Protein AF-A0A544YHV6-F1 (afdb_monomer)

Nearest PDB structures (foldseek):
  3uqz-assembly1_A  TM=7.488E-01  e=3.115E-05  Streptococcus pneumoniae
  5bki-assembly1_A  TM=4.325E-01  e=7.621E-06  Methanothermobacter thermautotrophicus
  6u6h-assembly1_A  TM=4.689E-01  e=1.210E-04  Methanothermobacter thermautotrophicus
  1lnq-assembly1_B  TM=5.114E-01  e=1.106E-03  Methanothermobacter thermautotrophicus
  3rbz-assembly1_B-2  TM=5.164E-01  e=1.000E-03  Methanothermobacter thermautotrophicus str. Delta H

Structure (mmCIF, N/CA/C/O backbone):
data_AF-A0A544YHV6-F1
#
_entry.id   AF-A0A544YHV6-F1
#
loop_
_atom_site.group_PDB
_atom_site.id
_atom_site.type_symbol
_atom_site.label_atom_id
_atom_site.label_alt_id
_atom_site.label_comp_id
_atom_site.label_asym_id
_atom_site.label_entity_id
_atom_site.label_seq_id
_atom_site.pdbx_PDB_ins_code
_atom_site.Cartn_x
_atom_site.Cartn_y
_atom_site.Cartn_z
_atom_site.occupancy
_atom_site.B_iso_or_equiv
_atom_site.auth_seq_id
_atom_site.auth_comp_id
_atom_site.auth_asym_id
_atom_site.auth_atom_id
_atom_site.pdbx_PDB_model_num
ATOM 1 N N . MET A 1 1 ? 43.606 1.885 -15.296 1.00 36.28 1 MET A N 1
ATOM 2 C CA . MET A 1 1 ? 42.461 2.179 -16.187 1.00 36.28 1 MET A CA 1
ATOM 3 C C . MET A 1 1 ? 42.214 0.973 -17.079 1.00 36.28 1 MET A C 1
ATOM 5 O O . MET A 1 1 ? 42.970 0.760 -18.015 1.00 36.28 1 MET A O 1
ATOM 9 N N . ALA A 1 2 ? 41.220 0.142 -16.764 1.00 30.86 2 ALA A N 1
ATOM 10 C CA . ALA A 1 2 ? 40.809 -0.949 -17.645 1.00 30.86 2 ALA A CA 1
ATOM 11 C C . ALA A 1 2 ? 39.725 -0.410 -18.585 1.00 30.86 2 ALA A C 1
ATOM 13 O O . ALA A 1 2 ? 38.621 -0.101 -18.141 1.00 30.86 2 ALA A O 1
ATOM 14 N N . PHE A 1 3 ? 40.048 -0.233 -19.866 1.00 37.28 3 PHE A N 1
ATOM 15 C CA . PHE A 1 3 ? 39.036 0.118 -20.859 1.00 37.28 3 PHE A CA 1
ATOM 16 C C . PHE A 1 3 ? 38.047 -1.048 -20.996 1.00 37.28 3 PHE A C 1
ATOM 18 O O . PHE A 1 3 ? 38.474 -2.207 -20.996 1.00 37.28 3 PHE A O 1
ATOM 25 N N . PRO A 1 4 ? 36.733 -0.788 -21.117 1.00 58.22 4 PRO A N 1
ATOM 26 C CA . PRO A 1 4 ? 35.768 -1.852 -21.350 1.00 58.22 4 PRO A CA 1
ATOM 27 C C . PRO A 1 4 ? 36.156 -2.605 -22.628 1.00 58.22 4 PRO A C 1
ATOM 29 O O . PRO A 1 4 ? 36.480 -1.982 -23.639 1.00 58.22 4 PRO A O 1
ATOM 32 N N . ALA A 1 5 ? 36.120 -3.940 -22.597 1.00 60.22 5 ALA A N 1
ATOM 33 C CA . ALA A 1 5 ? 36.564 -4.801 -23.702 1.00 60.22 5 ALA A CA 1
ATOM 34 C C . ALA A 1 5 ? 35.936 -4.428 -25.065 1.00 60.22 5 ALA A C 1
ATOM 36 O O . ALA A 1 5 ? 36.560 -4.596 -26.108 1.00 60.22 5 ALA A O 1
ATOM 37 N N . SER A 1 6 ? 34.735 -3.840 -25.064 1.00 69.69 6 SER A N 1
ATOM 38 C CA . SER A 1 6 ? 34.059 -3.320 -26.258 1.00 69.69 6 SER A CA 1
ATOM 39 C C . SER A 1 6 ? 34.773 -2.139 -26.925 1.00 69.69 6 SER A C 1
ATOM 41 O O . SER A 1 6 ? 34.691 -1.992 -28.141 1.00 69.69 6 SER A O 1
ATOM 43 N N . TYR A 1 7 ? 35.465 -1.291 -26.160 1.00 78.94 7 TYR A N 1
ATOM 44 C CA . TYR A 1 7 ? 36.225 -0.159 -26.694 1.00 78.94 7 TYR A CA 1
ATOM 45 C C . TYR A 1 7 ? 37.511 -0.628 -27.377 1.00 78.94 7 TYR A C 1
ATOM 47 O O . TYR A 1 7 ? 37.824 -0.182 -28.475 1.00 78.94 7 TYR A O 1
ATOM 55 N N . VAL A 1 8 ? 38.204 -1.595 -26.767 1.00 81.12 8 VAL A N 1
ATOM 56 C CA . VAL A 1 8 ? 39.425 -2.192 -27.327 1.00 81.12 8 VAL A CA 1
ATOM 57 C C . VAL A 1 8 ? 39.126 -2.876 -28.659 1.00 81.12 8 VAL A C 1
ATOM 59 O O . VAL A 1 8 ? 39.811 -2.621 -29.641 1.00 81.12 8 VAL A O 1
ATOM 62 N N . VAL A 1 9 ? 38.053 -3.671 -28.731 1.00 83.31 9 VAL A N 1
ATOM 63 C CA . VAL A 1 9 ? 37.645 -4.330 -29.982 1.00 83.31 9 VAL A CA 1
ATOM 64 C C . VAL A 1 9 ? 37.304 -3.300 -31.065 1.00 83.31 9 VAL A C 1
ATOM 66 O O . VAL A 1 9 ? 37.763 -3.429 -32.195 1.00 83.31 9 VAL A O 1
ATOM 69 N N . ARG A 1 10 ? 36.568 -2.230 -30.731 1.00 84.38 10 ARG A N 1
ATOM 70 C CA . ARG A 1 10 ? 36.260 -1.152 -31.688 1.00 84.38 10 ARG A CA 1
ATOM 71 C C . ARG A 1 10 ? 37.508 -0.423 -32.181 1.00 84.38 10 ARG A C 1
ATOM 73 O O . ARG A 1 10 ? 37.598 -0.150 -33.372 1.00 84.38 10 ARG A O 1
ATOM 80 N N . ALA A 1 11 ? 38.469 -0.154 -31.300 1.00 87.19 11 ALA A N 1
ATOM 81 C CA . ALA A 1 11 ? 39.735 0.471 -31.669 1.00 87.19 11 ALA A CA 1
ATOM 82 C C . ALA A 1 11 ? 40.578 -0.435 -32.583 1.00 87.19 11 ALA A C 1
ATOM 84 O O . ALA A 1 11 ? 41.138 0.044 -33.564 1.00 87.19 11 ALA A O 1
ATOM 85 N N . VAL A 1 12 ? 40.607 -1.746 -32.314 1.00 89.56 12 VAL A N 1
ATOM 86 C CA . VAL A 1 12 ? 41.298 -2.733 -33.160 1.00 89.56 12 VAL A CA 1
ATOM 87 C C . VAL A 1 12 ? 40.682 -2.789 -34.557 1.00 89.56 12 VAL A C 1
ATOM 89 O O . VAL A 1 12 ? 41.413 -2.713 -35.538 1.00 89.56 12 VAL A O 1
ATOM 92 N N . PHE A 1 13 ? 39.352 -2.861 -34.672 1.00 89.06 13 PHE A N 1
ATOM 93 C CA . PHE A 1 13 ? 38.689 -2.883 -35.982 1.00 89.06 13 PHE A CA 1
ATOM 94 C C . PHE A 1 13 ? 38.783 -1.544 -36.725 1.00 89.06 13 PHE A C 1
ATOM 96 O O . PHE A 1 13 ? 38.893 -1.548 -37.947 1.00 89.06 13 PHE A O 1
ATOM 103 N N . ALA A 1 14 ? 38.807 -0.410 -36.018 1.00 89.38 14 ALA A N 1
ATOM 104 C CA . ALA A 1 14 ? 39.089 0.890 -36.628 1.00 89.38 14 ALA A CA 1
ATOM 105 C C . ALA A 1 14 ? 40.530 0.962 -37.162 1.00 89.38 14 ALA A C 1
ATOM 107 O O . ALA A 1 14 ? 40.750 1.413 -38.283 1.00 89.38 14 ALA A O 1
ATOM 108 N N . GLY A 1 15 ? 41.504 0.452 -36.400 1.00 92.81 15 GLY A N 1
ATOM 109 C CA . GLY A 1 15 ? 42.889 0.319 -36.854 1.00 92.81 15 GLY A CA 1
ATOM 110 C C . GLY A 1 15 ? 43.019 -0.616 -38.058 1.00 92.81 15 GLY A C 1
ATOM 111 O O . GLY A 1 15 ? 43.714 -0.285 -39.013 1.00 92.81 15 GLY A O 1
ATOM 112 N N . LEU A 1 16 ? 42.295 -1.739 -38.054 1.00 92.88 16 LEU A N 1
ATOM 113 C CA . LEU A 1 16 ? 42.244 -2.674 -39.178 1.00 92.88 16 LEU A CA 1
ATOM 114 C C . LEU A 1 16 ? 41.623 -2.036 -40.427 1.00 92.88 16 LEU A C 1
ATOM 116 O O . LEU A 1 16 ? 42.113 -2.282 -41.522 1.00 92.88 16 LEU A O 1
ATOM 120 N N . ALA A 1 17 ? 40.601 -1.189 -40.275 1.00 92.31 17 ALA A N 1
ATOM 121 C CA . ALA A 1 17 ? 39.996 -0.449 -41.382 1.00 92.31 17 ALA A CA 1
ATOM 122 C C . ALA A 1 17 ? 40.992 0.519 -42.035 1.00 92.31 17 ALA A C 1
ATOM 124 O O . ALA A 1 17 ? 41.125 0.536 -43.255 1.00 92.31 17 ALA A O 1
ATOM 125 N N . VAL A 1 18 ? 41.735 1.281 -41.223 1.00 94.69 18 VAL A N 1
ATOM 126 C CA . VAL A 1 18 ? 42.781 2.191 -41.718 1.00 94.69 18 VAL A CA 1
ATOM 127 C C . VAL A 1 18 ? 43.918 1.405 -42.367 1.00 94.69 18 VAL A C 1
ATOM 129 O O . VAL A 1 18 ? 44.368 1.769 -43.448 1.00 94.69 18 VAL A O 1
ATOM 132 N N . ALA A 1 19 ? 44.357 0.306 -41.750 1.00 93.31 19 ALA A N 1
ATOM 133 C CA . ALA A 1 19 ? 45.387 -0.555 -42.319 1.00 93.31 19 ALA A CA 1
ATOM 134 C C . ALA A 1 19 ? 44.941 -1.154 -43.659 1.00 93.31 19 ALA A C 1
ATOM 136 O O . ALA A 1 19 ? 45.721 -1.135 -44.605 1.00 93.31 19 ALA A O 1
ATOM 137 N N . ALA A 1 20 ? 43.697 -1.630 -43.767 1.00 93.38 20 ALA A N 1
ATOM 138 C CA . ALA A 1 20 ? 43.139 -2.163 -45.008 1.00 93.38 20 ALA A CA 1
ATOM 139 C C . ALA A 1 20 ? 43.106 -1.103 -46.120 1.00 93.38 20 ALA A C 1
ATOM 141 O O . ALA A 1 20 ? 43.543 -1.396 -47.222 1.00 93.38 20 ALA A O 1
ATOM 142 N N . LEU A 1 21 ? 42.697 0.131 -45.810 1.00 93.56 21 LEU A N 1
ATOM 143 C CA . LEU A 1 21 ? 42.632 1.241 -46.771 1.00 93.56 21 LEU A CA 1
ATOM 144 C C . LEU A 1 21 ? 44.037 1.697 -47.214 1.00 93.56 21 LEU A C 1
ATOM 146 O O . LEU A 1 21 ? 44.324 1.876 -48.390 1.00 93.56 21 LEU A O 1
ATOM 150 N N . VAL A 1 22 ? 44.988 1.809 -46.282 1.00 94.25 22 VAL A N 1
ATOM 151 C CA . VAL A 1 22 ? 46.372 2.191 -46.623 1.00 94.25 22 VAL A CA 1
ATOM 152 C C . VAL A 1 22 ? 47.069 1.096 -47.437 1.00 94.25 22 VAL A C 1
ATOM 154 O O . VAL A 1 22 ? 47.720 1.384 -48.442 1.00 94.25 22 VAL A O 1
ATOM 157 N N . THR A 1 23 ? 46.948 -0.165 -47.019 1.00 93.94 23 THR A N 1
ATOM 158 C CA . THR A 1 23 ? 47.583 -1.297 -47.717 1.00 93.94 23 THR A CA 1
ATOM 159 C C . THR A 1 23 ? 46.902 -1.617 -49.044 1.00 93.94 23 THR A C 1
ATOM 161 O O . THR A 1 23 ? 47.601 -1.958 -49.998 1.00 93.94 23 THR A O 1
ATOM 164 N N . GLY A 1 24 ? 45.584 -1.432 -49.139 1.00 91.94 24 GLY A N 1
ATOM 165 C CA . GLY A 1 24 ? 44.805 -1.562 -50.366 1.00 91.94 24 GLY A CA 1
ATOM 166 C C . GLY A 1 24 ? 45.164 -0.483 -51.380 1.00 91.94 24 GLY A C 1
ATOM 167 O O . GLY A 1 24 ? 45.545 -0.826 -52.497 1.00 91.94 24 GLY A O 1
ATOM 168 N N . TYR A 1 25 ? 45.217 0.792 -50.981 1.00 93.38 25 TYR A N 1
ATOM 169 C CA . TYR A 1 25 ? 45.654 1.890 -51.851 1.00 93.38 25 TYR A CA 1
ATOM 170 C C . TYR A 1 25 ? 47.090 1.704 -52.380 1.00 93.38 25 TYR A C 1
ATOM 172 O O . TYR A 1 25 ? 47.335 1.812 -53.584 1.00 93.38 25 TYR A O 1
ATOM 180 N N . ILE A 1 26 ? 48.054 1.371 -51.508 1.00 92.62 26 ILE A N 1
ATOM 181 C CA . ILE A 1 26 ? 49.456 1.120 -51.909 1.00 92.62 26 ILE A CA 1
ATOM 182 C C . ILE A 1 26 ? 49.558 -0.142 -52.786 1.00 92.62 26 ILE A C 1
ATOM 184 O O . ILE A 1 26 ? 50.301 -0.173 -53.776 1.00 92.62 26 ILE A O 1
ATOM 188 N N . GLY A 1 27 ? 48.802 -1.185 -52.441 1.00 90.75 27 GLY A N 1
ATOM 189 C CA . GLY A 1 27 ? 48.725 -2.437 -53.184 1.00 90.75 27 GLY A CA 1
ATOM 190 C C . GLY A 1 27 ? 48.165 -2.243 -54.593 1.00 90.75 27 GLY A C 1
ATOM 191 O O . GLY A 1 27 ? 48.787 -2.682 -55.558 1.00 90.75 27 GLY A O 1
ATOM 192 N N . LEU A 1 28 ? 47.056 -1.513 -54.727 1.00 89.81 28 LEU A N 1
ATOM 193 C CA . LEU A 1 28 ? 46.432 -1.151 -56.001 1.00 89.81 28 LEU A CA 1
ATOM 194 C C . LEU A 1 28 ? 47.325 -0.233 -56.831 1.00 89.81 28 LEU A C 1
ATOM 196 O O . LEU A 1 28 ? 47.438 -0.441 -58.032 1.00 89.81 28 LEU A O 1
ATOM 200 N N . GLN A 1 29 ? 48.029 0.722 -56.217 1.00 90.94 29 GLN A N 1
ATOM 201 C CA . GLN A 1 29 ? 48.992 1.564 -56.931 1.00 90.94 29 GLN A CA 1
ATOM 202 C C . GLN A 1 29 ? 50.126 0.730 -57.546 1.00 90.94 29 GLN A C 1
ATOM 204 O O . GLN A 1 29 ? 50.563 0.984 -58.671 1.00 90.94 29 GLN A O 1
ATOM 209 N N . THR A 1 30 ? 50.615 -0.268 -56.808 1.00 87.62 30 THR A N 1
ATOM 210 C CA . THR A 1 30 ? 51.660 -1.185 -57.282 1.00 87.62 30 THR A CA 1
ATOM 211 C C . THR A 1 30 ? 51.120 -2.099 -58.381 1.00 87.62 30 THR A C 1
ATOM 213 O O . THR A 1 30 ? 51.765 -2.287 -59.412 1.00 87.62 30 THR A O 1
ATOM 216 N N . TYR A 1 31 ? 49.908 -2.616 -58.196 1.00 88.25 31 TYR A N 1
ATOM 217 C CA . TYR A 1 31 ? 49.263 -3.534 -59.125 1.00 88.25 31 TYR A CA 1
ATOM 218 C C . TYR A 1 31 ? 48.840 -2.854 -60.443 1.00 88.25 31 TYR A C 1
ATOM 220 O O . TYR A 1 31 ? 49.094 -3.381 -61.527 1.00 88.25 31 TYR A O 1
ATOM 228 N N . ALA A 1 32 ? 48.316 -1.627 -60.383 1.00 86.31 32 ALA A N 1
ATOM 229 C CA . ALA A 1 32 ? 47.963 -0.824 -61.553 1.00 86.31 32 ALA A CA 1
ATOM 230 C C . ALA A 1 32 ? 49.185 -0.525 -62.437 1.00 86.31 32 ALA A C 1
ATOM 232 O O . ALA A 1 32 ? 49.105 -0.640 -63.661 1.00 86.31 32 ALA A O 1
ATOM 233 N N . LYS A 1 33 ? 50.349 -0.255 -61.823 1.00 86.31 33 LYS A N 1
ATOM 234 C CA . LYS A 1 33 ? 51.629 -0.128 -62.542 1.00 86.31 33 LYS A CA 1
ATOM 235 C C . LYS A 1 33 ? 52.037 -1.431 -63.236 1.00 86.31 33 LYS A C 1
ATOM 237 O O . LYS A 1 33 ? 52.491 -1.384 -64.370 1.00 86.31 33 LYS A O 1
ATOM 242 N N . THR A 1 34 ? 51.844 -2.596 -62.610 1.00 84.44 34 THR A N 1
ATOM 243 C CA . THR A 1 34 ? 52.145 -3.898 -63.249 1.00 84.44 34 THR A CA 1
ATOM 244 C C . THR A 1 34 ? 51.175 -4.288 -64.370 1.00 84.44 34 THR A C 1
ATOM 246 O O . THR A 1 34 ? 51.495 -5.130 -65.216 1.00 84.44 34 THR A O 1
ATOM 249 N N . LEU A 1 35 ? 49.982 -3.693 -64.390 1.00 82.56 35 LEU A N 1
ATOM 250 C CA . LEU A 1 35 ? 48.970 -3.882 -65.428 1.00 82.56 35 LEU A CA 1
ATOM 251 C C . LEU A 1 35 ? 49.015 -2.802 -66.524 1.00 82.56 35 LEU A C 1
ATOM 253 O O . LEU A 1 35 ? 48.312 -2.951 -67.515 1.00 82.56 35 LEU A O 1
ATOM 257 N N . ASN A 1 36 ? 49.854 -1.764 -66.389 1.00 83.62 36 ASN A N 1
ATOM 258 C CA . ASN A 1 36 ? 49.853 -0.568 -67.248 1.00 83.62 36 ASN A CA 1
ATOM 259 C C . ASN A 1 36 ? 48.469 0.105 -67.350 1.00 83.62 36 ASN A C 1
ATOM 261 O O . ASN A 1 36 ? 48.112 0.659 -68.391 1.00 83.62 36 ASN A O 1
ATOM 265 N N . LEU A 1 37 ? 47.685 0.066 -66.269 1.00 82.00 37 LEU A N 1
ATOM 266 C CA . LEU A 1 37 ? 46.389 0.738 -66.216 1.00 82.00 37 LEU A CA 1
ATOM 267 C C . LEU A 1 37 ? 46.587 2.252 -66.011 1.00 82.00 37 LEU A C 1
ATOM 269 O O . LEU A 1 37 ? 47.374 2.648 -65.145 1.00 82.00 37 LEU A O 1
ATOM 273 N N . PRO A 1 38 ? 45.873 3.119 -66.750 1.00 75.62 38 PRO A N 1
ATOM 274 C CA . PRO A 1 38 ? 45.820 4.541 -66.441 1.00 75.62 38 PRO A CA 1
ATOM 275 C C . PRO A 1 38 ? 45.019 4.728 -65.147 1.00 75.62 38 PRO A C 1
ATOM 277 O O . PRO A 1 38 ? 43.798 4.632 -65.150 1.00 75.62 38 PRO A O 1
ATOM 280 N N . SER A 1 39 ? 45.710 4.945 -64.028 1.00 77.62 39 SER A N 1
ATOM 281 C CA . SER A 1 39 ? 45.081 5.077 -62.710 1.00 77.62 39 SER A CA 1
ATOM 282 C C . SER A 1 39 ? 45.418 6.425 -62.075 1.00 77.62 39 SER A C 1
ATOM 284 O O . SER A 1 39 ? 46.559 6.648 -61.651 1.00 77.62 39 SER A O 1
ATOM 286 N N . GLY A 1 40 ? 44.435 7.321 -61.993 1.00 86.62 40 GLY A N 1
ATOM 287 C CA . GLY A 1 40 ? 44.522 8.525 -61.176 1.00 86.62 40 GLY A CA 1
ATOM 288 C C . GLY A 1 40 ? 44.401 8.207 -59.676 1.00 86.62 40 GLY A C 1
ATOM 289 O O . GLY A 1 40 ? 43.963 7.120 -59.296 1.00 86.62 40 GLY A O 1
ATOM 290 N N . PRO A 1 41 ? 44.752 9.153 -58.786 1.00 87.38 41 PRO A N 1
ATOM 291 C CA . PRO A 1 41 ? 44.627 8.955 -57.338 1.00 87.38 41 PRO A CA 1
ATOM 292 C C . PRO A 1 41 ? 43.177 8.701 -56.887 1.00 87.38 41 PRO A C 1
ATOM 294 O O . PRO A 1 41 ? 42.954 7.978 -55.919 1.00 87.38 41 PRO A O 1
ATOM 297 N N . LEU A 1 42 ? 42.186 9.254 -57.598 1.00 88.88 42 LEU A N 1
ATOM 298 C CA . LEU A 1 42 ? 40.766 9.014 -57.318 1.00 88.88 42 LEU A CA 1
ATOM 299 C C . LEU A 1 42 ? 40.292 7.634 -57.792 1.00 88.88 42 LEU A C 1
ATOM 301 O O . LEU A 1 42 ? 39.464 7.030 -57.116 1.00 88.88 42 LEU A O 1
ATOM 305 N N . ASP A 1 43 ? 40.846 7.111 -58.888 1.00 87.62 43 ASP A N 1
ATOM 306 C CA . ASP A 1 43 ? 40.515 5.769 -59.389 1.00 87.62 43 ASP A CA 1
ATOM 307 C C . ASP A 1 43 ? 41.038 4.691 -58.433 1.00 87.62 43 ASP A C 1
ATOM 309 O O . ASP A 1 43 ? 40.323 3.751 -58.098 1.00 87.62 43 ASP A O 1
ATOM 313 N N . LEU A 1 44 ? 42.258 4.880 -57.911 1.00 89.69 44 LEU A N 1
ATOM 314 C CA . LEU A 1 44 ? 42.839 4.006 -56.888 1.00 89.69 44 LEU A CA 1
ATOM 315 C C . LEU A 1 44 ? 42.010 4.006 -55.601 1.00 89.69 44 LEU A C 1
ATOM 317 O O . LEU A 1 44 ? 41.759 2.943 -55.044 1.00 89.69 44 LEU A O 1
ATOM 321 N N . LEU A 1 45 ? 41.555 5.180 -55.150 1.00 90.44 45 LEU A N 1
ATOM 322 C CA . LEU A 1 45 ? 40.670 5.286 -53.990 1.00 90.44 45 LEU A CA 1
ATOM 323 C C . LEU A 1 45 ? 39.314 4.615 -54.250 1.00 90.44 45 LEU A C 1
ATOM 325 O O . LEU A 1 45 ? 38.779 3.953 -53.365 1.00 90.44 45 LEU A O 1
ATOM 329 N N . TYR A 1 46 ? 38.755 4.765 -55.452 1.00 89.31 46 TYR A N 1
ATOM 330 C CA . TYR A 1 46 ? 37.503 4.114 -55.827 1.00 89.31 46 TYR A CA 1
ATOM 331 C C . TYR A 1 46 ? 37.631 2.585 -55.796 1.00 89.31 46 TYR A C 1
ATOM 333 O O . TYR A 1 46 ? 36.834 1.930 -55.126 1.00 89.31 46 TYR A O 1
ATOM 341 N N . TRP A 1 47 ? 38.657 2.015 -56.437 1.00 90.81 47 TRP A N 1
ATOM 342 C CA . TRP A 1 47 ? 38.906 0.567 -56.429 1.00 90.81 47 TRP A CA 1
ATOM 343 C C . TRP A 1 47 ? 39.217 0.017 -55.034 1.00 90.81 47 TRP A C 1
ATOM 345 O O . TRP A 1 47 ? 38.840 -1.115 -54.733 1.00 90.81 47 TRP A O 1
ATOM 355 N N . ASP A 1 48 ? 39.873 0.811 -54.186 1.00 91.81 48 ASP A N 1
ATOM 356 C CA . ASP A 1 48 ? 40.157 0.467 -52.790 1.00 91.81 48 ASP A CA 1
ATOM 357 C C . ASP A 1 48 ? 38.873 0.428 -51.945 1.00 91.81 48 ASP A C 1
ATOM 359 O O . ASP A 1 48 ? 38.638 -0.511 -51.188 1.00 91.81 48 ASP A O 1
ATOM 363 N N . LEU A 1 49 ? 37.963 1.390 -52.140 1.00 91.38 49 LEU A N 1
ATOM 364 C CA . LEU A 1 49 ? 36.645 1.373 -51.498 1.00 91.38 49 LEU A CA 1
ATOM 365 C C . LEU A 1 49 ? 35.774 0.201 -51.970 1.00 91.38 49 LEU A C 1
ATOM 367 O O . LEU A 1 49 ? 35.011 -0.339 -51.167 1.00 91.38 49 LEU A O 1
ATOM 371 N N . GLN A 1 50 ? 35.892 -0.227 -53.233 1.00 92.06 50 GLN A N 1
ATOM 372 C CA . GLN A 1 50 ? 35.167 -1.401 -53.730 1.00 92.06 50 GLN A CA 1
ATOM 373 C C . GLN A 1 50 ? 35.540 -2.673 -52.943 1.00 92.06 50 GLN A C 1
ATOM 375 O O . GLN A 1 50 ? 34.651 -3.489 -52.675 1.00 92.06 50 GLN A O 1
ATOM 380 N N . LEU A 1 51 ? 36.790 -2.805 -52.462 1.00 90.38 51 LEU A N 1
ATOM 381 C CA . LEU A 1 51 ? 37.233 -3.971 -51.677 1.00 90.38 51 LEU A CA 1
ATOM 382 C C . LEU A 1 51 ? 36.352 -4.218 -50.444 1.00 90.38 51 LEU A C 1
ATOM 384 O O . LEU A 1 51 ? 36.153 -5.364 -50.045 1.00 90.38 51 LEU A O 1
ATOM 388 N N . PHE A 1 52 ? 35.765 -3.171 -49.855 1.00 91.50 52 PHE A N 1
ATOM 389 C CA . PHE A 1 52 ? 34.856 -3.291 -48.710 1.00 91.50 52 PHE A CA 1
ATOM 390 C C . PHE A 1 52 ? 33.508 -3.942 -49.060 1.00 91.50 52 PHE A C 1
ATOM 392 O O . PHE A 1 52 ? 32.798 -4.380 -48.153 1.00 91.50 52 PHE A O 1
ATOM 399 N N . VAL A 1 53 ? 33.158 -4.028 -50.345 1.00 89.31 53 VAL A N 1
ATOM 400 C CA . VAL A 1 53 ? 31.896 -4.576 -50.872 1.00 89.31 53 VAL A CA 1
ATOM 401 C C . VAL A 1 53 ? 32.117 -5.919 -51.592 1.00 89.31 53 VAL A C 1
ATOM 403 O O . VAL A 1 53 ? 31.200 -6.434 -52.219 1.00 89.31 53 VAL A O 1
ATOM 406 N N . PHE A 1 54 ? 33.292 -6.544 -51.431 1.00 85.06 54 PHE A N 1
ATOM 407 C CA . PHE A 1 54 ? 33.686 -7.792 -52.113 1.00 85.06 54 PHE A CA 1
ATOM 408 C C . PHE A 1 54 ? 33.823 -7.669 -53.636 1.00 85.06 54 PHE A C 1
ATOM 410 O O . PHE A 1 54 ? 33.685 -8.664 -54.344 1.00 85.06 54 PHE A O 1
ATOM 417 N N . ASP A 1 55 ? 34.112 -6.473 -54.136 1.00 79.00 55 ASP A N 1
ATOM 418 C CA . ASP A 1 55 ? 34.267 -6.211 -55.564 1.00 79.00 55 ASP A CA 1
ATOM 419 C C . ASP A 1 55 ? 35.500 -5.330 -55.796 1.00 79.00 55 ASP A C 1
ATOM 421 O O . ASP A 1 55 ? 35.900 -4.603 -54.897 1.00 79.00 55 ASP A O 1
ATOM 425 N N . SER A 1 56 ? 36.151 -5.409 -56.951 1.00 79.50 56 SER A N 1
ATOM 426 C CA . SER A 1 56 ? 37.172 -4.442 -57.381 1.00 79.50 56 SER A CA 1
ATOM 427 C C . SER A 1 56 ? 37.619 -4.795 -58.796 1.00 79.50 56 SER A C 1
ATOM 429 O O . SER A 1 56 ? 38.238 -5.836 -59.013 1.00 79.50 56 SER A O 1
ATOM 431 N N . ALA A 1 57 ? 37.350 -3.911 -59.755 1.00 72.31 57 ALA A N 1
ATOM 432 C CA . ALA A 1 57 ? 37.563 -4.192 -61.178 1.00 72.31 57 ALA A CA 1
ATOM 433 C C . ALA A 1 57 ? 38.996 -4.647 -61.563 1.00 72.31 57 ALA A C 1
ATOM 435 O O . ALA A 1 57 ? 39.129 -5.518 -62.419 1.00 72.31 57 ALA A O 1
ATOM 436 N N . PRO A 1 58 ? 40.092 -4.134 -60.961 1.00 76.25 58 PRO A N 1
ATOM 437 C CA . PRO A 1 58 ? 41.443 -4.592 -61.302 1.00 76.25 58 PRO A CA 1
ATOM 438 C C . PRO A 1 58 ? 41.732 -6.054 -60.920 1.00 76.25 58 PRO A C 1
ATOM 440 O O . PRO A 1 58 ? 42.632 -6.664 -61.494 1.00 76.25 58 PRO A O 1
ATOM 443 N N . LEU A 1 59 ? 41.013 -6.619 -59.943 1.00 75.50 59 LEU A N 1
ATOM 444 C CA . LEU A 1 59 ? 41.270 -7.957 -59.390 1.00 75.50 59 LEU A CA 1
ATOM 445 C C . LEU A 1 59 ? 40.805 -9.113 -60.294 1.00 75.50 59 LEU A C 1
ATOM 447 O O . LEU A 1 59 ? 41.165 -10.256 -60.010 1.00 75.50 59 LEU A O 1
ATOM 451 N N . ASP A 1 60 ? 40.065 -8.828 -61.369 1.00 76.44 60 ASP A N 1
ATOM 452 C CA . ASP A 1 60 ? 39.610 -9.825 -62.353 1.00 76.44 60 ASP A CA 1
ATOM 453 C C . ASP A 1 60 ? 40.728 -10.282 -63.312 1.00 76.44 60 ASP A C 1
ATOM 455 O O . ASP A 1 60 ? 40.604 -11.297 -64.000 1.00 76.44 60 ASP A O 1
ATOM 459 N N . GLU A 1 61 ? 41.850 -9.559 -63.337 1.00 77.88 61 GLU A N 1
ATOM 460 C CA . GLU A 1 61 ? 43.017 -9.887 -64.155 1.00 77.88 61 GLU A CA 1
ATOM 461 C C . GLU A 1 61 ? 43.844 -11.032 -63.531 1.00 77.88 61 GLU A C 1
ATOM 463 O O . GLU A 1 61 ? 44.183 -10.974 -62.344 1.00 77.88 61 GLU A O 1
ATOM 468 N N . PRO A 1 62 ? 44.257 -12.058 -64.302 1.00 71.44 62 PRO A N 1
ATOM 469 C CA . PRO A 1 62 ? 44.955 -13.240 -63.790 1.00 71.44 62 PRO A CA 1
ATOM 470 C C . PRO A 1 62 ? 46.457 -12.981 -63.556 1.00 71.44 62 PRO A C 1
ATOM 472 O O . PRO A 1 62 ? 47.319 -13.673 -64.103 1.00 71.44 62 PRO A O 1
ATOM 475 N N . LYS A 1 63 ? 46.798 -11.973 -62.744 1.00 80.38 63 LYS A N 1
ATOM 476 C CA . LYS A 1 63 ? 48.174 -11.667 -62.318 1.00 80.38 63 LYS A CA 1
ATOM 477 C C . LYS A 1 63 ? 48.351 -11.865 -60.805 1.00 80.38 63 LYS A C 1
ATOM 479 O O . LYS A 1 63 ? 47.394 -11.729 -60.045 1.00 80.38 63 LYS A O 1
ATOM 484 N N . PRO A 1 64 ? 49.572 -12.195 -60.338 1.00 82.69 64 PRO A N 1
ATOM 485 C CA . PRO A 1 64 ? 49.838 -12.349 -58.912 1.00 82.69 64 PRO A CA 1
ATOM 486 C C . PRO A 1 64 ? 49.639 -11.020 -58.175 1.00 82.69 64 PRO A C 1
ATOM 488 O O . PRO A 1 64 ? 50.144 -9.976 -58.596 1.00 82.69 64 PRO A O 1
ATOM 491 N N . LEU A 1 65 ? 48.907 -11.074 -57.064 1.00 84.75 65 LEU A N 1
ATOM 492 C CA . LEU A 1 65 ? 48.575 -9.899 -56.267 1.00 84.75 65 LEU A CA 1
ATOM 493 C C . LEU A 1 65 ? 49.741 -9.517 -55.345 1.00 84.75 65 LEU A C 1
AT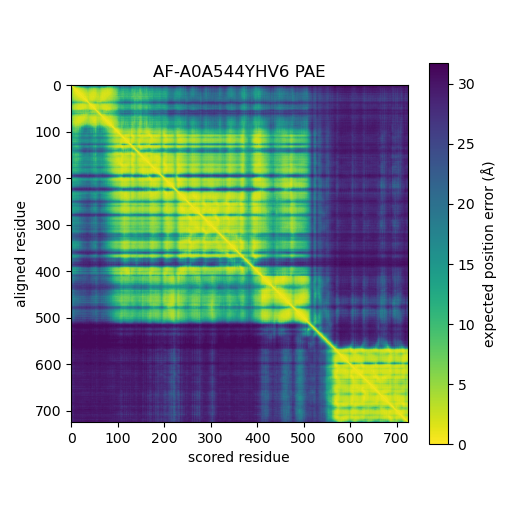OM 495 O O . LEU A 1 65 ? 50.355 -10.397 -54.740 1.00 84.75 65 LEU A O 1
ATOM 499 N N . PRO A 1 66 ? 50.046 -8.218 -55.177 1.00 89.44 66 PRO A N 1
ATOM 500 C CA . PRO A 1 66 ? 50.971 -7.769 -54.142 1.00 89.44 66 PRO A CA 1
ATOM 501 C C . PRO A 1 66 ? 50.477 -8.170 -52.746 1.00 89.44 66 PRO A C 1
ATOM 503 O O . PRO A 1 66 ? 49.298 -8.004 -52.445 1.00 89.44 66 PRO A O 1
ATOM 506 N N . GLY A 1 67 ? 51.375 -8.600 -51.854 1.00 86.81 67 GLY A N 1
ATOM 507 C CA . GLY A 1 67 ? 50.989 -9.083 -50.517 1.00 86.81 67 GLY A CA 1
ATOM 508 C C . GLY A 1 67 ? 50.206 -8.063 -49.672 1.00 86.81 67 GLY A C 1
ATOM 509 O O . GLY A 1 67 ? 49.340 -8.441 -48.889 1.00 86.81 67 GLY A O 1
ATOM 510 N N . LEU A 1 68 ? 50.444 -6.759 -49.876 1.00 89.62 68 LEU A N 1
ATOM 511 C CA . LEU A 1 68 ? 49.653 -5.692 -49.244 1.00 89.62 68 LEU A CA 1
ATOM 512 C C . LEU A 1 68 ? 48.200 -5.662 -49.745 1.00 89.62 68 LEU A C 1
ATOM 514 O O . LEU A 1 68 ? 47.282 -5.466 -48.952 1.00 89.62 68 LEU A O 1
ATOM 518 N N . LEU A 1 69 ? 47.989 -5.904 -51.043 1.00 88.31 69 LEU A N 1
ATOM 519 C CA . LEU A 1 69 ? 46.659 -5.987 -51.644 1.00 88.31 69 LEU A CA 1
ATOM 520 C C . LEU A 1 69 ? 45.946 -7.283 -51.242 1.00 88.31 69 LEU A C 1
ATOM 522 O O . LEU A 1 69 ? 44.743 -7.270 -51.004 1.00 88.31 69 LEU A O 1
ATOM 526 N N . GLU A 1 70 ? 46.679 -8.391 -51.115 1.00 88.56 70 GLU A N 1
ATOM 527 C CA . GLU A 1 70 ? 46.137 -9.660 -50.619 1.00 88.56 70 GLU A CA 1
ATOM 528 C C . GLU A 1 70 ? 45.648 -9.535 -49.168 1.00 88.56 70 GLU A C 1
ATOM 530 O O . GLU A 1 70 ? 44.551 -9.988 -48.845 1.00 88.56 70 GLU A O 1
ATOM 535 N N . PHE A 1 71 ? 46.396 -8.833 -48.310 1.00 91.44 71 PHE A N 1
ATOM 536 C CA . PHE A 1 71 ? 45.937 -8.497 -46.961 1.00 91.44 71 PHE A CA 1
ATOM 537 C C . PHE A 1 71 ? 44.662 -7.637 -46.987 1.00 91.44 71 PHE A C 1
ATOM 539 O O . PHE A 1 71 ? 43.674 -7.988 -46.337 1.00 91.44 71 PHE A O 1
ATOM 546 N N . ALA A 1 72 ? 44.652 -6.546 -47.763 1.00 91.00 72 ALA A N 1
ATOM 547 C CA . ALA A 1 72 ? 43.497 -5.653 -47.875 1.00 91.00 72 ALA A CA 1
ATOM 548 C C . ALA A 1 72 ? 42.245 -6.367 -48.415 1.00 91.00 72 ALA A C 1
ATOM 550 O O . ALA A 1 72 ? 41.151 -6.160 -47.890 1.00 91.00 72 ALA A O 1
ATOM 551 N N . ARG A 1 73 ? 42.411 -7.283 -49.382 1.00 89.06 73 ARG A N 1
ATOM 552 C CA . ARG A 1 73 ? 41.341 -8.097 -49.987 1.00 89.06 73 ARG A CA 1
ATOM 553 C C . ARG A 1 73 ? 40.539 -8.896 -48.961 1.00 89.06 73 ARG A C 1
ATOM 555 O O . ARG A 1 73 ? 39.346 -9.101 -49.160 1.00 89.06 73 ARG A O 1
ATOM 562 N N . PHE A 1 74 ? 41.165 -9.342 -47.874 1.00 90.44 74 PHE A N 1
ATOM 563 C CA . PHE A 1 74 ? 40.474 -10.053 -46.793 1.00 90.44 74 PHE A CA 1
ATOM 564 C C . PHE A 1 74 ? 40.128 -9.140 -45.611 1.00 90.44 74 PHE A C 1
ATOM 566 O O . PHE A 1 74 ? 39.074 -9.306 -44.992 1.00 90.44 74 PHE A O 1
ATOM 573 N N . ALA A 1 75 ? 40.980 -8.159 -45.302 1.00 91.31 75 ALA A N 1
ATOM 574 C CA . ALA A 1 75 ? 40.769 -7.245 -44.187 1.00 91.31 75 ALA A CA 1
ATOM 575 C C . ALA A 1 75 ? 39.577 -6.297 -44.417 1.00 91.31 75 ALA A C 1
ATOM 577 O O . ALA A 1 75 ? 38.759 -6.136 -43.510 1.00 91.31 75 ALA A O 1
ATOM 578 N N . ALA A 1 76 ? 39.434 -5.717 -45.615 1.00 91.12 76 ALA A N 1
ATOM 579 C CA . ALA A 1 76 ? 38.372 -4.757 -45.927 1.00 91.12 76 ALA A CA 1
ATOM 580 C C . ALA A 1 76 ? 36.957 -5.368 -45.822 1.00 91.12 76 ALA A C 1
ATOM 582 O O . ALA A 1 76 ? 36.156 -4.855 -45.032 1.00 91.12 76 ALA A O 1
ATOM 583 N N . PRO A 1 77 ? 36.633 -6.508 -46.470 1.00 92.69 77 PRO A N 1
ATOM 584 C CA . PRO A 1 77 ? 35.336 -7.144 -46.256 1.00 92.69 77 PRO A CA 1
ATOM 585 C C . PRO A 1 77 ? 35.140 -7.657 -44.822 1.00 92.69 77 PRO A C 1
ATOM 587 O O . PRO A 1 77 ? 34.021 -7.640 -44.307 1.00 92.69 77 PRO A O 1
ATOM 590 N N . GLY A 1 78 ? 36.213 -8.075 -44.137 1.00 91.50 78 GLY A N 1
ATOM 591 C CA . GLY A 1 78 ? 36.163 -8.461 -42.724 1.00 91.50 78 GLY A CA 1
ATOM 592 C C . GLY A 1 78 ? 35.712 -7.315 -41.809 1.00 91.50 78 GLY A C 1
ATOM 593 O O . GLY A 1 78 ? 34.894 -7.524 -40.907 1.00 91.50 78 GLY A O 1
ATOM 594 N N . VAL A 1 79 ? 36.179 -6.091 -42.076 1.00 91.88 79 VAL A N 1
ATOM 595 C CA . VAL A 1 79 ? 35.721 -4.869 -41.398 1.00 91.88 79 VAL A CA 1
ATOM 596 C C . VAL A 1 79 ? 34.251 -4.589 -41.719 1.00 91.88 79 VAL A C 1
ATOM 598 O O . VAL A 1 79 ? 33.484 -4.340 -40.789 1.00 91.88 79 VAL A O 1
ATOM 601 N N . THR A 1 80 ? 33.824 -4.689 -42.984 1.00 89.31 80 THR A N 1
ATOM 602 C CA . THR A 1 80 ? 32.414 -4.493 -43.383 1.00 89.31 80 THR A CA 1
ATOM 603 C C . THR A 1 80 ? 31.473 -5.499 -42.720 1.00 89.31 80 THR A C 1
ATOM 605 O O . THR A 1 80 ? 30.412 -5.130 -42.216 1.00 89.31 80 THR A O 1
ATOM 608 N N . ILE A 1 81 ? 31.856 -6.779 -42.659 1.00 90.88 81 ILE A N 1
ATOM 609 C CA . ILE A 1 81 ? 31.083 -7.801 -41.942 1.00 90.88 81 ILE A CA 1
ATOM 610 C C . ILE A 1 81 ? 31.000 -7.444 -40.457 1.00 90.88 81 ILE A C 1
ATOM 612 O O . ILE A 1 81 ? 29.923 -7.526 -39.866 1.00 90.88 81 ILE A O 1
ATOM 616 N N . TYR A 1 82 ? 32.111 -7.041 -39.836 1.00 89.00 82 TYR A N 1
ATOM 617 C CA . TYR A 1 82 ? 32.110 -6.662 -38.427 1.00 89.00 82 TYR A CA 1
ATOM 618 C C . TYR A 1 82 ? 31.197 -5.462 -38.152 1.00 89.00 82 TYR A C 1
ATOM 620 O O . TYR A 1 82 ? 30.408 -5.522 -37.209 1.00 89.00 82 TYR A O 1
ATOM 628 N N . THR A 1 83 ? 31.255 -4.399 -38.960 1.00 86.62 83 THR A N 1
ATOM 629 C CA . THR A 1 83 ? 30.403 -3.212 -38.777 1.00 86.62 83 THR A CA 1
ATOM 630 C C . THR A 1 83 ? 28.928 -3.548 -38.981 1.00 86.62 83 THR A C 1
ATOM 632 O O . THR A 1 83 ? 28.091 -3.114 -38.185 1.00 86.62 83 THR A O 1
ATOM 635 N N . LEU A 1 84 ? 28.606 -4.397 -39.963 1.00 87.94 84 LEU A N 1
ATOM 636 C CA . LEU A 1 84 ? 27.255 -4.914 -40.176 1.00 87.94 84 LEU A CA 1
ATOM 637 C C . LEU A 1 84 ? 26.772 -5.741 -38.976 1.00 87.94 84 LEU A C 1
ATOM 639 O O . LEU A 1 84 ? 25.656 -5.547 -38.493 1.00 87.94 84 LEU A O 1
ATOM 643 N N . VAL A 1 85 ? 27.610 -6.642 -38.461 1.00 85.69 85 VAL A N 1
ATOM 644 C CA . VAL A 1 85 ? 27.286 -7.490 -37.309 1.00 85.69 85 VAL A CA 1
ATOM 645 C C . VAL A 1 85 ? 27.162 -6.667 -36.021 1.00 85.69 85 VAL A C 1
ATOM 647 O O . VAL A 1 85 ? 26.239 -6.917 -35.246 1.00 85.69 85 VAL A O 1
ATOM 650 N N . ASP A 1 86 ? 28.034 -5.687 -35.767 1.00 82.44 86 ASP A N 1
ATOM 651 C CA . ASP A 1 86 ? 27.933 -4.793 -34.600 1.00 82.44 86 ASP A CA 1
ATOM 652 C C . ASP A 1 86 ? 26.666 -3.925 -34.682 1.00 82.44 86 ASP A C 1
ATOM 654 O O . ASP A 1 86 ? 25.910 -3.831 -33.710 1.00 82.44 86 ASP A O 1
ATOM 658 N N . GLY A 1 87 ? 26.360 -3.384 -35.867 1.00 80.12 87 GLY A N 1
ATOM 659 C CA . GLY A 1 87 ? 25.126 -2.640 -36.131 1.00 80.12 87 GLY A CA 1
ATOM 660 C C . GLY A 1 87 ? 23.867 -3.488 -35.921 1.00 80.12 87 GLY A C 1
ATOM 661 O O . GLY A 1 87 ? 22.955 -3.093 -35.187 1.00 80.12 87 GLY A O 1
ATOM 662 N N . ALA A 1 88 ? 23.837 -4.701 -36.480 1.00 79.12 88 ALA A N 1
ATOM 663 C CA . ALA A 1 88 ? 22.739 -5.648 -36.299 1.00 79.12 88 ALA A CA 1
ATOM 664 C C . ALA A 1 88 ? 22.577 -6.055 -34.826 1.00 79.12 88 ALA A C 1
ATOM 666 O O . ALA A 1 88 ? 21.456 -6.101 -34.315 1.00 79.12 88 ALA A O 1
ATOM 667 N N . ARG A 1 89 ? 23.677 -6.299 -34.100 1.00 78.81 89 ARG A N 1
ATOM 668 C CA . ARG A 1 89 ? 23.636 -6.621 -32.665 1.00 78.81 89 ARG A CA 1
ATOM 669 C C . ARG A 1 89 ? 22.939 -5.532 -31.859 1.00 78.81 89 ARG A C 1
ATOM 671 O O . ARG A 1 89 ? 22.137 -5.876 -30.995 1.00 78.81 89 ARG A O 1
ATOM 678 N N . LEU A 1 90 ? 23.193 -4.252 -32.130 1.00 71.50 90 LEU A N 1
ATOM 679 C CA . LEU A 1 90 ? 22.550 -3.146 -31.410 1.00 71.50 90 LEU A CA 1
ATOM 680 C C . LEU A 1 90 ? 21.038 -3.081 -31.673 1.00 71.50 90 LEU A C 1
ATOM 682 O O . LEU A 1 90 ? 20.261 -2.940 -30.724 1.00 71.50 90 LEU A O 1
ATOM 686 N N . LEU A 1 91 ? 20.625 -3.260 -32.931 1.00 75.38 91 LEU A N 1
ATOM 687 C CA . LEU A 1 91 ? 19.215 -3.279 -33.334 1.00 75.38 91 LEU A CA 1
ATOM 688 C C . LEU A 1 91 ? 18.466 -4.475 -32.721 1.00 75.38 91 LEU A C 1
ATOM 690 O O . LEU A 1 91 ? 17.427 -4.310 -32.078 1.00 75.38 91 LEU A O 1
ATOM 694 N N . PHE A 1 92 ? 19.025 -5.683 -32.833 1.00 78.50 92 PHE A N 1
ATOM 695 C CA . PHE A 1 92 ? 18.397 -6.902 -32.319 1.00 78.50 92 PHE A CA 1
ATOM 696 C C . PHE A 1 92 ? 18.493 -7.039 -30.797 1.00 78.50 92 PHE A C 1
ATOM 698 O O . PHE A 1 92 ? 17.617 -7.652 -30.188 1.00 78.50 92 PHE A O 1
ATOM 705 N N . ALA A 1 93 ? 19.497 -6.458 -30.134 1.00 74.62 93 ALA A N 1
ATOM 706 C CA . ALA A 1 93 ? 19.633 -6.544 -28.678 1.00 74.62 93 ALA A CA 1
ATOM 707 C C . ALA A 1 93 ? 18.446 -5.921 -27.930 1.00 74.62 93 ALA A C 1
ATOM 709 O O . ALA A 1 93 ? 18.105 -6.379 -26.836 1.00 74.62 93 ALA A O 1
ATOM 710 N N . ALA A 1 94 ? 17.814 -4.878 -28.476 1.00 71.00 94 ALA A N 1
ATOM 711 C CA . ALA A 1 94 ? 16.604 -4.301 -27.893 1.00 71.00 94 ALA A CA 1
ATOM 712 C C . ALA A 1 94 ? 15.410 -5.269 -27.999 1.00 71.00 94 ALA A C 1
ATOM 714 O O . ALA A 1 94 ? 14.733 -5.528 -27.000 1.00 71.00 94 ALA A O 1
ATOM 715 N N . GLU A 1 95 ? 15.207 -5.874 -29.170 1.00 78.25 95 GLU A N 1
ATOM 716 C CA . GLU A 1 95 ? 14.106 -6.814 -29.406 1.00 78.25 95 GLU A CA 1
ATOM 717 C C . GLU A 1 95 ? 14.299 -8.158 -28.691 1.00 78.25 95 GLU A C 1
ATOM 719 O O . GLU A 1 95 ? 13.363 -8.684 -28.086 1.00 78.25 95 GLU A O 1
ATOM 724 N N . LEU A 1 96 ? 15.527 -8.684 -28.626 1.00 78.88 96 LEU A N 1
ATOM 725 C CA . LEU A 1 96 ? 15.828 -9.874 -27.826 1.00 78.88 96 LEU A CA 1
ATOM 726 C C . LEU A 1 96 ? 15.555 -9.635 -26.336 1.00 78.88 96 LEU A C 1
ATOM 728 O O . LEU A 1 96 ? 15.038 -10.529 -25.662 1.00 78.88 96 LEU A O 1
ATOM 732 N N . ARG A 1 97 ? 15.878 -8.447 -25.804 1.00 77.69 97 ARG A N 1
ATOM 733 C CA . ARG A 1 97 ? 15.574 -8.090 -24.407 1.00 77.69 97 ARG A CA 1
ATOM 734 C C . ARG A 1 97 ? 14.068 -8.039 -24.157 1.00 77.69 97 ARG A C 1
ATOM 736 O O . ARG A 1 97 ? 13.610 -8.644 -23.189 1.00 77.69 97 ARG A O 1
ATOM 743 N N . ARG A 1 98 ? 13.298 -7.415 -25.055 1.00 80.94 98 ARG A N 1
ATOM 744 C CA . ARG A 1 98 ? 11.823 -7.408 -25.003 1.00 80.94 98 ARG A CA 1
ATOM 745 C C . ARG A 1 98 ? 11.243 -8.819 -25.048 1.00 80.94 98 ARG A C 1
ATOM 747 O O . ARG A 1 98 ? 10.386 -9.160 -24.236 1.00 80.94 98 ARG A O 1
ATOM 754 N N . LEU A 1 99 ? 11.743 -9.676 -25.936 1.00 84.19 99 LEU A N 1
ATOM 755 C CA . LEU A 1 99 ? 11.286 -11.061 -26.036 1.00 84.19 99 LEU A CA 1
ATOM 756 C C . LEU A 1 99 ? 11.609 -11.869 -24.768 1.00 84.19 99 LEU A C 1
ATOM 758 O O . LEU A 1 99 ? 10.765 -12.635 -24.297 1.00 84.19 99 LEU A O 1
ATOM 762 N N . ARG A 1 100 ? 12.806 -11.686 -24.192 1.00 86.31 100 ARG A N 1
ATOM 763 C CA . ARG A 1 100 ? 13.208 -12.308 -22.917 1.00 86.31 100 ARG A CA 1
ATOM 764 C C . ARG A 1 100 ? 12.333 -11.841 -21.754 1.00 86.31 100 ARG A C 1
ATOM 766 O O . ARG A 1 100 ? 11.909 -12.677 -20.955 1.00 86.31 100 ARG A O 1
ATOM 773 N N . ALA A 1 101 ? 12.019 -10.547 -21.685 1.00 85.81 101 ALA A N 1
ATOM 774 C CA . ALA A 1 101 ? 11.107 -10.000 -20.682 1.00 85.81 101 ALA A CA 1
ATOM 775 C C . ALA A 1 101 ? 9.710 -10.625 -20.830 1.00 85.81 101 ALA A C 1
ATOM 777 O O . ALA A 1 101 ? 9.200 -11.239 -19.896 1.00 85.81 101 ALA A O 1
ATOM 778 N N . ARG A 1 102 ? 9.150 -10.616 -22.045 1.00 87.69 102 ARG A N 1
ATOM 779 C CA . ARG A 1 102 ? 7.828 -11.185 -22.350 1.00 87.69 102 ARG A CA 1
ATOM 780 C C . ARG A 1 102 ? 7.702 -12.681 -22.042 1.00 87.69 102 ARG A C 1
ATOM 782 O O . ARG A 1 102 ? 6.617 -13.150 -21.695 1.00 87.69 102 ARG A O 1
ATOM 789 N N . ARG A 1 103 ? 8.781 -13.451 -22.216 1.00 88.19 103 ARG A N 1
ATOM 790 C CA . ARG A 1 103 ? 8.814 -14.905 -21.963 1.00 88.19 103 ARG A CA 1
ATOM 791 C C . ARG A 1 103 ? 9.158 -15.275 -20.517 1.00 88.19 103 ARG A C 1
ATOM 793 O O . ARG A 1 103 ? 9.098 -16.461 -20.187 1.00 88.19 103 ARG A O 1
ATOM 800 N N . SER A 1 104 ? 9.502 -14.309 -19.667 1.00 86.75 104 SER A N 1
ATOM 801 C CA . SER A 1 104 ? 9.774 -14.568 -18.252 1.00 86.75 104 SER A CA 1
ATOM 802 C C . SER A 1 104 ? 8.508 -15.018 -17.509 1.00 86.75 104 SER A C 1
ATOM 804 O O . SER A 1 104 ? 7.382 -14.766 -17.947 1.00 86.75 104 SER A O 1
ATOM 806 N N . LYS A 1 105 ? 8.702 -15.792 -16.439 1.00 86.94 105 LYS A N 1
ATOM 807 C CA . LYS A 1 105 ? 7.648 -16.348 -15.584 1.00 86.94 105 LYS A CA 1
ATOM 808 C C . LYS A 1 105 ? 8.008 -16.064 -14.133 1.00 86.94 105 LYS A C 1
ATOM 810 O O . LYS A 1 105 ? 9.193 -16.107 -13.809 1.00 86.94 105 LYS A O 1
ATOM 815 N N . GLU A 1 106 ? 6.994 -15.816 -13.307 1.00 84.19 106 GLU A N 1
ATOM 816 C CA . GLU A 1 106 ? 7.125 -15.561 -11.863 1.00 84.19 106 GLU A CA 1
ATOM 817 C C . GLU A 1 106 ? 8.115 -14.431 -11.531 1.00 84.19 106 GLU A C 1
ATOM 819 O O . GLU A 1 106 ? 8.695 -14.387 -10.450 1.00 84.19 106 GLU A O 1
ATOM 824 N N . HIS A 1 107 ? 8.312 -13.507 -12.474 1.00 90.62 107 HIS A N 1
ATOM 825 C CA . HIS A 1 107 ? 9.196 -12.358 -12.325 1.00 90.62 107 HIS A CA 1
ATOM 826 C C . HIS A 1 107 ? 8.462 -11.162 -11.722 1.00 90.62 107 HIS A C 1
ATOM 828 O O . HIS A 1 107 ? 7.230 -11.087 -11.749 1.00 90.62 107 HIS A O 1
ATOM 834 N N . VAL A 1 108 ? 9.249 -10.212 -11.222 1.00 92.69 108 VAL A N 1
ATOM 835 C CA . VAL A 1 108 ? 8.760 -8.936 -10.693 1.00 92.69 108 VAL A CA 1
ATOM 836 C C . VAL A 1 108 ? 8.867 -7.869 -11.776 1.00 92.69 108 VAL A C 1
ATOM 838 O O . VAL A 1 108 ? 9.901 -7.759 -12.438 1.00 92.69 108 VAL A O 1
ATOM 841 N N . VAL A 1 109 ? 7.804 -7.090 -11.963 1.00 94.25 109 VAL A N 1
ATOM 842 C CA . VAL A 1 109 ? 7.795 -5.916 -12.842 1.00 94.25 109 VAL A CA 1
ATOM 843 C C . VAL A 1 109 ? 7.864 -4.659 -11.979 1.00 94.25 109 VAL A C 1
ATOM 845 O O . VAL A 1 109 ? 7.057 -4.503 -11.069 1.00 94.25 109 VAL A O 1
ATOM 848 N N . VAL A 1 110 ? 8.808 -3.763 -12.258 1.00 94.88 110 VAL A N 1
ATOM 849 C CA . VAL A 1 110 ? 8.936 -2.460 -11.586 1.00 94.88 110 VAL A CA 1
ATOM 850 C C . VAL A 1 110 ? 8.790 -1.361 -12.635 1.00 94.88 110 VAL A C 1
ATOM 852 O O . VAL A 1 110 ? 9.523 -1.334 -13.622 1.00 94.88 110 VAL A O 1
ATOM 855 N N . CYS A 1 111 ? 7.820 -0.474 -12.458 1.00 94.81 111 CYS A N 1
ATOM 856 C CA . CYS A 1 111 ? 7.587 0.672 -13.329 1.00 94.81 111 CYS A CA 1
ATOM 857 C C . CYS A 1 111 ? 8.164 1.931 -12.690 1.00 94.81 111 CYS A C 1
ATOM 859 O O . CYS A 1 111 ? 7.944 2.172 -11.503 1.00 94.81 111 CYS A O 1
ATOM 861 N N . GLY A 1 112 ? 8.863 2.724 -13.494 1.00 91.38 112 GLY A N 1
ATOM 862 C CA . GLY A 1 112 ? 9.554 3.925 -13.053 1.00 91.38 112 GLY A CA 1
ATOM 863 C C . GLY A 1 112 ? 11.062 3.733 -12.970 1.00 91.38 112 GLY A C 1
ATOM 864 O O . GLY A 1 112 ? 11.586 2.628 -12.800 1.00 91.38 112 GLY A O 1
ATOM 865 N N . THR A 1 113 ? 11.769 4.848 -13.124 1.00 85.69 113 THR A N 1
ATOM 866 C CA . THR A 1 113 ? 13.238 4.924 -13.080 1.00 85.69 113 THR A CA 1
ATOM 867 C C . THR A 1 113 ? 13.749 5.910 -12.031 1.00 85.69 113 THR A C 1
ATOM 869 O O . THR A 1 113 ? 14.942 6.195 -12.010 1.00 85.69 113 THR A O 1
ATOM 872 N N . GLY A 1 114 ? 12.861 6.449 -11.190 1.00 87.25 114 GLY A N 1
ATOM 873 C CA . GLY A 1 114 ? 13.225 7.343 -10.090 1.00 87.25 114 GLY A CA 1
ATOM 874 C C . GLY A 1 114 ? 13.803 6.603 -8.881 1.00 87.25 114 GLY A C 1
ATOM 875 O O . GLY A 1 114 ? 13.755 5.372 -8.809 1.00 87.25 114 GLY A O 1
ATOM 876 N N . SER A 1 115 ? 14.296 7.365 -7.907 1.00 85.62 115 SER A N 1
ATOM 877 C CA . SER A 1 115 ? 14.949 6.873 -6.686 1.00 85.62 115 SER A CA 1
ATOM 878 C C . SER A 1 115 ? 14.165 5.782 -5.937 1.00 85.62 115 SER A C 1
ATOM 880 O O . SER A 1 115 ? 14.758 4.741 -5.641 1.00 85.62 115 SER A O 1
ATOM 882 N N . PRO A 1 116 ? 12.832 5.893 -5.733 1.00 88.44 116 PRO A N 1
ATOM 883 C CA . PRO A 1 116 ? 12.044 4.816 -5.128 1.00 88.44 116 PRO A CA 1
ATOM 884 C C . PRO A 1 116 ? 12.103 3.482 -5.882 1.00 88.44 116 PRO A C 1
ATOM 886 O O . PRO A 1 116 ? 12.211 2.414 -5.279 1.00 88.44 116 PRO A O 1
ATOM 889 N N . ALA A 1 117 ? 12.034 3.532 -7.217 1.00 90.50 117 ALA A N 1
ATOM 890 C CA . ALA A 1 117 ? 12.076 2.343 -8.060 1.00 90.50 117 ALA A CA 1
ATOM 891 C C . ALA A 1 117 ? 13.464 1.688 -8.021 1.00 90.50 117 ALA A C 1
ATOM 893 O O . ALA A 1 117 ? 13.568 0.463 -7.981 1.00 90.50 117 ALA A O 1
ATOM 894 N N . LEU A 1 118 ? 14.528 2.496 -8.005 1.00 88.12 118 LEU A N 1
ATOM 895 C CA . LEU A 1 118 ? 15.910 2.019 -7.941 1.00 88.12 118 LEU A CA 1
ATOM 896 C C . LEU A 1 118 ? 16.231 1.367 -6.596 1.00 88.12 118 LEU A C 1
ATOM 898 O O . LEU A 1 118 ? 16.766 0.259 -6.582 1.00 88.12 118 LEU A O 1
ATOM 902 N N . ALA A 1 119 ? 15.841 2.003 -5.491 1.00 86.62 119 ALA A N 1
ATOM 903 C CA . ALA A 1 119 ? 16.006 1.456 -4.148 1.00 86.62 119 ALA A CA 1
ATOM 904 C C . ALA A 1 119 ? 15.294 0.100 -3.994 1.00 86.62 119 ALA A C 1
ATOM 906 O O . ALA A 1 119 ? 15.873 -0.871 -3.499 1.00 86.62 119 ALA A O 1
ATOM 907 N N . LEU A 1 120 ? 14.066 -0.001 -4.512 1.00 89.81 120 LEU A N 1
ATOM 908 C CA . LEU A 1 120 ? 13.313 -1.253 -4.543 1.00 89.81 120 LEU A CA 1
ATOM 909 C C . LEU A 1 120 ? 14.010 -2.331 -5.388 1.00 89.81 120 LEU A C 1
ATOM 911 O O . LEU A 1 120 ? 14.095 -3.487 -4.973 1.00 89.81 120 LEU A O 1
ATOM 915 N N . VAL A 1 121 ? 14.520 -1.976 -6.571 1.00 89.69 121 VAL A N 1
ATOM 916 C CA . VAL A 1 121 ? 15.257 -2.909 -7.439 1.00 89.69 121 VAL A CA 1
ATOM 917 C C . VAL A 1 121 ? 16.514 -3.423 -6.744 1.00 89.69 121 VAL A C 1
ATOM 919 O O . VAL A 1 121 ? 16.788 -4.620 -6.823 1.00 89.69 121 VAL A O 1
ATOM 922 N N . GLU A 1 122 ? 17.235 -2.568 -6.020 1.00 86.12 122 GLU A N 1
ATOM 923 C CA . GLU A 1 122 ? 18.425 -2.967 -5.269 1.00 86.12 122 GLU A CA 1
ATOM 924 C C . GLU A 1 122 ? 18.091 -3.993 -4.176 1.00 86.12 122 GLU A C 1
ATOM 926 O O . GLU A 1 122 ? 18.727 -5.045 -4.090 1.00 86.12 122 GLU A O 1
ATOM 931 N N . ARG A 1 123 ? 17.011 -3.776 -3.413 1.00 86.00 123 ARG A N 1
ATOM 932 C CA . ARG A 1 123 ? 16.517 -4.751 -2.420 1.00 86.00 123 ARG A CA 1
ATOM 933 C C . ARG A 1 123 ? 16.018 -6.047 -3.068 1.00 86.00 123 ARG A C 1
ATOM 935 O O . ARG A 1 123 ? 16.249 -7.142 -2.546 1.00 86.00 123 ARG A O 1
ATOM 942 N N . LEU A 1 124 ? 15.359 -5.955 -4.225 1.00 88.12 124 LEU A N 1
ATOM 943 C CA . LEU A 1 124 ? 14.878 -7.119 -4.972 1.00 88.12 124 LEU A CA 1
ATOM 944 C C . LEU A 1 124 ? 16.021 -7.966 -5.533 1.00 88.12 124 LEU A C 1
ATOM 946 O O . LEU A 1 124 ? 15.855 -9.178 -5.634 1.00 88.12 124 LEU A O 1
ATOM 950 N N . ARG A 1 125 ? 17.185 -7.393 -5.866 1.00 84.75 125 ARG A N 1
ATOM 951 C CA . ARG A 1 125 ? 18.339 -8.168 -6.368 1.00 84.75 125 ARG A CA 1
ATOM 952 C C . ARG A 1 125 ? 18.800 -9.248 -5.391 1.00 84.75 125 ARG A C 1
ATOM 954 O O . ARG A 1 125 ? 19.242 -10.310 -5.831 1.00 84.75 125 ARG A O 1
ATOM 961 N N . ALA A 1 126 ? 18.658 -9.000 -4.088 1.00 78.50 126 ALA A N 1
ATOM 962 C CA . ALA A 1 126 ? 19.023 -9.952 -3.043 1.00 78.50 126 ALA A CA 1
ATOM 963 C C . ALA A 1 126 ? 18.052 -11.144 -2.933 1.00 78.50 126 ALA A C 1
ATOM 965 O O . ALA A 1 126 ? 18.432 -12.203 -2.441 1.00 78.50 126 ALA A O 1
ATOM 966 N N . THR A 1 127 ? 16.802 -10.993 -3.383 1.00 76.06 127 THR A N 1
ATOM 967 C CA . THR A 1 127 ? 15.711 -11.946 -3.096 1.00 76.06 127 THR A CA 1
ATOM 968 C C . THR A 1 127 ? 15.043 -12.530 -4.341 1.00 76.06 127 THR A C 1
ATOM 970 O O . THR A 1 127 ? 14.508 -13.636 -4.295 1.00 76.06 127 THR A O 1
ATOM 973 N N . SER A 1 128 ? 15.071 -11.815 -5.465 1.00 71.12 128 SER A N 1
ATOM 974 C CA . SER A 1 128 ? 14.305 -12.123 -6.673 1.00 71.12 128 SER A CA 1
ATOM 975 C C . SER A 1 128 ? 15.190 -12.630 -7.804 1.00 71.12 128 SER A C 1
ATOM 977 O O . SER A 1 128 ? 16.252 -12.089 -8.104 1.00 71.12 128 SER A O 1
ATOM 979 N N . THR A 1 129 ? 14.718 -13.666 -8.496 1.00 70.56 129 THR A N 1
ATOM 980 C CA . THR A 1 129 ? 15.495 -14.338 -9.545 1.00 70.56 129 THR A CA 1
ATOM 981 C C . THR A 1 129 ? 15.532 -13.549 -10.859 1.00 70.56 129 THR A C 1
ATOM 983 O O . THR A 1 129 ? 16.496 -13.677 -11.615 1.00 70.56 129 THR A O 1
ATOM 986 N N . ARG A 1 130 ? 14.489 -12.755 -11.160 1.00 88.12 130 ARG A N 1
ATOM 987 C CA . ARG A 1 130 ? 14.382 -11.917 -12.371 1.00 88.12 130 ARG A CA 1
ATOM 988 C C . ARG A 1 130 ? 13.526 -10.678 -12.135 1.00 88.12 130 ARG A C 1
ATOM 990 O O . ARG A 1 130 ? 12.408 -10.788 -11.630 1.00 88.12 130 ARG A O 1
ATOM 997 N N . ILE A 1 131 ? 14.031 -9.534 -12.588 1.00 92.31 131 ILE A N 1
ATOM 998 C CA . ILE A 1 131 ? 13.382 -8.227 -12.459 1.00 92.31 131 ILE A CA 1
ATOM 999 C C . ILE A 1 131 ? 13.220 -7.631 -13.859 1.00 92.31 131 ILE A C 1
ATOM 1001 O O . ILE A 1 131 ? 14.150 -7.671 -14.665 1.00 92.31 131 ILE A O 1
ATOM 1005 N N . VAL A 1 132 ? 12.041 -7.094 -14.165 1.00 93.25 132 VAL A N 1
ATOM 1006 C CA . VAL A 1 132 ? 11.761 -6.375 -15.413 1.00 93.25 132 VAL A CA 1
ATOM 1007 C C . VAL A 1 132 ? 11.403 -4.933 -15.078 1.00 93.25 132 VAL A C 1
ATOM 1009 O O . VAL A 1 132 ? 10.361 -4.681 -14.484 1.00 93.25 132 VAL A O 1
ATOM 1012 N N . MET A 1 133 ? 12.249 -3.989 -15.474 1.00 93.50 133 MET A N 1
ATOM 1013 C CA . MET A 1 133 ? 12.001 -2.559 -15.315 1.00 93.50 133 MET A CA 1
ATOM 1014 C C . MET A 1 133 ? 11.350 -1.960 -16.563 1.00 93.50 133 MET A C 1
ATOM 1016 O O . MET A 1 133 ? 11.724 -2.311 -17.687 1.00 93.50 133 MET A O 1
ATOM 1020 N N . ILE A 1 134 ? 10.415 -1.030 -16.371 1.00 93.81 134 ILE A N 1
ATOM 1021 C CA . ILE A 1 134 ? 9.782 -0.245 -17.439 1.00 93.81 134 ILE A CA 1
ATOM 1022 C C . ILE A 1 134 ? 10.076 1.239 -17.217 1.00 93.81 134 ILE A C 1
ATOM 1024 O O . ILE A 1 134 ? 9.876 1.738 -16.113 1.00 93.81 134 ILE A O 1
ATOM 1028 N N . GLY A 1 135 ? 10.504 1.941 -18.267 1.00 90.75 135 GLY A N 1
ATOM 1029 C CA . GLY A 1 135 ? 10.736 3.384 -18.215 1.00 90.75 135 GLY A CA 1
ATOM 1030 C C . GLY A 1 135 ? 11.008 4.021 -19.580 1.00 90.75 135 GLY A C 1
ATOM 1031 O O . GLY A 1 135 ? 10.980 3.364 -20.631 1.00 90.75 135 GLY A O 1
ATOM 1032 N N . SER A 1 136 ? 11.319 5.317 -19.565 1.00 83.38 136 SER A N 1
ATOM 1033 C CA . SER A 1 136 ? 11.664 6.105 -20.757 1.00 83.38 136 SER A CA 1
ATOM 1034 C C . SER A 1 136 ? 13.132 5.943 -21.178 1.00 83.38 136 SER A C 1
ATOM 1036 O O . SER A 1 136 ? 13.409 5.777 -22.375 1.00 83.38 136 SER A O 1
ATOM 1038 N N . ALA A 1 137 ? 14.057 5.900 -20.212 1.00 78.62 137 ALA A N 1
ATOM 1039 C CA . ALA A 1 137 ? 15.497 5.728 -20.410 1.00 78.62 137 ALA A CA 1
ATOM 1040 C C . ALA A 1 137 ? 16.108 4.660 -19.470 1.00 78.62 137 ALA A C 1
ATOM 1042 O O . ALA A 1 137 ? 15.705 4.555 -18.312 1.00 78.62 137 ALA A O 1
ATOM 1043 N N . PRO A 1 138 ? 17.070 3.845 -19.949 1.00 74.06 138 PRO A N 1
ATOM 1044 C CA . PRO A 1 138 ? 17.750 2.870 -19.103 1.00 74.06 138 PRO A CA 1
ATOM 1045 C C . PRO A 1 138 ? 18.625 3.572 -18.056 1.00 74.06 138 PRO A C 1
ATOM 1047 O O . PRO A 1 138 ? 19.334 4.524 -18.367 1.00 74.06 138 PRO A O 1
ATOM 1050 N N . VAL A 1 139 ? 18.609 3.058 -16.829 1.00 75.94 139 VAL A N 1
ATOM 1051 C CA . VAL A 1 139 ? 19.419 3.543 -15.695 1.00 75.94 139 VAL A CA 1
ATOM 1052 C C . VAL A 1 139 ? 20.616 2.629 -15.423 1.00 75.94 139 VAL A C 1
ATOM 1054 O O . VAL A 1 139 ? 20.637 1.486 -15.881 1.00 75.94 139 VAL A O 1
ATOM 1057 N N . ALA A 1 140 ? 21.588 3.078 -14.621 1.00 65.00 140 ALA A N 1
ATOM 1058 C CA . ALA A 1 140 ? 22.775 2.290 -14.254 1.00 65.00 140 ALA A CA 1
ATOM 1059 C C . ALA A 1 140 ? 22.433 0.899 -13.672 1.00 65.00 140 ALA A C 1
ATOM 1061 O O . ALA A 1 140 ? 23.123 -0.084 -13.947 1.00 65.00 140 ALA A O 1
ATOM 1062 N N . ALA A 1 141 ? 21.299 0.775 -12.968 1.00 59.84 141 ALA A N 1
ATOM 1063 C CA . ALA A 1 141 ? 20.795 -0.497 -12.444 1.00 59.84 141 ALA A CA 1
ATOM 1064 C C . ALA A 1 141 ? 20.460 -1.553 -13.530 1.00 59.84 141 ALA A C 1
ATOM 1066 O O . ALA A 1 141 ? 20.307 -2.736 -13.224 1.00 59.84 141 ALA A O 1
ATOM 1067 N N . THR A 1 142 ? 20.393 -1.167 -14.808 1.00 61.34 142 THR A N 1
ATOM 1068 C CA . THR A 1 142 ? 20.169 -2.080 -15.948 1.00 61.34 142 THR A CA 1
ATOM 1069 C C . THR A 1 142 ? 21.435 -2.789 -16.446 1.00 61.34 142 THR A C 1
ATOM 1071 O O . THR A 1 142 ? 21.354 -3.588 -17.378 1.00 61.34 142 THR A O 1
ATOM 1074 N N . GLY A 1 143 ? 22.601 -2.523 -15.841 1.00 62.03 143 GLY A N 1
ATOM 1075 C CA . GLY A 1 143 ? 23.857 -3.211 -16.166 1.00 62.03 143 GLY A CA 1
ATOM 1076 C C . GLY A 1 143 ? 23.922 -4.672 -15.698 1.00 62.03 143 GLY A C 1
ATOM 1077 O O . GLY A 1 143 ? 24.731 -5.446 -16.210 1.00 62.03 143 GLY A O 1
ATOM 1078 N N . ASP A 1 144 ? 23.061 -5.073 -14.758 1.00 72.06 144 ASP A N 1
ATOM 1079 C CA . ASP A 1 144 ? 22.973 -6.452 -14.270 1.00 72.06 144 ASP A CA 1
ATOM 1080 C C . ASP A 1 144 ? 22.168 -7.332 -15.245 1.00 72.06 144 ASP A C 1
ATOM 1082 O O . ASP A 1 144 ? 21.055 -7.000 -15.651 1.00 72.06 144 ASP A O 1
ATOM 1086 N N . ARG A 1 145 ? 22.696 -8.519 -15.571 1.00 72.00 145 ARG A N 1
ATOM 1087 C CA . ARG A 1 145 ? 22.025 -9.525 -16.411 1.00 72.00 145 ARG A CA 1
ATOM 1088 C C . ARG A 1 145 ? 20.680 -10.001 -15.844 1.00 72.00 145 ARG A C 1
ATOM 1090 O O . ARG A 1 145 ? 19.870 -10.519 -16.615 1.00 72.00 145 ARG A O 1
ATOM 1097 N N . ARG A 1 146 ? 20.440 -9.868 -14.532 1.00 79.12 146 ARG A N 1
ATOM 1098 C CA . ARG A 1 146 ? 19.172 -10.234 -13.867 1.00 79.12 146 ARG A CA 1
ATOM 1099 C C . ARG A 1 146 ? 18.071 -9.181 -14.024 1.00 79.12 146 ARG A C 1
ATOM 1101 O O . ARG A 1 146 ? 16.899 -9.513 -13.824 1.00 79.12 146 ARG A O 1
ATOM 1108 N N . VAL A 1 147 ? 18.434 -7.952 -14.402 1.00 86.75 147 VAL A N 1
ATOM 1109 C CA . VAL A 1 147 ? 17.511 -6.829 -14.594 1.00 86.75 147 VAL A CA 1
ATOM 1110 C C . VAL A 1 147 ? 17.299 -6.604 -16.089 1.00 86.75 147 VAL A C 1
ATOM 1112 O O . VAL A 1 147 ? 18.175 -6.144 -16.817 1.00 86.75 147 VAL A O 1
ATOM 1115 N N . LEU A 1 148 ? 16.109 -6.942 -16.575 1.00 88.88 148 LEU A N 1
ATOM 1116 C CA . LEU A 1 148 ? 15.705 -6.669 -17.950 1.00 88.88 148 LEU A CA 1
ATOM 1117 C C . LEU A 1 148 ? 15.034 -5.301 -18.019 1.00 88.88 148 LEU A C 1
ATOM 1119 O O . LEU A 1 148 ? 14.217 -4.969 -17.171 1.00 88.88 148 LEU A O 1
ATOM 1123 N N . TYR A 1 149 ? 15.335 -4.529 -19.058 1.00 89.56 149 TYR A N 1
ATOM 1124 C CA . TYR A 1 149 ? 14.754 -3.206 -19.259 1.00 89.56 149 TYR A CA 1
ATOM 1125 C C . TYR A 1 149 ? 13.856 -3.177 -20.496 1.00 89.56 149 TYR A C 1
ATOM 1127 O O . TYR A 1 149 ? 14.273 -3.586 -21.585 1.00 89.56 149 TYR A O 1
ATOM 1135 N N . VAL A 1 150 ? 12.635 -2.670 -20.337 1.00 90.38 150 VAL A N 1
ATOM 1136 C CA . VAL A 1 150 ? 11.660 -2.463 -21.409 1.00 90.38 150 VAL A CA 1
ATOM 1137 C C . VAL A 1 150 ? 11.394 -0.969 -21.549 1.00 90.38 150 VAL A C 1
ATOM 1139 O O . VAL A 1 150 ? 10.770 -0.347 -20.698 1.00 90.38 150 VAL A O 1
ATOM 1142 N N . ARG A 1 151 ? 11.847 -0.393 -22.666 1.00 89.75 151 ARG A N 1
ATOM 1143 C CA . ARG A 1 151 ? 11.578 1.009 -22.998 1.00 89.75 151 ARG A CA 1
ATOM 1144 C C . ARG A 1 151 ? 10.125 1.190 -23.439 1.00 89.75 151 ARG A C 1
ATOM 1146 O O . ARG A 1 151 ? 9.718 0.554 -24.419 1.00 89.75 151 ARG A O 1
ATOM 1153 N N . GLY A 1 152 ? 9.400 2.080 -22.769 1.00 90.00 152 GLY A N 1
ATOM 1154 C CA . GLY A 1 152 ? 8.031 2.467 -23.105 1.00 90.00 152 GLY A CA 1
ATOM 1155 C C . GLY A 1 152 ? 7.282 3.077 -21.920 1.00 90.00 152 GLY A C 1
ATOM 1156 O O . GLY A 1 152 ? 7.760 3.048 -20.792 1.00 90.00 152 GLY A O 1
ATOM 1157 N N . ASP A 1 153 ? 6.088 3.602 -22.186 1.00 91.69 153 ASP A N 1
ATOM 1158 C CA . ASP A 1 153 ? 5.178 4.102 -21.152 1.00 91.69 153 ASP A CA 1
ATOM 1159 C C . ASP A 1 153 ? 4.474 2.927 -20.457 1.00 91.69 153 ASP A C 1
ATOM 1161 O O . ASP A 1 153 ? 3.790 2.134 -21.117 1.00 91.69 153 ASP A O 1
ATOM 1165 N N . ALA A 1 154 ? 4.638 2.813 -19.139 1.00 93.00 154 ALA A N 1
ATOM 1166 C CA . ALA A 1 154 ? 4.028 1.770 -18.319 1.00 93.00 154 ALA A CA 1
ATOM 1167 C C . ALA A 1 154 ? 2.492 1.861 -18.250 1.00 93.00 154 ALA A C 1
ATOM 1169 O O . ALA A 1 154 ? 1.839 0.863 -17.951 1.00 93.00 154 ALA A O 1
ATOM 1170 N N . ARG A 1 155 ? 1.898 3.017 -18.579 1.00 94.56 155 ARG A N 1
ATOM 1171 C CA . ARG A 1 155 ? 0.438 3.193 -18.686 1.00 94.56 155 ARG A CA 1
ATOM 1172 C C . ARG A 1 155 ? -0.138 2.487 -19.916 1.00 94.56 155 ARG A C 1
ATOM 1174 O O . ARG A 1 155 ? -1.335 2.216 -19.973 1.00 94.56 155 ARG A O 1
ATOM 1181 N N . SER A 1 156 ? 0.698 2.171 -20.909 1.00 94.44 156 SER A N 1
ATOM 1182 C CA . SER A 1 156 ? 0.264 1.494 -22.129 1.00 94.44 156 SER A CA 1
ATOM 1183 C C . SER A 1 156 ? 0.141 -0.022 -21.927 1.00 94.44 156 SER A C 1
ATOM 1185 O O . SER A 1 156 ? 1.134 -0.694 -21.613 1.00 94.44 156 SER A O 1
ATOM 1187 N N . PRO A 1 157 ? -1.027 -0.622 -22.237 1.00 92.75 157 PRO A N 1
ATOM 1188 C CA . PRO A 1 157 ? -1.201 -2.072 -22.231 1.00 92.75 157 PRO A CA 1
ATOM 1189 C C . PRO A 1 157 ? -0.184 -2.819 -23.106 1.00 92.75 157 PRO A C 1
ATOM 1191 O O . PRO A 1 157 ? 0.193 -3.948 -22.792 1.00 92.75 157 PRO A O 1
ATOM 1194 N N . ALA A 1 158 ? 0.279 -2.215 -24.207 1.00 91.62 158 ALA A N 1
ATOM 1195 C CA . ALA A 1 158 ? 1.263 -2.833 -25.094 1.00 91.62 158 ALA A CA 1
ATOM 1196 C C . ALA A 1 158 ? 2.634 -2.979 -24.413 1.00 91.62 158 ALA A C 1
ATOM 1198 O O . ALA A 1 158 ? 3.241 -4.051 -24.488 1.00 91.62 158 ALA A O 1
ATOM 1199 N N . THR A 1 159 ? 3.079 -1.949 -23.688 1.00 93.25 159 THR A N 1
ATOM 1200 C CA . THR A 1 159 ? 4.331 -1.971 -22.917 1.00 93.25 159 THR A CA 1
ATOM 1201 C C . THR A 1 159 ? 4.268 -3.009 -21.800 1.00 93.25 159 THR A C 1
ATOM 1203 O O . THR A 1 159 ? 5.184 -3.817 -21.658 1.00 93.25 159 THR A O 1
ATOM 1206 N N . LEU A 1 160 ? 3.154 -3.069 -21.062 1.00 92.88 160 LEU A N 1
ATOM 1207 C CA . LEU A 1 160 ? 2.957 -4.063 -20.001 1.00 92.88 160 LEU A CA 1
ATOM 1208 C C . LEU A 1 160 ? 2.969 -5.502 -20.548 1.00 92.88 160 LEU A C 1
ATOM 1210 O O . LEU A 1 160 ? 3.564 -6.402 -19.947 1.00 92.88 160 LEU A O 1
ATOM 1214 N N . ARG A 1 161 ? 2.384 -5.738 -21.733 1.00 91.31 161 ARG A N 1
ATOM 1215 C CA . ARG A 1 161 ? 2.494 -7.037 -22.426 1.00 91.31 161 ARG A CA 1
ATOM 1216 C C . ARG A 1 161 ? 3.929 -7.346 -22.845 1.00 91.31 161 ARG A C 1
ATOM 1218 O O . ARG A 1 161 ? 4.352 -8.495 -22.708 1.00 91.31 161 ARG A O 1
ATOM 1225 N N . ALA A 1 162 ? 4.675 -6.357 -23.336 1.00 90.44 162 ALA A N 1
ATOM 1226 C CA . ALA A 1 162 ? 6.086 -6.517 -23.688 1.00 90.44 162 ALA A CA 1
ATOM 1227 C C . ALA A 1 162 ? 6.956 -6.836 -22.457 1.00 90.44 162 ALA A C 1
ATOM 1229 O O . ALA A 1 162 ? 7.883 -7.635 -22.557 1.00 90.44 162 ALA A O 1
ATOM 1230 N N . ALA A 1 163 ? 6.599 -6.307 -21.286 1.00 92.19 163 ALA A N 1
ATOM 1231 C CA . ALA A 1 163 ? 7.211 -6.643 -20.000 1.00 92.19 163 ALA A CA 1
ATOM 1232 C C . ALA A 1 163 ? 6.764 -8.000 -19.419 1.00 92.19 163 ALA A C 1
ATOM 1234 O O . ALA A 1 163 ? 7.254 -8.429 -18.374 1.00 92.19 163 ALA A O 1
ATOM 1235 N N . GLY A 1 164 ? 5.843 -8.705 -20.084 1.00 90.94 164 GLY A N 1
ATOM 1236 C CA . GLY A 1 164 ? 5.399 -10.031 -19.661 1.00 90.94 164 GLY A CA 1
ATOM 1237 C C . GLY A 1 164 ? 4.467 -10.028 -18.448 1.00 90.94 164 GLY A C 1
ATOM 1238 O O . GLY A 1 164 ? 4.410 -11.037 -17.749 1.00 90.94 164 GLY A O 1
ATOM 1239 N N . ILE A 1 165 ? 3.708 -8.948 -18.211 1.00 90.62 165 ILE A N 1
ATOM 1240 C CA . ILE A 1 165 ? 2.843 -8.786 -17.023 1.00 90.62 165 ILE A CA 1
ATOM 1241 C C . ILE A 1 165 ? 1.890 -9.971 -16.778 1.00 90.62 165 ILE A C 1
ATOM 1243 O O . ILE A 1 165 ? 1.599 -10.333 -15.648 1.00 90.62 165 ILE A O 1
ATOM 1247 N N . GLN A 1 166 ? 1.463 -10.650 -17.846 1.00 87.56 166 GLN A N 1
ATOM 1248 C CA . GLN A 1 166 ? 0.569 -11.814 -17.801 1.00 87.56 166 GLN A CA 1
ATOM 1249 C C . GLN A 1 166 ? 1.148 -13.041 -17.083 1.00 87.56 166 GLN A C 1
ATOM 1251 O O . GLN A 1 166 ? 0.416 -13.995 -16.821 1.00 87.56 166 GLN A O 1
ATOM 1256 N N . ARG A 1 167 ? 2.466 -13.068 -16.875 1.00 87.19 167 ARG A N 1
ATOM 1257 C CA . ARG A 1 167 ? 3.213 -14.154 -16.227 1.00 87.19 167 ARG A CA 1
ATOM 1258 C C . ARG A 1 167 ? 3.994 -13.657 -15.008 1.00 87.19 167 ARG A C 1
ATOM 1260 O O . ARG A 1 167 ? 4.721 -14.450 -14.412 1.00 87.19 167 ARG A O 1
ATOM 1267 N N . ALA A 1 168 ? 3.877 -12.370 -14.688 1.00 89.19 168 ALA A N 1
ATOM 1268 C CA . ALA A 1 168 ? 4.507 -11.766 -13.530 1.00 89.19 168 ALA A CA 1
ATOM 1269 C C . ALA A 1 168 ? 3.778 -12.196 -12.253 1.00 89.19 168 ALA A C 1
ATOM 1271 O O . ALA A 1 168 ? 2.571 -12.443 -12.266 1.00 89.19 168 ALA A O 1
ATOM 1272 N N . SER A 1 169 ? 4.524 -12.292 -11.158 1.00 87.50 169 SER A N 1
ATOM 1273 C CA . SER A 1 169 ? 3.965 -12.534 -9.825 1.00 87.50 169 SER A CA 1
ATOM 1274 C C . SER A 1 169 ? 3.571 -11.222 -9.147 1.00 87.50 169 SER A C 1
ATOM 1276 O O . SER A 1 169 ? 2.532 -11.159 -8.488 1.00 87.50 169 SER A O 1
ATOM 1278 N N . VAL A 1 170 ? 4.380 -10.175 -9.340 1.00 90.56 170 VAL A N 1
ATOM 1279 C CA . VAL A 1 170 ? 4.222 -8.874 -8.686 1.00 90.56 170 VAL A CA 1
ATOM 1280 C C . VAL A 1 170 ? 4.525 -7.726 -9.652 1.00 90.56 170 VAL A C 1
ATOM 1282 O O . VAL A 1 170 ? 5.437 -7.821 -10.477 1.00 90.56 170 VAL A O 1
ATOM 1285 N N . LEU A 1 171 ? 3.767 -6.639 -9.528 1.00 93.62 171 LEU A N 1
ATOM 1286 C CA . LEU A 1 171 ? 3.969 -5.351 -10.182 1.00 93.62 171 LEU A CA 1
ATOM 1287 C C . LEU A 1 171 ? 4.140 -4.258 -9.122 1.00 93.62 171 LEU A C 1
ATOM 1289 O O . LEU A 1 171 ? 3.289 -4.130 -8.249 1.00 93.62 171 LEU A O 1
ATOM 1293 N N . TYR A 1 172 ? 5.175 -3.434 -9.244 1.00 94.62 172 TYR A N 1
ATOM 1294 C CA . TYR A 1 172 ? 5.352 -2.213 -8.460 1.00 94.62 172 TYR A CA 1
ATOM 1295 C C . TYR A 1 172 ? 5.300 -1.001 -9.388 1.00 94.62 172 TYR A C 1
ATOM 1297 O O . TYR A 1 172 ? 6.069 -0.936 -10.345 1.00 94.62 172 TYR A O 1
ATOM 1305 N N . ALA A 1 173 ? 4.399 -0.058 -9.128 1.00 95.56 173 ALA A N 1
ATOM 1306 C CA . ALA A 1 173 ? 4.319 1.212 -9.838 1.00 95.56 173 ALA A CA 1
ATOM 1307 C C . ALA A 1 173 ? 4.918 2.320 -8.964 1.00 95.56 173 ALA A C 1
ATOM 1309 O O . ALA A 1 173 ? 4.309 2.716 -7.971 1.00 95.56 173 ALA A O 1
ATOM 1310 N N . CYS A 1 174 ? 6.123 2.762 -9.329 1.00 94.19 174 CYS A N 1
ATOM 1311 C CA . CYS A 1 174 ? 6.964 3.688 -8.571 1.00 94.19 174 CYS A CA 1
ATOM 1312 C C . CYS A 1 174 ? 7.415 4.878 -9.442 1.00 94.19 174 CYS A C 1
ATOM 1314 O O . CYS A 1 174 ? 8.574 5.293 -9.398 1.00 94.19 174 CYS A O 1
ATOM 1316 N N . GLU A 1 175 ? 6.514 5.405 -10.269 1.00 92.38 175 GLU A N 1
ATOM 1317 C CA . GLU A 1 175 ? 6.697 6.697 -10.932 1.00 92.38 175 GLU A CA 1
ATOM 1318 C C . GLU A 1 175 ? 6.570 7.849 -9.917 1.00 92.38 175 GLU A C 1
ATOM 1320 O O . GLU A 1 175 ? 5.912 7.686 -8.884 1.00 92.38 175 GLU A O 1
ATOM 1325 N N . PRO A 1 176 ? 7.154 9.030 -10.197 1.00 87.44 176 PRO A N 1
ATOM 1326 C CA . PRO A 1 176 ? 7.052 10.193 -9.311 1.00 87.44 176 PRO A CA 1
ATOM 1327 C C . PRO A 1 176 ? 5.612 10.677 -9.084 1.00 87.44 176 PRO A C 1
ATOM 1329 O O . PRO A 1 176 ? 5.296 11.229 -8.032 1.00 87.44 176 PRO A O 1
ATOM 1332 N N . ASP A 1 177 ? 4.740 10.479 -10.075 1.00 90.38 177 ASP A N 1
ATOM 1333 C CA . ASP A 1 177 ? 3.341 10.887 -10.018 1.00 90.38 177 ASP A CA 1
ATOM 1334 C C . ASP A 1 177 ? 2.428 9.747 -9.530 1.00 90.38 177 ASP A C 1
ATOM 1336 O O . ASP A 1 177 ? 2.358 8.663 -10.117 1.00 90.38 177 ASP A O 1
ATOM 1340 N N . SER A 1 178 ? 1.656 10.030 -8.478 1.00 92.50 178 SER A N 1
ATOM 1341 C CA . SER A 1 178 ? 0.684 9.096 -7.898 1.00 92.50 178 SER A CA 1
ATOM 1342 C C . SER A 1 178 ? -0.461 8.766 -8.867 1.00 92.50 178 SER A C 1
ATOM 1344 O O . SER A 1 178 ? -0.987 7.645 -8.853 1.00 92.50 178 SER A O 1
ATOM 1346 N N . SER A 1 179 ? -0.835 9.706 -9.747 1.00 92.06 179 SER A N 1
ATOM 1347 C CA . SER A 1 179 ? -1.881 9.470 -10.749 1.00 92.06 179 SER A CA 1
ATOM 1348 C C . SER A 1 179 ? -1.409 8.473 -11.816 1.00 92.06 179 SER A C 1
ATOM 1350 O O . SER A 1 179 ? -2.123 7.516 -12.135 1.00 92.06 179 SER A O 1
ATOM 1352 N N . ALA A 1 180 ? -0.158 8.608 -12.273 1.00 93.12 180 ALA A N 1
ATOM 1353 C CA . ALA A 1 180 ? 0.493 7.652 -13.160 1.00 93.12 180 ALA A CA 1
ATOM 1354 C C . ALA A 1 180 ? 0.586 6.254 -12.530 1.00 93.12 180 ALA A C 1
ATOM 1356 O O . ALA A 1 180 ? 0.236 5.274 -13.191 1.00 93.12 180 ALA A O 1
ATOM 1357 N N . ASN A 1 181 ? 0.963 6.144 -11.251 1.00 94.44 181 ASN A N 1
ATOM 1358 C CA . ASN A 1 181 ? 1.037 4.852 -10.554 1.00 94.44 181 ASN A CA 1
ATOM 1359 C C . ASN A 1 181 ? -0.316 4.141 -10.484 1.00 94.44 181 ASN A C 1
ATOM 1361 O O . ASN A 1 181 ? -0.413 2.938 -10.745 1.00 94.44 181 ASN A O 1
ATOM 1365 N N . THR A 1 182 ? -1.379 4.898 -10.214 1.00 91.31 182 THR A N 1
ATOM 1366 C CA . THR A 1 182 ? -2.750 4.374 -10.214 1.00 91.31 182 THR A CA 1
ATOM 1367 C C . THR A 1 182 ? -3.174 3.931 -11.620 1.00 91.31 182 THR A C 1
ATOM 1369 O O . THR A 1 182 ? -3.729 2.843 -11.789 1.00 91.31 182 THR A O 1
ATOM 1372 N N . ALA A 1 183 ? -2.856 4.716 -12.654 1.00 91.88 183 ALA A N 1
ATOM 1373 C CA . ALA A 1 183 ? -3.146 4.368 -14.045 1.00 91.88 183 ALA A CA 1
ATOM 1374 C C . ALA A 1 183 ? -2.398 3.104 -14.508 1.00 91.88 183 ALA A C 1
ATOM 1376 O O . ALA A 1 183 ? -2.981 2.270 -15.200 1.00 91.88 183 ALA A O 1
ATOM 1377 N N . ILE A 1 184 ? -1.140 2.919 -14.095 1.00 94.19 184 ILE A N 1
ATOM 1378 C CA . ILE A 1 184 ? -0.344 1.712 -14.375 1.00 94.19 184 ILE A CA 1
ATOM 1379 C C . ILE A 1 184 ? -1.003 0.478 -13.750 1.00 94.19 184 ILE A C 1
ATOM 1381 O O . ILE A 1 184 ? -1.176 -0.542 -14.422 1.00 94.19 184 ILE A O 1
ATOM 1385 N N . ALA A 1 185 ? -1.416 0.572 -12.485 1.00 90.19 185 ALA A N 1
ATOM 1386 C CA . ALA A 1 185 ? -2.118 -0.505 -11.796 1.00 90.19 185 ALA A CA 1
ATOM 1387 C C . ALA A 1 185 ? -3.435 -0.898 -12.495 1.00 90.19 185 ALA A C 1
ATOM 1389 O O . ALA A 1 185 ? -3.710 -2.086 -12.691 1.00 90.19 185 ALA A O 1
ATOM 1390 N N . LEU A 1 186 ? -4.226 0.086 -12.932 1.00 86.94 186 LEU A N 1
ATOM 1391 C CA . LEU A 1 186 ? -5.464 -0.147 -13.685 1.00 86.94 186 LEU A CA 1
ATOM 1392 C C . LEU A 1 186 ? -5.194 -0.729 -15.082 1.00 86.94 186 LEU A C 1
ATOM 1394 O O . LEU A 1 186 ? -5.871 -1.668 -15.505 1.00 86.94 186 LEU A O 1
ATOM 1398 N N . ALA A 1 187 ? -4.172 -0.243 -15.789 1.00 91.00 187 ALA A N 1
ATOM 1399 C CA . ALA A 1 187 ? -3.763 -0.797 -17.078 1.00 91.00 187 ALA A CA 1
ATOM 1400 C C . ALA A 1 187 ? -3.318 -2.264 -16.943 1.00 91.00 187 ALA A C 1
ATOM 1402 O O . ALA A 1 187 ? -3.652 -3.100 -17.787 1.00 91.00 187 ALA A O 1
ATOM 1403 N N . ALA A 1 188 ? -2.629 -2.610 -15.852 1.00 90.19 188 ALA A N 1
ATOM 1404 C CA . ALA A 1 188 ? -2.260 -3.986 -15.547 1.00 90.19 188 ALA A CA 1
ATOM 1405 C C . ALA A 1 188 ? -3.486 -4.873 -15.290 1.00 90.19 188 ALA A C 1
ATOM 1407 O O . ALA A 1 188 ? -3.508 -6.011 -15.764 1.00 90.19 188 ALA A O 1
ATOM 1408 N N . HIS A 1 189 ? -4.530 -4.353 -14.632 1.00 83.31 189 HIS A N 1
ATOM 1409 C CA . HIS A 1 189 ? -5.795 -5.072 -14.441 1.00 83.31 189 HIS A CA 1
ATOM 1410 C C . HIS A 1 189 ? -6.423 -5.506 -15.773 1.00 83.31 189 HIS A C 1
ATOM 1412 O O . HIS A 1 189 ? -6.846 -6.652 -15.909 1.00 83.31 189 HIS A O 1
ATOM 1418 N N . GLY A 1 190 ? -6.425 -4.623 -16.779 1.00 80.25 190 GLY A N 1
ATOM 1419 C CA . GLY A 1 190 ? -6.971 -4.922 -18.108 1.00 80.25 190 GLY A CA 1
ATOM 1420 C C . GLY A 1 190 ? -6.159 -5.938 -18.925 1.00 80.25 190 GLY A C 1
ATOM 1421 O O . GLY A 1 190 ? -6.663 -6.489 -19.903 1.00 80.25 190 GLY A O 1
ATOM 1422 N N . VAL A 1 191 ? -4.902 -6.200 -18.550 1.00 85.44 191 VAL A N 1
ATOM 1423 C CA . VAL A 1 191 ? -3.987 -7.091 -19.289 1.00 85.44 191 VAL A CA 1
ATOM 1424 C C . VAL A 1 191 ? -3.741 -8.420 -18.567 1.00 85.44 191 VAL A C 1
ATOM 1426 O O . VAL A 1 191 ? -3.406 -9.417 -19.221 1.00 85.44 191 VAL A O 1
ATOM 1429 N N . ALA A 1 192 ? -3.885 -8.450 -17.240 1.00 77.50 192 ALA A N 1
ATOM 1430 C CA . ALA A 1 192 ? -3.689 -9.635 -16.410 1.00 77.50 192 ALA A CA 1
ATOM 1431 C C . ALA A 1 192 ? -4.648 -10.778 -16.806 1.00 77.50 192 ALA A C 1
ATOM 1433 O O . ALA A 1 192 ? -5.786 -10.555 -17.218 1.00 77.50 192 ALA A O 1
ATOM 1434 N N . ARG A 1 193 ? -4.183 -12.033 -16.711 1.00 68.50 193 ARG A N 1
ATOM 1435 C CA . ARG A 1 193 ? -5.001 -13.208 -17.073 1.00 68.50 193 ARG A CA 1
ATOM 1436 C C . ARG A 1 193 ? -6.108 -13.427 -16.038 1.00 68.50 193 ARG A C 1
ATOM 1438 O O . ARG A 1 193 ? -5.833 -13.402 -14.845 1.00 68.50 193 ARG A O 1
ATOM 1445 N N . ALA A 1 194 ? -7.318 -13.738 -16.503 1.00 57.91 194 ALA A N 1
ATOM 1446 C CA . ALA A 1 194 ? -8.449 -14.089 -15.641 1.00 57.91 194 ALA A CA 1
ATOM 1447 C C . ALA A 1 194 ? -8.273 -15.439 -14.909 1.00 57.91 194 ALA A C 1
ATOM 1449 O O . ALA A 1 194 ? -8.724 -15.564 -13.777 1.00 57.91 194 ALA A O 1
ATOM 1450 N N . ASP A 1 195 ? -7.568 -16.401 -15.522 1.00 54.78 195 ASP A N 1
ATOM 1451 C CA . ASP A 1 195 ? -7.497 -17.809 -15.073 1.00 54.78 195 ASP A CA 1
ATOM 1452 C C . ASP A 1 195 ? -6.162 -18.207 -14.407 1.00 54.78 195 ASP A C 1
ATOM 1454 O O . ASP A 1 195 ? -5.742 -19.367 -14.430 1.00 54.78 195 ASP A O 1
ATOM 1458 N N . GLY A 1 196 ? -5.416 -17.250 -13.851 1.00 54.75 196 GLY A N 1
ATOM 1459 C CA . GLY A 1 196 ? -4.167 -17.562 -13.151 1.00 54.75 196 GLY A CA 1
ATOM 1460 C C . GLY A 1 196 ? -4.417 -18.300 -11.830 1.00 54.75 196 GLY A C 1
ATOM 1461 O O . GLY A 1 196 ? -5.139 -17.797 -10.978 1.00 54.75 196 GLY A O 1
ATOM 1462 N N . ARG A 1 197 ? -3.741 -19.441 -11.594 1.00 54.88 197 ARG A N 1
ATOM 1463 C CA . ARG A 1 197 ? -3.694 -20.120 -10.272 1.00 54.88 197 ARG A CA 1
ATOM 1464 C C . ARG A 1 197 ? -3.239 -19.192 -9.127 1.00 54.88 197 ARG A C 1
ATOM 1466 O O . ARG A 1 197 ? -3.497 -19.499 -7.967 1.00 54.88 197 ARG A O 1
ATOM 1473 N N . ARG A 1 198 ? -2.551 -18.087 -9.442 1.00 63.19 198 ARG A N 1
ATOM 1474 C CA . ARG A 1 198 ? -2.221 -16.986 -8.527 1.00 63.19 198 ARG A CA 1
ATOM 1475 C C . ARG A 1 198 ? -2.559 -15.654 -9.215 1.00 63.19 198 ARG A C 1
ATOM 1477 O O . ARG A 1 198 ? -2.067 -15.447 -10.327 1.00 63.19 198 ARG A O 1
ATOM 1484 N N . PRO A 1 199 ? -3.382 -14.783 -8.606 1.00 74.62 199 PRO A N 1
ATOM 1485 C CA . PRO A 1 199 ? -3.643 -13.454 -9.145 1.00 74.62 199 PRO A CA 1
ATOM 1486 C C . PRO A 1 199 ? -2.369 -12.604 -9.077 1.00 74.62 199 PRO A C 1
ATOM 1488 O O . PRO A 1 199 ? -1.560 -12.764 -8.164 1.00 74.62 199 PRO A O 1
ATOM 1491 N N . LEU A 1 200 ? -2.194 -11.706 -10.046 1.00 84.69 200 LEU A N 1
ATOM 1492 C CA . LEU A 1 200 ? -1.111 -10.722 -10.030 1.00 84.69 200 LEU A CA 1
ATOM 1493 C C . LEU A 1 200 ? -1.310 -9.784 -8.828 1.00 84.69 200 LEU A C 1
ATOM 1495 O O . LEU A 1 200 ? -2.404 -9.238 -8.660 1.00 84.69 200 LEU A O 1
ATOM 1499 N N . SER A 1 201 ? -0.268 -9.585 -8.019 1.00 87.12 201 SER A N 1
ATOM 1500 C CA . SER A 1 201 ? -0.251 -8.529 -6.999 1.00 87.12 201 SER A CA 1
ATOM 1501 C C . SER A 1 201 ? 0.311 -7.250 -7.608 1.00 87.12 201 SER A C 1
ATOM 1503 O O . SER A 1 201 ? 1.400 -7.276 -8.173 1.00 87.12 201 SER A O 1
ATOM 1505 N N . ALA A 1 202 ? -0.411 -6.141 -7.512 1.00 90.00 202 ALA A N 1
ATOM 1506 C CA . ALA A 1 202 ? 0.042 -4.834 -7.973 1.00 90.00 202 ALA A CA 1
ATOM 1507 C C . ALA A 1 202 ? 0.109 -3.871 -6.790 1.00 90.00 202 ALA A C 1
ATOM 1509 O O . ALA A 1 202 ? -0.849 -3.777 -6.037 1.00 90.00 202 ALA A O 1
ATOM 1510 N N . TYR A 1 203 ? 1.216 -3.153 -6.648 1.00 92.00 203 TYR A N 1
ATOM 1511 C CA . TYR A 1 203 ? 1.444 -2.183 -5.584 1.00 92.00 203 TYR A CA 1
ATOM 1512 C C . TYR A 1 203 ? 1.728 -0.823 -6.213 1.00 92.00 203 TYR A C 1
ATOM 1514 O O . TYR A 1 203 ? 2.691 -0.687 -6.968 1.00 92.00 203 TYR A O 1
ATOM 1522 N N . ALA A 1 204 ? 0.892 0.172 -5.932 1.00 93.81 204 ALA A N 1
ATOM 1523 C CA . ALA A 1 204 ? 1.048 1.528 -6.451 1.00 93.81 204 ALA A CA 1
ATOM 1524 C C . ALA A 1 204 ? 1.538 2.481 -5.356 1.00 93.81 204 ALA A C 1
ATOM 1526 O O . ALA A 1 204 ? 0.915 2.588 -4.298 1.00 93.81 204 ALA A O 1
ATOM 1527 N N . LEU A 1 205 ? 2.645 3.176 -5.627 1.00 94.38 205 LEU A N 1
ATOM 1528 C CA . LEU A 1 205 ? 3.186 4.206 -4.750 1.00 94.38 205 LEU A CA 1
ATOM 1529 C C . LEU A 1 205 ? 2.306 5.459 -4.804 1.00 94.38 205 LEU A C 1
ATOM 1531 O O . LEU A 1 205 ? 2.109 6.041 -5.874 1.00 94.38 205 LEU A O 1
ATOM 1535 N N . ILE A 1 206 ? 1.813 5.884 -3.645 1.00 93.94 206 ILE A N 1
ATOM 1536 C CA . ILE A 1 206 ? 1.060 7.122 -3.461 1.00 93.94 206 ILE A CA 1
ATOM 1537 C C . ILE A 1 206 ? 1.827 8.008 -2.483 1.00 93.94 206 ILE A C 1
ATOM 1539 O O . ILE A 1 206 ? 2.036 7.633 -1.329 1.00 93.94 206 ILE A O 1
ATOM 1543 N N . SER A 1 207 ? 2.247 9.182 -2.948 1.00 88.75 207 SER A N 1
ATOM 1544 C CA . SER A 1 207 ? 3.086 10.106 -2.173 1.00 88.75 207 SER A CA 1
ATOM 1545 C C . SER A 1 207 ? 2.309 10.816 -1.066 1.00 88.75 207 SER A C 1
ATOM 1547 O O . SER A 1 207 ? 2.880 11.140 -0.033 1.00 88.75 207 SER A O 1
ATOM 1549 N N . ASP A 1 208 ? 1.009 11.040 -1.268 1.00 86.94 208 ASP A N 1
ATOM 1550 C CA . ASP A 1 208 ? 0.121 11.636 -0.269 1.00 86.94 208 ASP A CA 1
ATOM 1551 C C . ASP A 1 208 ? -0.473 10.543 0.650 1.00 86.94 208 ASP A C 1
ATOM 1553 O O . ASP A 1 208 ? -1.233 9.691 0.169 1.00 86.94 208 ASP A O 1
ATOM 1557 N N . PRO A 1 209 ? -0.155 10.543 1.961 1.00 83.75 209 PRO A N 1
ATOM 1558 C CA . PRO A 1 209 ? -0.703 9.577 2.912 1.00 83.75 209 PRO A CA 1
ATOM 1559 C C . PRO A 1 209 ? -2.237 9.599 2.995 1.00 83.75 209 PRO A C 1
ATOM 1561 O O . PRO A 1 209 ? -2.861 8.541 3.114 1.00 83.75 209 PRO A O 1
ATOM 1564 N N . ASP A 1 210 ? -2.870 10.770 2.873 1.00 82.62 210 ASP A N 1
ATOM 1565 C CA . ASP A 1 210 ? -4.325 10.904 2.995 1.00 82.62 210 ASP A CA 1
ATOM 1566 C C . ASP A 1 210 ? -5.038 10.275 1.794 1.00 82.6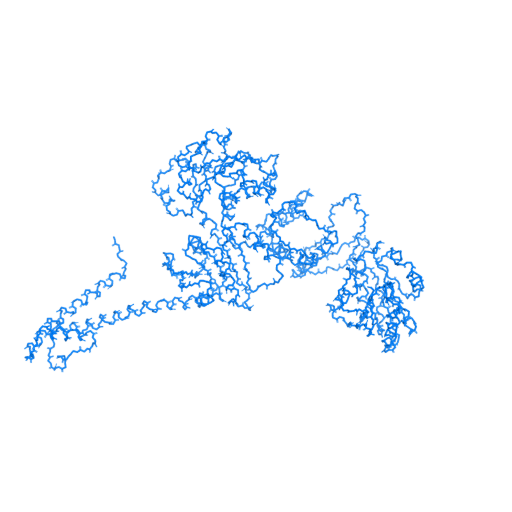2 210 ASP A C 1
ATOM 1568 O O . ASP A 1 210 ? -5.985 9.492 1.953 1.00 82.62 210 ASP A O 1
ATOM 1572 N N . LEU A 1 211 ? -4.527 10.531 0.587 1.00 87.50 211 LEU A N 1
ATOM 1573 C CA . LEU A 1 211 ? -4.998 9.870 -0.629 1.00 87.50 211 LEU A CA 1
ATOM 1574 C C . LEU A 1 211 ? -4.759 8.355 -0.568 1.00 87.50 211 LEU A C 1
ATOM 1576 O O . LEU A 1 211 ? -5.640 7.574 -0.938 1.00 87.50 211 LEU A O 1
ATOM 1580 N N . CYS A 1 212 ? -3.593 7.926 -0.073 1.00 88.50 212 CYS A N 1
ATOM 1581 C CA . CYS A 1 212 ? -3.260 6.512 0.093 1.00 88.50 212 CYS A CA 1
ATOM 1582 C C . CYS A 1 212 ? -4.282 5.809 1.000 1.00 88.50 212 CYS A C 1
ATOM 1584 O O . CYS A 1 212 ? -4.845 4.776 0.623 1.00 88.50 212 CYS A O 1
ATOM 1586 N N . ALA A 1 213 ? -4.591 6.404 2.157 1.00 83.38 213 ALA A N 1
ATOM 1587 C CA . ALA A 1 213 ? -5.588 5.899 3.094 1.00 83.38 213 ALA A CA 1
ATOM 1588 C C . ALA A 1 213 ? -7.000 5.850 2.481 1.00 83.38 213 ALA A C 1
ATOM 1590 O O . ALA A 1 213 ? -7.718 4.865 2.675 1.00 83.38 213 ALA A O 1
ATOM 1591 N N . ALA A 1 214 ? -7.396 6.867 1.708 1.00 85.62 214 ALA A N 1
ATOM 1592 C CA . ALA A 1 214 ? -8.692 6.908 1.028 1.00 85.62 214 ALA A CA 1
ATOM 1593 C C . ALA A 1 214 ? -8.849 5.797 -0.021 1.00 85.62 214 ALA A C 1
ATOM 1595 O O . ALA A 1 214 ? -9.857 5.082 -0.027 1.00 85.62 214 ALA A O 1
ATOM 1596 N N . LEU A 1 215 ? -7.838 5.596 -0.871 1.00 87.00 215 LEU A N 1
ATOM 1597 C CA . LEU A 1 215 ? -7.836 4.545 -1.893 1.00 87.00 215 LEU A CA 1
ATOM 1598 C C . LEU A 1 215 ? -7.861 3.143 -1.264 1.00 87.00 215 LEU A C 1
ATOM 1600 O O . LEU A 1 215 ? -8.637 2.279 -1.687 1.00 87.00 215 LEU A O 1
ATOM 1604 N N . ARG A 1 216 ? -7.075 2.941 -0.202 1.00 85.88 216 ARG A N 1
ATOM 1605 C CA . ARG A 1 216 ? -7.069 1.733 0.638 1.00 85.88 216 ARG A CA 1
ATOM 1606 C C . ARG A 1 216 ? -8.447 1.430 1.237 1.00 85.88 216 ARG A C 1
ATOM 1608 O O . ARG A 1 216 ? -8.943 0.308 1.109 1.00 85.88 216 ARG A O 1
ATOM 1615 N N . ALA A 1 217 ? -9.104 2.428 1.830 1.00 82.75 217 ALA A N 1
ATOM 1616 C CA . ALA A 1 217 ? -10.434 2.270 2.421 1.00 82.75 217 ALA A CA 1
ATOM 1617 C C . ALA A 1 217 ? -11.507 1.932 1.371 1.00 82.75 217 ALA A C 1
ATOM 1619 O O . ALA A 1 217 ? -12.341 1.039 1.573 1.00 82.75 217 ALA A O 1
ATOM 1620 N N . ARG A 1 218 ? -11.443 2.586 0.203 1.00 81.06 218 ARG A N 1
ATOM 1621 C CA . ARG A 1 218 ? -12.364 2.315 -0.904 1.00 81.06 218 ARG A CA 1
ATOM 1622 C C . ARG A 1 218 ? -12.196 0.902 -1.449 1.00 81.06 218 ARG A C 1
ATOM 1624 O O . ARG A 1 218 ? -13.197 0.246 -1.726 1.00 81.06 218 ARG A O 1
ATOM 1631 N N . ARG A 1 219 ? -10.957 0.419 -1.556 1.00 78.06 219 ARG A N 1
ATOM 1632 C CA . ARG A 1 219 ? -10.651 -0.948 -1.988 1.00 78.06 219 ARG A CA 1
ATOM 1633 C C . ARG A 1 219 ? -11.246 -1.996 -1.049 1.00 78.06 219 ARG A C 1
ATOM 1635 O O . ARG A 1 219 ? -11.848 -2.943 -1.543 1.00 78.06 219 ARG A O 1
ATOM 1642 N N . LEU A 1 220 ? -11.107 -1.832 0.271 1.00 75.88 220 LEU A N 1
ATOM 1643 C CA . LEU A 1 220 ? -11.703 -2.766 1.238 1.00 75.88 220 LEU A CA 1
ATOM 1644 C C . LEU A 1 220 ? -13.217 -2.875 1.079 1.00 75.88 220 LEU A C 1
ATOM 1646 O O . LEU A 1 220 ? -13.767 -3.941 1.307 1.00 75.88 220 LEU A O 1
ATOM 1650 N N . SER A 1 221 ? -13.882 -1.790 0.679 1.00 69.56 221 SER A N 1
ATOM 1651 C CA . SER A 1 221 ? -15.340 -1.736 0.536 1.00 69.56 221 SER A CA 1
ATOM 1652 C C . SER A 1 221 ? -15.862 -2.379 -0.761 1.00 69.56 221 SER A C 1
ATOM 1654 O O . SER A 1 221 ? -17.073 -2.493 -0.926 1.00 69.56 221 SER A O 1
ATOM 1656 N N . LEU A 1 222 ? -14.995 -2.783 -1.699 1.00 66.44 222 LEU A N 1
ATOM 1657 C CA . LEU A 1 222 ? -15.420 -3.388 -2.966 1.00 66.44 222 LEU A CA 1
ATOM 1658 C C . LEU A 1 222 ? -15.620 -4.910 -2.812 1.00 66.44 222 LEU A C 1
ATOM 1660 O O . LEU A 1 222 ? -14.663 -5.621 -2.501 1.00 66.44 222 LEU A O 1
ATOM 1664 N N . PRO A 1 223 ? -16.831 -5.446 -3.057 1.00 51.75 223 PRO A N 1
ATOM 1665 C CA . PRO A 1 223 ? -17.088 -6.879 -2.960 1.00 51.75 223 PRO A CA 1
ATOM 1666 C C . PRO A 1 223 ? -16.4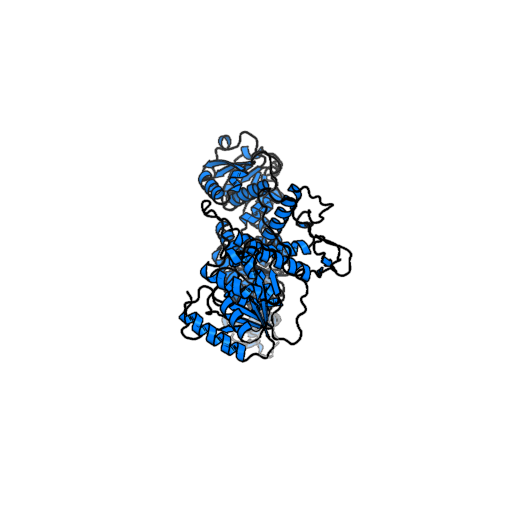60 -7.659 -4.130 1.00 51.75 223 PRO A C 1
ATOM 1668 O O . PRO A 1 223 ? -16.619 -7.294 -5.293 1.00 51.75 223 PRO A O 1
ATOM 1671 N N . GLY A 1 224 ? -15.799 -8.784 -3.831 1.00 53.59 224 GLY A N 1
ATOM 1672 C CA . GLY A 1 224 ? -15.356 -9.778 -4.821 1.00 53.59 224 GLY A CA 1
ATOM 1673 C C . GLY A 1 224 ? -13.891 -10.207 -4.685 1.00 53.59 224 GLY A C 1
ATOM 1674 O O . GLY A 1 224 ? -13.091 -9.537 -4.044 1.00 53.59 224 GLY A O 1
ATOM 1675 N N . ARG A 1 225 ? -13.524 -11.346 -5.296 1.00 53.34 225 ARG A N 1
ATOM 1676 C CA . ARG A 1 225 ? -12.122 -11.771 -5.477 1.00 53.34 225 ARG A CA 1
ATOM 1677 C C . ARG A 1 225 ? -11.600 -11.174 -6.789 1.00 53.34 225 ARG A C 1
ATOM 1679 O O . ARG A 1 225 ? -11.922 -11.717 -7.848 1.00 53.34 225 ARG A O 1
ATOM 1686 N N . PRO A 1 226 ? -10.854 -10.058 -6.778 1.00 56.72 226 PRO A N 1
ATOM 1687 C CA . PRO A 1 226 ? -10.422 -9.434 -8.018 1.00 56.72 226 PRO A CA 1
ATOM 1688 C C . PRO A 1 226 ? -9.382 -10.303 -8.743 1.00 56.72 226 PRO A C 1
ATOM 1690 O O . PRO A 1 226 ? -8.561 -10.978 -8.125 1.00 56.72 226 PRO A O 1
ATOM 1693 N N . ARG A 1 227 ? -9.380 -10.231 -10.083 1.00 57.50 227 ARG A N 1
ATOM 1694 C CA . ARG A 1 227 ? -8.343 -10.824 -10.960 1.00 57.50 227 ARG A CA 1
ATOM 1695 C C . ARG A 1 227 ? -6.929 -10.285 -10.666 1.00 57.50 227 ARG A C 1
ATOM 1697 O O . ARG A 1 227 ? -5.938 -10.897 -11.053 1.00 57.50 227 ARG A O 1
ATOM 1704 N N . LEU A 1 228 ? -6.857 -9.134 -9.993 1.00 68.12 228 LEU A N 1
ATOM 1705 C CA . LEU A 1 228 ? -5.656 -8.416 -9.579 1.00 68.12 228 LEU A CA 1
ATOM 1706 C C . LEU A 1 228 ? -5.783 -8.056 -8.096 1.00 68.12 228 LEU A C 1
ATOM 1708 O O . LEU A 1 228 ? -6.746 -7.392 -7.713 1.00 68.12 228 LEU A O 1
ATOM 1712 N N . ARG A 1 229 ? -4.794 -8.417 -7.281 1.00 78.19 229 ARG A N 1
ATOM 1713 C CA . ARG A 1 229 ? -4.671 -7.908 -5.912 1.00 78.19 229 ARG A CA 1
ATOM 1714 C C . ARG A 1 229 ? -3.933 -6.570 -5.966 1.00 78.19 229 ARG A C 1
ATOM 1716 O O . ARG A 1 229 ? -2.711 -6.548 -5.922 1.00 78.19 229 ARG A O 1
ATOM 1723 N N . LEU A 1 230 ? -4.671 -5.478 -6.150 1.00 83.50 230 LEU A N 1
ATOM 1724 C CA . LEU A 1 230 ? -4.111 -4.125 -6.178 1.00 83.50 230 LEU A CA 1
ATOM 1725 C C . LEU A 1 230 ? -4.048 -3.555 -4.767 1.00 83.50 230 LEU A C 1
ATOM 1727 O O . LEU A 1 230 ? -5.104 -3.437 -4.174 1.00 83.50 230 LEU A O 1
ATOM 1731 N N . ASP A 1 231 ? -2.888 -3.139 -4.274 1.00 87.12 231 ASP A N 1
ATOM 1732 C CA . ASP A 1 231 ? -2.768 -2.311 -3.077 1.00 87.12 231 ASP A CA 1
ATOM 1733 C C . ASP A 1 231 ? -2.020 -1.004 -3.339 1.00 87.12 231 ASP A C 1
ATOM 1735 O O . ASP A 1 231 ? -1.311 -0.847 -4.333 1.00 87.12 231 ASP A O 1
ATOM 1739 N N . PHE A 1 232 ? -2.177 -0.068 -2.414 1.00 90.12 232 PHE A N 1
ATOM 1740 C CA . PHE A 1 232 ? -1.478 1.204 -2.403 1.00 90.12 232 PHE A CA 1
ATOM 1741 C C . PHE A 1 232 ? -0.510 1.232 -1.232 1.00 90.12 232 PHE A C 1
ATOM 1743 O O . PHE A 1 232 ? -0.779 0.654 -0.175 1.00 90.12 232 PHE A O 1
ATOM 1750 N N . PHE A 1 233 ? 0.618 1.905 -1.409 1.00 91.31 233 PHE A N 1
ATOM 1751 C CA . PHE A 1 233 ? 1.574 2.116 -0.335 1.00 91.31 233 PHE A CA 1
ATOM 1752 C C . PHE A 1 233 ? 2.153 3.518 -0.376 1.00 91.31 233 PHE A C 1
ATOM 1754 O O . PHE A 1 233 ? 2.250 4.138 -1.431 1.00 91.31 233 PHE A O 1
ATOM 1761 N N . ASN A 1 234 ? 2.533 3.999 0.799 1.00 92.00 234 ASN A N 1
ATOM 1762 C CA . ASN A 1 234 ? 3.203 5.269 0.984 1.00 92.00 234 ASN A CA 1
ATOM 1763 C C . ASN A 1 234 ? 4.571 4.993 1.621 1.00 92.00 234 ASN A C 1
ATOM 1765 O O . ASN A 1 234 ? 4.662 4.240 2.594 1.00 92.00 234 ASN A O 1
ATOM 1769 N N . LEU A 1 235 ? 5.638 5.545 1.038 1.00 91.06 235 LEU A N 1
ATOM 1770 C CA . LEU A 1 235 ? 6.999 5.296 1.519 1.00 91.06 235 LEU A CA 1
ATOM 1771 C C . LEU A 1 235 ? 7.260 5.957 2.865 1.00 91.06 235 LEU A C 1
ATOM 1773 O O . LEU A 1 235 ? 7.945 5.358 3.680 1.00 91.06 235 LEU A O 1
ATOM 1777 N N . ASP A 1 236 ? 6.693 7.134 3.122 1.00 91.06 236 ASP A N 1
ATOM 1778 C CA . ASP A 1 236 ? 6.894 7.867 4.370 1.00 91.06 236 ASP A CA 1
ATOM 1779 C C . ASP A 1 236 ? 6.274 7.131 5.573 1.00 91.06 236 ASP A C 1
ATOM 1781 O O . ASP A 1 236 ? 6.921 6.997 6.613 1.00 91.06 236 ASP A O 1
ATOM 1785 N N . GLU A 1 237 ? 5.072 6.563 5.413 1.00 90.50 237 GLU A N 1
ATOM 1786 C CA . GLU A 1 237 ? 4.432 5.691 6.412 1.00 90.50 237 GLU A CA 1
ATOM 1787 C C . GLU A 1 237 ? 5.277 4.443 6.710 1.00 90.50 237 GLU A C 1
ATOM 1789 O O . GLU A 1 237 ? 5.512 4.095 7.871 1.00 90.50 237 GLU A O 1
ATOM 1794 N N . LEU A 1 238 ? 5.750 3.759 5.660 1.00 90.12 238 LEU A N 1
ATOM 1795 C CA . LEU A 1 238 ? 6.583 2.562 5.801 1.00 90.12 238 LEU A CA 1
ATOM 1796 C C . LEU A 1 238 ? 7.937 2.895 6.436 1.00 90.12 238 LEU A C 1
ATOM 1798 O O . LEU A 1 238 ? 8.404 2.164 7.308 1.00 90.12 238 LEU A O 1
ATOM 1802 N N . ALA A 1 239 ? 8.542 4.008 6.031 1.00 91.25 239 ALA A N 1
ATOM 1803 C CA . ALA A 1 239 ? 9.816 4.493 6.532 1.00 91.25 239 ALA A CA 1
ATOM 1804 C C . ALA A 1 239 ? 9.734 4.843 8.021 1.00 91.25 239 ALA A C 1
ATOM 1806 O O . ALA A 1 239 ? 10.605 4.432 8.783 1.00 91.25 239 ALA A O 1
ATOM 1807 N N . ALA A 1 240 ? 8.676 5.536 8.455 1.00 92.56 240 ALA A N 1
ATOM 1808 C CA . ALA A 1 240 ? 8.446 5.863 9.861 1.00 92.56 240 ALA A CA 1
ATOM 1809 C C . ALA A 1 240 ? 8.349 4.601 10.734 1.00 92.56 240 ALA A C 1
ATOM 1811 O O . ALA A 1 240 ? 8.947 4.531 11.811 1.00 92.56 240 ALA A O 1
ATOM 1812 N N . ARG A 1 241 ? 7.655 3.570 10.236 1.00 89.50 241 ARG A N 1
ATOM 1813 C CA . ARG A 1 241 ? 7.549 2.269 10.904 1.00 89.50 241 ARG A CA 1
ATOM 1814 C C . ARG A 1 241 ? 8.910 1.580 11.031 1.00 89.50 241 ARG A C 1
ATOM 1816 O O . ARG A 1 241 ? 9.293 1.196 12.131 1.00 89.50 241 ARG A O 1
ATOM 1823 N N . VAL A 1 242 ? 9.667 1.482 9.936 1.00 90.31 242 VAL A N 1
ATOM 1824 C CA . VAL A 1 242 ? 11.012 0.872 9.943 1.00 90.31 242 VAL A CA 1
ATOM 1825 C C . VAL A 1 242 ? 11.966 1.629 10.859 1.00 90.31 242 VAL A C 1
ATOM 1827 O O . VAL A 1 242 ? 12.747 1.008 11.584 1.00 90.31 242 VAL A O 1
ATOM 1830 N N . LEU A 1 243 ? 11.895 2.961 10.847 1.00 90.62 243 LEU A N 1
ATOM 1831 C CA . LEU A 1 243 ? 12.716 3.806 11.699 1.00 90.62 243 LEU A CA 1
ATOM 1832 C C . LEU A 1 243 ? 12.482 3.465 13.171 1.00 90.62 243 LEU A C 1
ATOM 1834 O O . LEU A 1 243 ? 13.434 3.158 13.881 1.00 90.62 243 LEU A O 1
ATOM 1838 N N . LEU A 1 244 ? 11.226 3.447 13.615 1.00 89.75 244 LEU A N 1
ATOM 1839 C CA . LEU A 1 244 ? 10.887 3.160 15.009 1.00 89.75 244 LEU A CA 1
ATOM 1840 C C . LEU A 1 244 ? 11.066 1.681 15.389 1.00 89.75 244 LEU A C 1
ATOM 1842 O O . LEU A 1 244 ? 11.230 1.384 16.570 1.00 89.75 244 LEU A O 1
ATOM 1846 N N . ASP A 1 245 ? 11.066 0.749 14.429 1.00 86.12 245 ASP A N 1
ATOM 1847 C CA . ASP A 1 245 ? 11.418 -0.659 14.678 1.00 86.12 245 ASP A CA 1
ATOM 1848 C C . ASP A 1 245 ? 12.901 -0.820 15.006 1.00 86.12 245 ASP A C 1
ATOM 1850 O O . ASP A 1 245 ? 13.268 -1.548 15.927 1.00 86.12 245 ASP A O 1
ATOM 1854 N N . ARG A 1 246 ? 13.770 -0.124 14.267 1.00 83.88 246 ARG A N 1
ATOM 1855 C CA . ARG A 1 246 ? 15.219 -0.143 14.521 1.00 83.88 246 ARG A CA 1
ATOM 1856 C C . ARG A 1 246 ? 15.616 0.743 15.693 1.00 83.88 246 ARG A C 1
ATOM 1858 O O . ARG A 1 246 ? 16.621 0.489 16.360 1.00 83.88 246 ARG A O 1
ATOM 1865 N N . HIS A 1 247 ? 14.858 1.806 15.915 1.00 82.69 247 HIS A N 1
ATOM 1866 C CA . HIS A 1 247 ? 15.148 2.859 16.875 1.00 82.69 247 HIS A CA 1
ATOM 1867 C C . HIS A 1 247 ? 13.907 3.169 17.719 1.00 82.69 247 HIS A C 1
ATOM 1869 O O . HIS A 1 247 ? 13.316 4.241 17.576 1.00 82.69 247 HIS A O 1
ATOM 1875 N N . PRO A 1 248 ? 13.502 2.232 18.594 1.00 83.00 248 PRO A N 1
ATOM 1876 C CA . PRO A 1 248 ? 12.316 2.405 19.414 1.00 83.00 248 PRO A CA 1
ATOM 1877 C C . PRO A 1 248 ? 12.493 3.529 20.436 1.00 83.00 248 PRO A C 1
ATOM 1879 O O . PRO A 1 248 ? 13.592 3.794 20.928 1.00 83.00 248 PRO A O 1
ATOM 1882 N N . ILE A 1 249 ? 11.370 4.152 20.779 1.00 84.50 249 ILE A N 1
ATOM 1883 C CA . ILE A 1 249 ? 11.240 5.097 21.888 1.00 84.50 249 ILE A CA 1
ATOM 1884 C C . ILE A 1 249 ? 11.020 4.259 23.141 1.00 84.50 249 ILE A C 1
ATOM 1886 O O . ILE A 1 249 ? 9.999 3.583 23.268 1.00 84.50 249 ILE A O 1
ATOM 1890 N N . VAL A 1 250 ? 12.021 4.235 24.016 1.00 77.81 250 VAL A N 1
ATOM 1891 C CA . VAL A 1 250 ? 12.099 3.265 25.121 1.00 77.81 250 VAL A CA 1
ATOM 1892 C C . VAL A 1 250 ? 11.840 3.881 26.487 1.00 77.81 250 VAL A C 1
ATOM 1894 O O . VAL A 1 250 ? 11.502 3.156 27.418 1.00 77.81 250 VAL A O 1
ATOM 1897 N N . ASN A 1 251 ? 11.997 5.197 26.622 1.00 79.12 251 ASN A N 1
ATOM 1898 C CA . ASN A 1 251 ? 11.831 5.899 27.885 1.00 79.12 251 ASN A CA 1
ATOM 1899 C C . ASN A 1 251 ? 10.837 7.064 27.742 1.00 79.12 251 ASN A C 1
ATOM 1901 O O . ASN A 1 251 ? 10.325 7.335 26.654 1.00 79.12 251 ASN A O 1
ATOM 1905 N N . GLU A 1 252 ? 10.538 7.722 28.859 1.00 81.69 252 GLU A N 1
ATOM 1906 C CA . GLU A 1 252 ? 9.562 8.818 28.928 1.00 81.69 252 GLU A CA 1
ATOM 1907 C C . GLU A 1 252 ? 10.188 10.201 28.687 1.00 81.69 252 GLU A C 1
ATOM 1909 O O . GLU A 1 252 ? 9.501 11.209 28.830 1.00 81.69 252 GLU A O 1
ATOM 1914 N N . GLN A 1 253 ? 11.472 10.268 28.310 1.00 86.25 253 GLN A N 1
ATOM 1915 C CA . GLN A 1 253 ? 12.133 11.542 28.023 1.00 86.25 253 GLN A CA 1
ATOM 1916 C C . GLN A 1 253 ? 11.549 12.197 26.762 1.00 86.25 253 GLN A C 1
ATOM 1918 O O . GLN A 1 253 ? 11.031 11.498 25.880 1.00 86.25 253 GLN A O 1
ATOM 1923 N N . PRO A 1 254 ? 11.688 13.526 26.621 1.00 89.88 254 PRO A N 1
ATOM 1924 C CA . PRO A 1 254 ? 11.163 14.240 25.469 1.00 89.88 254 PRO A CA 1
ATOM 1925 C C . PRO A 1 254 ? 11.724 13.743 24.134 1.00 89.88 254 PRO A C 1
ATOM 1927 O O . PRO A 1 254 ? 12.882 13.333 24.029 1.00 89.88 254 PRO A O 1
ATOM 1930 N N . VAL A 1 255 ? 10.907 13.825 23.090 1.00 92.50 255 VAL A N 1
ATOM 1931 C CA . VAL A 1 255 ? 11.310 13.596 21.699 1.00 92.50 255 VAL A CA 1
ATOM 1932 C C . VAL A 1 255 ? 11.125 14.887 20.916 1.00 92.50 255 VAL A C 1
ATOM 1934 O O . VAL A 1 255 ? 10.112 15.562 21.069 1.00 92.50 255 VAL A O 1
ATOM 1937 N N . VAL A 1 256 ? 12.080 15.229 20.056 1.00 93.12 256 VAL A N 1
ATOM 1938 C CA . VAL A 1 256 ? 11.998 16.415 19.194 1.00 93.12 256 VAL A CA 1
ATOM 1939 C C . VAL A 1 256 ? 11.839 15.984 17.739 1.00 93.12 256 VAL A C 1
ATOM 1941 O O . VAL A 1 256 ? 12.597 15.146 17.253 1.00 93.12 256 VAL A O 1
ATOM 1944 N N . VAL A 1 257 ? 10.876 16.571 17.031 1.00 94.62 257 VAL A N 1
ATOM 1945 C CA . VAL A 1 257 ? 10.663 16.388 15.589 1.00 94.62 257 VAL A CA 1
ATOM 1946 C C . VAL A 1 257 ? 10.792 17.741 14.898 1.00 94.62 257 VAL A C 1
ATOM 1948 O O . VAL A 1 257 ? 10.024 18.659 15.172 1.00 94.62 257 VAL A O 1
ATOM 1951 N N . ILE A 1 258 ? 11.763 17.859 13.996 1.00 93.44 258 ILE A N 1
ATOM 1952 C CA . ILE A 1 258 ? 12.050 19.061 13.212 1.00 93.44 258 ILE A CA 1
ATOM 1953 C C . ILE A 1 258 ? 11.628 18.804 11.763 1.00 93.44 258 ILE A C 1
ATOM 1955 O O . ILE A 1 258 ? 12.206 17.952 11.089 1.00 93.44 258 ILE A O 1
ATOM 1959 N N . GLY A 1 259 ? 10.626 19.541 11.291 1.00 92.38 259 GLY A N 1
ATOM 1960 C CA . GLY A 1 259 ? 9.983 19.377 9.989 1.00 92.38 259 GLY A CA 1
ATOM 1961 C C . GLY A 1 259 ? 8.825 18.373 10.018 1.00 92.38 259 GLY A C 1
ATOM 1962 O O . GLY A 1 259 ? 9.015 17.180 10.260 1.00 92.38 259 GLY A O 1
ATOM 1963 N N . LEU A 1 260 ? 7.617 18.840 9.710 1.00 90.94 260 LEU A N 1
ATOM 1964 C CA . LEU A 1 260 ? 6.391 18.060 9.521 1.00 90.94 260 LEU A CA 1
ATOM 1965 C C . LEU A 1 260 ? 6.007 17.956 8.039 1.00 90.94 260 LEU A C 1
ATOM 1967 O O . LEU A 1 260 ? 4.840 18.046 7.648 1.00 90.94 260 LEU A O 1
ATOM 1971 N N . ASP A 1 261 ? 6.991 17.623 7.210 1.00 88.88 261 ASP A N 1
ATOM 1972 C CA . ASP A 1 261 ? 6.732 17.082 5.878 1.00 88.88 261 ASP A CA 1
ATOM 1973 C C . ASP A 1 261 ? 5.980 15.731 5.963 1.00 88.88 261 ASP A C 1
ATOM 1975 O O . ASP A 1 261 ? 5.634 15.237 7.040 1.00 88.88 261 ASP A O 1
ATOM 1979 N N . ALA A 1 262 ? 5.699 15.085 4.824 1.00 89.06 262 ALA A N 1
ATOM 1980 C CA . ALA A 1 262 ? 4.996 13.791 4.792 1.00 89.06 262 ALA A CA 1
ATOM 1981 C C . ALA A 1 262 ? 5.631 12.726 5.718 1.00 89.06 262 ALA A C 1
ATOM 1983 O O . ALA A 1 262 ? 4.913 12.040 6.451 1.00 89.06 262 ALA A O 1
ATOM 1984 N N . PHE A 1 263 ? 6.967 12.661 5.764 1.00 92.06 263 PHE A N 1
ATOM 1985 C CA . PHE A 1 263 ? 7.715 11.801 6.686 1.00 92.06 263 PHE A CA 1
ATOM 1986 C C . PHE A 1 263 ? 7.551 12.197 8.156 1.00 92.06 263 PHE A C 1
ATOM 1988 O O . PHE A 1 263 ? 7.208 11.346 8.973 1.00 92.06 263 PHE A O 1
ATOM 1995 N N . GLY A 1 264 ? 7.735 13.477 8.499 1.00 93.69 264 GLY A N 1
ATOM 1996 C CA . GLY A 1 264 ? 7.602 13.959 9.878 1.00 93.69 264 GLY A CA 1
ATOM 1997 C C . GLY A 1 264 ? 6.197 13.741 10.447 1.00 93.69 264 GLY A C 1
ATOM 1998 O O . GLY A 1 264 ? 6.053 13.265 11.574 1.00 93.69 264 GLY A O 1
ATOM 1999 N N . ARG A 1 265 ? 5.154 13.982 9.639 1.00 93.31 265 ARG A N 1
ATOM 2000 C CA . ARG A 1 265 ? 3.758 13.673 10.003 1.00 93.31 265 ARG A CA 1
ATOM 2001 C C . ARG A 1 265 ? 3.543 12.177 10.220 1.00 93.31 265 ARG A C 1
ATOM 2003 O O . ARG A 1 265 ? 2.952 11.787 11.225 1.00 93.31 265 ARG A O 1
ATOM 2010 N N . SER A 1 266 ? 4.051 11.341 9.313 1.00 93.06 266 SER A N 1
ATOM 2011 C CA . SER A 1 266 ? 3.956 9.878 9.429 1.00 93.06 266 SER A CA 1
ATOM 2012 C C . SER A 1 266 ? 4.674 9.354 10.675 1.00 93.06 266 SER A C 1
ATOM 2014 O O . SER A 1 266 ? 4.155 8.472 11.358 1.00 93.06 266 SER A O 1
ATOM 2016 N N . LEU A 1 267 ? 5.827 9.940 11.015 1.00 94.69 267 LEU A N 1
ATOM 2017 C CA . LEU A 1 267 ? 6.583 9.624 12.222 1.00 94.69 267 LEU A CA 1
ATOM 2018 C C . LEU A 1 267 ? 5.797 9.972 13.486 1.00 94.69 267 LEU A C 1
ATOM 2020 O O . LEU A 1 267 ? 5.662 9.120 14.360 1.00 94.69 267 LEU A O 1
ATOM 2024 N N . LEU A 1 268 ? 5.221 11.177 13.564 1.00 95.00 268 LEU A N 1
ATOM 2025 C CA . LEU A 1 268 ? 4.390 11.594 14.697 1.00 95.00 268 LEU A CA 1
ATOM 2026 C C . LEU A 1 268 ? 3.212 10.637 14.932 1.00 95.00 268 LEU A C 1
ATOM 2028 O O . LEU A 1 268 ? 2.987 10.186 16.056 1.00 95.00 268 LEU A O 1
ATOM 2032 N N . VAL A 1 269 ? 2.500 10.278 13.862 1.00 92.25 269 VAL A N 1
ATOM 2033 C CA . VAL A 1 269 ? 1.361 9.352 13.930 1.00 92.25 269 VAL A CA 1
ATOM 2034 C C . VAL A 1 269 ? 1.799 7.948 14.357 1.00 92.25 269 VAL A C 1
ATOM 2036 O O . VAL A 1 269 ? 1.124 7.319 15.174 1.00 92.25 269 VAL A O 1
ATOM 2039 N N . GLU A 1 270 ? 2.918 7.439 13.840 1.00 90.94 270 GLU A N 1
ATOM 2040 C CA . GLU A 1 270 ? 3.423 6.108 14.192 1.00 90.94 270 GLU A CA 1
ATOM 2041 C C . GLU A 1 270 ? 3.947 6.045 15.640 1.00 90.94 270 GLU A C 1
ATOM 2043 O O . GLU A 1 270 ? 3.689 5.059 16.333 1.00 90.94 270 GLU A O 1
ATOM 2048 N N . MET A 1 271 ? 4.596 7.104 16.145 1.00 91.69 271 MET A N 1
ATOM 2049 C CA . MET A 1 271 ? 4.995 7.208 17.559 1.00 91.69 271 MET A CA 1
ATOM 2050 C C . MET A 1 271 ? 3.776 7.116 18.486 1.00 91.69 271 MET A C 1
ATOM 2052 O O . MET A 1 271 ? 3.737 6.269 19.382 1.00 91.69 271 MET A O 1
ATOM 2056 N N . ALA A 1 272 ? 2.753 7.933 18.225 1.00 90.50 272 ALA A N 1
ATOM 2057 C CA . ALA A 1 272 ? 1.496 7.916 18.969 1.00 90.50 272 ALA A CA 1
ATOM 2058 C C . ALA A 1 272 ? 0.804 6.543 18.899 1.00 90.50 272 ALA A C 1
ATOM 2060 O O . ALA A 1 272 ? 0.331 6.011 19.906 1.00 90.50 272 ALA A O 1
ATOM 2061 N N . ARG A 1 273 ? 0.795 5.912 17.714 1.00 86.31 273 ARG A N 1
ATOM 2062 C CA . ARG A 1 273 ? 0.208 4.580 17.509 1.00 86.31 273 ARG A CA 1
ATOM 2063 C C . ARG A 1 273 ? 0.893 3.520 18.375 1.00 86.31 273 ARG A C 1
ATOM 2065 O O . ARG A 1 273 ? 0.200 2.735 19.017 1.00 86.31 273 ARG A O 1
ATOM 2072 N N . ARG A 1 274 ? 2.228 3.509 18.436 1.00 85.19 274 ARG A N 1
ATOM 2073 C CA . ARG A 1 274 ? 2.987 2.576 19.291 1.00 85.19 274 ARG A CA 1
ATOM 2074 C C . ARG A 1 274 ? 2.769 2.849 20.773 1.00 85.19 274 ARG A C 1
ATOM 2076 O O . ARG A 1 274 ? 2.588 1.905 21.539 1.00 85.19 274 ARG A O 1
ATOM 2083 N N . ARG A 1 275 ? 2.720 4.125 21.173 1.00 84.44 275 ARG A N 1
ATOM 2084 C CA . ARG A 1 275 ? 2.440 4.519 22.562 1.00 84.44 275 ARG A CA 1
ATOM 2085 C C . ARG A 1 275 ? 1.051 4.066 23.011 1.00 84.44 275 ARG A C 1
ATOM 2087 O O . ARG A 1 275 ? 0.897 3.619 24.138 1.00 84.44 275 ARG A O 1
ATOM 2094 N N . ARG A 1 276 ? 0.060 4.076 22.116 1.00 81.31 276 ARG A N 1
ATOM 2095 C CA . ARG A 1 276 ? -1.281 3.539 22.392 1.00 81.31 276 ARG A CA 1
ATOM 2096 C C . ARG A 1 276 ? -1.290 2.033 22.689 1.00 81.31 276 ARG A C 1
ATOM 2098 O O . ARG A 1 276 ? -2.116 1.577 23.474 1.00 81.31 276 ARG A O 1
ATOM 2105 N N . LEU A 1 277 ? -0.406 1.260 22.053 1.00 72.56 277 LEU A N 1
ATOM 2106 C CA . LEU A 1 277 ? -0.317 -0.195 22.242 1.00 72.56 277 LEU A CA 1
ATOM 2107 C C . LEU A 1 277 ? 0.353 -0.588 23.563 1.00 72.56 277 LEU A C 1
ATOM 2109 O O . LEU A 1 277 ? 0.098 -1.679 24.071 1.00 72.56 277 LEU A O 1
ATOM 2113 N N . ILE A 1 278 ? 1.190 0.289 24.120 1.00 72.94 278 ILE A N 1
ATOM 2114 C CA . ILE A 1 278 ? 1.874 0.090 25.400 1.00 72.94 278 ILE A CA 1
ATOM 2115 C C . ILE A 1 278 ? 1.451 1.234 26.332 1.00 72.94 278 ILE A C 1
ATOM 2117 O O . ILE A 1 278 ? 2.161 2.241 26.416 1.00 72.94 278 ILE A O 1
ATOM 2121 N N . PRO A 1 279 ? 0.287 1.110 27.005 1.00 63.22 279 PRO A N 1
ATOM 2122 C CA . PRO A 1 279 ? -0.220 2.150 27.885 1.00 63.22 279 PRO A CA 1
ATOM 2123 C C . PRO A 1 279 ? 0.803 2.464 28.969 1.00 63.22 279 PRO A C 1
ATOM 2125 O O . PRO A 1 279 ? 1.304 1.569 29.651 1.00 63.22 279 PRO A O 1
ATOM 2128 N N . ALA A 1 280 ? 1.091 3.744 29.125 1.00 70.94 280 ALA A N 1
ATOM 2129 C CA . ALA A 1 280 ? 2.022 4.257 30.107 1.00 70.94 280 ALA A CA 1
ATOM 2130 C C . ALA A 1 280 ? 1.321 5.308 30.971 1.00 70.94 280 ALA A C 1
ATOM 2132 O O . ALA A 1 280 ? 0.316 5.871 30.531 1.00 70.94 280 ALA A O 1
ATOM 2133 N N . PRO A 1 281 ? 1.819 5.569 32.190 1.00 74.69 281 PRO A N 1
ATOM 2134 C CA . PRO A 1 281 ? 1.149 6.466 33.126 1.00 74.69 281 PRO A CA 1
ATOM 2135 C C . PRO A 1 281 ? 1.043 7.905 32.607 1.00 74.69 281 PRO A C 1
ATOM 2137 O O . PRO A 1 281 ? 0.101 8.603 32.974 1.00 74.69 281 PRO A O 1
ATOM 2140 N N . TYR A 1 282 ? 1.963 8.325 31.731 1.00 82.25 282 TYR A N 1
ATOM 2141 C CA . TYR A 1 282 ? 2.003 9.679 31.187 1.00 82.25 282 TYR A CA 1
ATOM 2142 C C . TYR A 1 282 ? 2.112 9.693 29.652 1.00 82.25 282 TYR A C 1
ATOM 2144 O O . TYR A 1 282 ? 2.754 8.807 29.057 1.00 82.25 282 TYR A O 1
ATOM 2152 N N . PRO A 1 283 ? 1.503 10.699 28.993 1.00 87.56 283 PRO A N 1
ATOM 2153 C CA . PRO A 1 283 ? 1.663 10.908 27.560 1.00 87.56 283 PRO A CA 1
ATOM 2154 C C . PRO A 1 283 ? 3.125 11.234 27.230 1.00 87.56 283 PRO A C 1
ATOM 2156 O O . PRO A 1 283 ? 3.823 11.872 28.014 1.00 87.56 283 PRO A O 1
ATOM 2159 N N . LEU A 1 284 ? 3.601 10.785 26.067 1.00 90.50 284 LEU A N 1
ATOM 2160 C CA . LEU A 1 284 ? 4.982 11.018 25.635 1.00 90.50 284 LEU A CA 1
ATOM 2161 C C . LEU A 1 284 ? 5.189 12.515 25.334 1.00 90.50 284 LEU A C 1
ATOM 2163 O O . LEU A 1 284 ? 4.474 13.024 24.468 1.00 90.50 284 LEU A O 1
ATOM 2167 N N . PRO A 1 285 ? 6.145 13.219 25.968 1.00 93.31 285 PRO A N 1
ATOM 2168 C CA . PRO A 1 285 ? 6.442 14.605 25.621 1.00 93.31 285 PRO A CA 1
ATOM 2169 C C . PRO A 1 285 ? 7.072 14.676 24.227 1.00 93.31 285 PRO A C 1
ATOM 2171 O O . PRO A 1 285 ? 8.124 14.081 23.982 1.00 93.31 285 PRO A O 1
ATOM 2174 N N . VAL A 1 286 ? 6.429 15.388 23.302 1.00 94.75 286 VAL A N 1
ATOM 2175 C CA . VAL A 1 286 ? 6.912 15.546 21.926 1.00 94.75 286 VAL A CA 1
ATOM 2176 C C . VAL A 1 286 ? 6.920 17.022 21.549 1.00 94.75 286 VAL A C 1
ATOM 2178 O O . VAL A 1 286 ? 5.871 17.658 21.457 1.00 94.75 286 VAL A O 1
ATOM 2181 N N . THR A 1 287 ? 8.108 17.554 21.281 1.00 94.75 287 THR A N 1
ATOM 2182 C CA . THR A 1 287 ? 8.291 18.910 20.764 1.00 94.75 287 THR A CA 1
ATOM 2183 C C . THR A 1 287 ? 8.380 18.872 19.245 1.00 94.75 287 THR A C 1
ATOM 2185 O O . THR A 1 287 ? 9.199 18.151 18.676 1.00 94.75 287 THR A O 1
ATOM 2188 N N . VAL A 1 288 ? 7.551 19.662 18.576 1.00 95.50 288 VAL A N 1
ATOM 2189 C CA . VAL A 1 288 ? 7.474 19.756 17.121 1.00 95.50 288 VAL A CA 1
ATOM 2190 C C . VAL A 1 288 ? 7.900 21.150 16.683 1.00 95.50 288 VAL A C 1
ATOM 2192 O O . VAL A 1 288 ? 7.340 22.143 17.146 1.00 95.50 288 VAL A O 1
ATOM 2195 N N . ILE A 1 289 ? 8.858 21.219 15.763 1.00 93.75 289 ILE A N 1
ATOM 2196 C CA . ILE A 1 289 ? 9.390 22.466 15.213 1.00 93.75 289 ILE A CA 1
ATOM 2197 C C . ILE A 1 289 ? 9.226 22.432 13.695 1.00 93.75 289 ILE A C 1
ATOM 2199 O O . ILE A 1 289 ? 9.767 21.550 13.034 1.00 93.75 289 ILE A O 1
ATOM 2203 N N . ASP A 1 290 ? 8.484 23.379 13.136 1.00 93.25 290 ASP A N 1
ATOM 2204 C CA . ASP A 1 290 ? 8.285 23.540 11.690 1.00 93.25 290 ASP A CA 1
ATOM 2205 C C . ASP A 1 290 ? 7.831 24.978 11.390 1.00 93.25 290 ASP A C 1
ATOM 2207 O O . ASP A 1 290 ? 7.478 25.698 12.317 1.00 93.25 290 ASP A O 1
ATOM 2211 N N . ALA A 1 291 ? 7.784 25.404 10.128 1.00 91.19 291 ALA A N 1
ATOM 2212 C CA . ALA A 1 291 ? 7.264 26.713 9.734 1.00 91.19 291 ALA A CA 1
ATOM 2213 C C . ALA A 1 291 ? 5.812 26.919 10.203 1.00 91.19 291 ALA A C 1
ATOM 2215 O O . ALA A 1 291 ? 5.486 27.967 10.755 1.00 91.19 291 ALA A O 1
ATOM 2216 N N . ASP A 1 292 ? 4.976 25.886 10.049 1.00 92.31 292 ASP A N 1
ATOM 2217 C CA . ASP A 1 292 ? 3.550 25.873 10.403 1.00 92.31 292 ASP A CA 1
ATOM 2218 C C . ASP A 1 292 ? 3.212 24.703 11.354 1.00 92.31 292 AS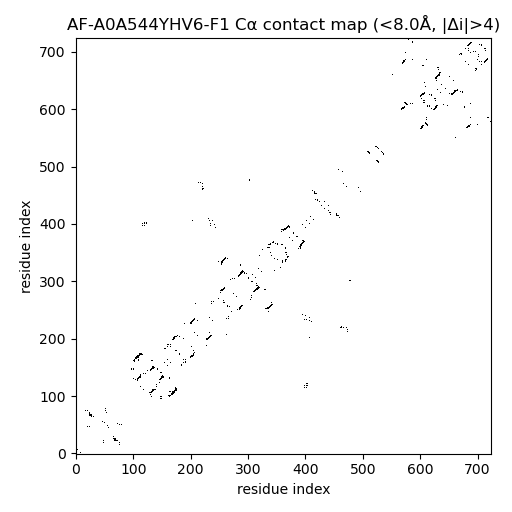P A C 1
ATOM 2220 O O . ASP A 1 292 ? 2.215 23.987 11.171 1.00 92.31 292 ASP A O 1
ATOM 2224 N N . ALA A 1 293 ? 4.058 24.462 12.361 1.00 92.56 293 ALA A N 1
ATOM 2225 C CA . ALA A 1 293 ? 3.922 23.341 13.292 1.00 92.56 293 ALA A CA 1
ATOM 2226 C C . ALA A 1 293 ? 2.542 23.290 13.963 1.00 92.56 293 ALA A C 1
ATOM 2228 O O . ALA A 1 293 ? 1.905 22.238 13.954 1.00 92.56 293 ALA A O 1
ATOM 2229 N N . THR A 1 294 ? 2.049 24.414 14.496 1.00 94.19 294 THR A N 1
ATOM 2230 C CA . THR A 1 294 ? 0.759 24.464 15.211 1.00 94.19 294 THR A CA 1
ATOM 2231 C C . THR A 1 294 ? -0.392 24.006 14.318 1.00 94.19 294 THR A C 1
ATOM 2233 O O . THR A 1 294 ? -1.112 23.066 14.653 1.00 94.19 294 THR A O 1
ATOM 2236 N N . LYS A 1 295 ? -0.517 24.601 13.126 1.00 93.56 295 LYS A N 1
ATOM 2237 C CA . LYS A 1 295 ? -1.583 24.283 12.166 1.00 93.56 295 LYS A CA 1
ATOM 2238 C C . LYS A 1 295 ? -1.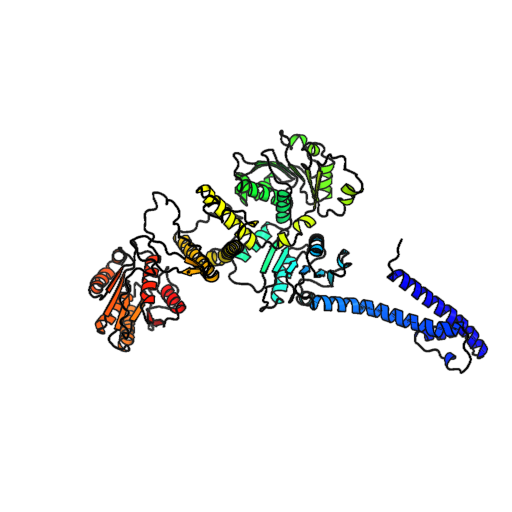507 22.833 11.687 1.00 93.56 295 LYS A C 1
ATOM 2240 O O . LYS A 1 295 ? -2.530 22.165 11.533 1.00 93.56 295 LYS A O 1
ATOM 2245 N N . THR A 1 296 ? -0.295 22.341 11.441 1.00 92.00 296 THR A N 1
ATOM 2246 C CA . THR A 1 296 ? -0.082 20.984 10.930 1.00 92.00 296 THR A CA 1
ATOM 2247 C C . THR A 1 296 ? -0.388 19.934 11.995 1.00 92.00 296 THR A C 1
ATOM 2249 O O . THR A 1 296 ? -1.057 18.943 11.699 1.00 92.00 296 THR A O 1
ATOM 2252 N N . VAL A 1 297 ? 0.030 20.163 13.243 1.00 94.25 297 VAL A N 1
ATOM 2253 C CA . VAL A 1 297 ? -0.298 19.284 14.374 1.00 94.25 297 VAL A CA 1
ATOM 2254 C C . VAL A 1 297 ? -1.798 19.277 14.646 1.00 94.25 297 VAL A C 1
ATOM 2256 O O . VAL A 1 297 ? -2.365 18.199 14.798 1.00 94.25 297 VAL A O 1
ATOM 2259 N N . GLU A 1 298 ? -2.473 20.429 14.617 1.00 91.25 298 GLU A N 1
ATOM 2260 C CA . GLU A 1 298 ? -3.935 20.483 14.752 1.00 91.25 298 GLU A CA 1
ATOM 2261 C C . GLU A 1 298 ? -4.645 19.637 13.687 1.00 91.25 298 GLU A C 1
ATOM 2263 O O . GLU A 1 298 ? -5.564 18.881 14.009 1.00 91.25 298 GLU A O 1
ATOM 2268 N N . ALA A 1 299 ? -4.204 19.710 12.427 1.00 88.69 299 ALA A N 1
ATOM 2269 C CA . ALA A 1 299 ? -4.752 18.886 11.352 1.00 88.69 299 ALA A CA 1
ATOM 2270 C C . ALA A 1 299 ? -4.522 17.383 11.601 1.00 88.69 299 ALA A C 1
ATOM 2272 O O . ALA A 1 299 ? -5.444 16.580 11.430 1.00 88.69 299 ALA A O 1
ATOM 2273 N N . VAL A 1 300 ? -3.324 17.000 12.063 1.00 89.62 300 VAL A N 1
ATOM 2274 C CA . VAL A 1 300 ? -3.000 15.611 12.430 1.00 89.62 300 VAL A CA 1
ATOM 2275 C C . VAL A 1 300 ? -3.863 15.132 13.601 1.00 89.62 300 VAL A C 1
ATOM 2277 O O . VAL A 1 300 ? -4.427 14.046 13.517 1.00 89.62 300 VAL A O 1
ATOM 2280 N N . CYS A 1 301 ? -4.029 15.928 14.659 1.00 90.06 301 CYS A N 1
ATOM 2281 C CA . CYS A 1 301 ? -4.836 15.572 15.830 1.00 90.06 301 CYS A CA 1
ATOM 2282 C C . CYS A 1 301 ? -6.331 15.471 15.507 1.00 90.06 301 CYS A C 1
ATOM 2284 O O . CYS A 1 301 ? -6.989 14.546 15.977 1.00 90.06 301 CYS A O 1
ATOM 2286 N N . ARG A 1 302 ? -6.873 16.356 14.657 1.00 84.81 302 ARG A N 1
ATOM 2287 C CA . ARG A 1 302 ? -8.260 16.237 14.162 1.00 84.81 302 ARG A CA 1
ATOM 2288 C C . ARG A 1 302 ? -8.472 14.922 13.417 1.00 84.81 302 ARG A C 1
ATOM 2290 O O . ARG A 1 302 ? -9.503 14.272 13.564 1.00 84.81 302 ARG A O 1
ATOM 2297 N N . ARG A 1 303 ? -7.483 14.518 12.620 1.00 79.88 303 ARG A N 1
ATOM 2298 C CA . ARG A 1 303 ? -7.532 13.291 11.821 1.00 79.88 303 ARG A CA 1
ATOM 2299 C C . ARG A 1 303 ? -7.323 12.027 12.659 1.00 79.88 303 ARG A C 1
ATOM 2301 O O . ARG A 1 303 ? -7.951 10.996 12.404 1.00 79.88 303 ARG A O 1
ATOM 2308 N N . PHE A 1 304 ? -6.427 12.109 13.636 1.00 85.50 304 PHE A N 1
ATOM 2309 C CA . PHE A 1 304 ? -5.975 11.024 14.495 1.00 85.50 304 PHE A CA 1
ATOM 2310 C C . PHE A 1 304 ? -6.071 11.458 15.962 1.00 85.50 304 PHE A C 1
ATOM 2312 O O . PHE A 1 304 ? -5.074 11.802 16.588 1.00 85.50 304 PHE A O 1
ATOM 2319 N N . GLU A 1 305 ? -7.283 11.398 16.512 1.00 84.44 305 GLU A N 1
ATOM 2320 C CA . GLU A 1 305 ? -7.616 11.831 17.882 1.00 84.44 305 GLU A CA 1
ATOM 2321 C C . GLU A 1 305 ? -6.658 11.263 18.946 1.00 84.44 305 GLU A C 1
ATOM 2323 O O . GLU A 1 305 ? -6.168 11.987 19.812 1.00 84.44 305 GLU A O 1
ATOM 2328 N N . PHE A 1 306 ? -6.260 9.995 18.790 1.00 85.31 306 PHE A N 1
ATOM 2329 C CA . PHE A 1 306 ? -5.328 9.321 19.700 1.00 85.31 306 PHE A CA 1
ATOM 2330 C C . PHE A 1 306 ? -3.933 9.965 19.779 1.00 85.31 306 PHE A C 1
ATOM 2332 O O . PHE A 1 306 ? -3.193 9.688 20.721 1.00 85.31 306 PHE A O 1
ATOM 2339 N N . VAL A 1 307 ? -3.531 10.787 18.803 1.00 91.12 307 VAL A N 1
ATOM 2340 C CA . VAL A 1 307 ? -2.242 11.495 18.837 1.00 91.12 307 VAL A CA 1
ATOM 2341 C C . VAL A 1 307 ? -2.229 12.503 19.984 1.00 91.12 307 VAL A C 1
ATOM 2343 O O . VAL A 1 307 ? -1.260 12.543 20.733 1.00 91.12 307 VAL A O 1
ATOM 2346 N N . ALA A 1 308 ? -3.324 13.244 20.177 1.00 89.75 308 ALA A N 1
ATOM 2347 C CA . ALA A 1 308 ? -3.460 14.176 21.296 1.00 89.75 308 ALA A CA 1
ATOM 2348 C C . ALA A 1 308 ? -3.632 13.455 22.647 1.00 89.75 308 ALA A C 1
ATOM 2350 O O . ALA A 1 308 ? -3.223 13.975 23.679 1.00 89.75 308 ALA A O 1
ATOM 2351 N N . GLU A 1 309 ? -4.209 12.248 22.651 1.00 87.19 309 GLU A N 1
ATOM 2352 C CA . GLU A 1 309 ? -4.387 11.449 23.873 1.00 87.19 309 GLU A CA 1
ATOM 2353 C C . GLU A 1 309 ? -3.076 10.827 24.380 1.00 87.19 309 GLU A C 1
ATOM 2355 O O . GLU A 1 309 ? -2.894 10.634 25.580 1.00 87.19 309 GLU A O 1
ATOM 2360 N N . THR A 1 310 ? -2.167 10.465 23.468 1.00 88.56 310 THR A N 1
ATOM 2361 C CA . THR A 1 310 ? -0.970 9.663 23.789 1.00 88.56 310 THR A CA 1
ATOM 2362 C C . THR A 1 310 ? 0.330 10.462 23.804 1.00 88.56 310 THR A C 1
ATOM 2364 O O . THR A 1 310 ? 1.311 10.006 24.402 1.00 88.56 310 THR A O 1
ATOM 2367 N N . CYS A 1 311 ? 0.350 11.645 23.188 1.00 91.75 311 CYS A N 1
ATOM 2368 C CA . CYS A 1 311 ? 1.505 12.534 23.137 1.00 91.75 311 CYS A CA 1
ATOM 2369 C C . CYS A 1 311 ? 1.164 13.898 23.752 1.00 91.75 311 CYS A C 1
ATOM 2371 O O . CYS A 1 311 ? 0.168 14.519 23.393 1.00 91.75 311 CYS A O 1
ATOM 2373 N N . ALA A 1 312 ? 2.025 14.391 24.642 1.00 94.19 312 ALA A N 1
ATOM 2374 C CA . ALA A 1 312 ? 1.982 15.761 25.138 1.00 94.19 312 ALA A CA 1
ATOM 2375 C C . ALA A 1 312 ? 2.748 16.647 24.148 1.00 94.19 312 ALA A C 1
ATOM 2377 O O . ALA A 1 312 ? 3.979 16.657 24.136 1.00 94.19 312 ALA A O 1
ATOM 2378 N N . LEU A 1 313 ? 2.005 17.316 23.264 1.00 95.31 313 LEU A N 1
ATOM 2379 C CA . LEU A 1 313 ? 2.553 18.025 22.109 1.00 95.31 313 LEU A CA 1
ATOM 2380 C C . LEU A 1 313 ? 2.878 19.481 22.451 1.00 95.31 313 LEU A C 1
ATOM 2382 O O . LEU A 1 313 ? 1.995 20.239 22.848 1.00 95.31 313 LEU A O 1
ATOM 2386 N N . THR A 1 314 ? 4.121 19.884 22.199 1.00 94.94 314 THR A N 1
ATOM 2387 C CA . THR A 1 314 ? 4.561 21.285 22.240 1.00 94.94 314 THR A CA 1
ATOM 2388 C C . THR A 1 314 ? 4.948 21.710 20.830 1.00 94.94 314 THR A C 1
ATOM 2390 O O . THR A 1 314 ? 5.815 21.089 20.223 1.00 94.94 314 THR A O 1
ATOM 2393 N N . THR A 1 315 ? 4.317 22.747 20.279 1.00 95.88 315 THR A N 1
ATOM 2394 C CA . THR A 1 315 ? 4.578 23.193 18.899 1.00 95.88 315 THR A CA 1
ATOM 2395 C C . THR A 1 315 ? 5.304 24.526 18.865 1.00 95.88 315 THR A C 1
ATOM 2397 O O . THR A 1 315 ? 4.879 25.462 19.541 1.00 95.88 315 THR A O 1
ATOM 2400 N N . HIS A 1 316 ? 6.308 24.646 18.001 1.00 93.38 316 HIS A N 1
ATOM 2401 C CA . HIS A 1 316 ? 6.982 25.905 17.714 1.00 93.38 316 HIS A CA 1
ATOM 2402 C C . HIS A 1 316 ? 6.987 26.196 16.215 1.00 93.38 316 HIS A C 1
ATOM 2404 O O . HIS A 1 316 ? 7.460 25.379 15.424 1.00 93.38 316 HIS A O 1
ATOM 2410 N N . ASN A 1 317 ? 6.494 27.380 15.847 1.00 91.75 317 ASN A N 1
ATOM 2411 C CA . ASN A 1 317 ? 6.533 27.871 14.474 1.00 91.75 317 ASN A CA 1
ATOM 2412 C C . ASN A 1 317 ? 7.861 28.603 14.244 1.00 91.75 317 ASN A C 1
ATOM 2414 O O . ASN A 1 317 ? 8.086 29.659 14.836 1.00 91.75 317 ASN A O 1
ATOM 2418 N N . ALA A 1 318 ? 8.749 28.036 13.429 1.00 88.06 318 ALA A N 1
ATOM 2419 C CA . ALA A 1 318 ? 10.062 28.604 13.131 1.00 88.06 318 ALA A CA 1
ATOM 2420 C C . ALA A 1 318 ? 10.459 28.330 11.670 1.00 88.06 318 ALA A C 1
ATOM 2422 O O . ALA A 1 318 ? 10.212 27.231 11.167 1.00 88.06 318 ALA A O 1
ATOM 2423 N N . PRO A 1 319 ? 11.073 29.300 10.969 1.00 84.50 319 PRO A N 1
ATOM 2424 C CA . PRO A 1 319 ? 11.448 29.123 9.576 1.00 84.50 319 PRO A CA 1
ATOM 2425 C C . PRO A 1 319 ? 12.548 28.057 9.419 1.00 84.50 319 PRO A C 1
ATOM 2427 O O . PRO A 1 319 ? 13.438 27.938 10.266 1.00 84.50 319 PRO A O 1
ATOM 2430 N N . PRO A 1 320 ? 12.534 27.294 8.314 1.00 77.69 320 PRO A N 1
ATOM 2431 C CA . PRO A 1 320 ? 13.555 26.292 8.051 1.00 77.69 320 PRO A CA 1
ATOM 2432 C C . PRO A 1 320 ? 14.947 26.929 7.918 1.00 77.69 320 PRO A C 1
ATOM 2434 O O . PRO A 1 320 ? 15.170 27.805 7.084 1.00 77.69 320 PRO A O 1
ATOM 2437 N N . GLY A 1 321 ? 15.905 26.444 8.713 1.00 71.44 321 GLY A N 1
ATOM 2438 C CA . GLY A 1 321 ? 17.332 26.758 8.572 1.00 71.44 321 GLY A CA 1
ATOM 2439 C C . GLY A 1 321 ? 17.893 27.842 9.499 1.00 71.44 321 GLY A C 1
ATOM 2440 O O . GLY A 1 321 ? 19.118 27.942 9.573 1.00 71.44 321 GLY A O 1
ATOM 2441 N N . ASP A 1 322 ? 17.050 28.593 10.214 1.00 74.38 322 ASP A N 1
ATOM 2442 C CA . ASP A 1 322 ? 17.457 29.507 11.293 1.00 74.38 322 ASP A CA 1
ATOM 2443 C C . ASP A 1 322 ? 16.597 29.247 12.536 1.00 74.38 322 ASP A C 1
ATOM 2445 O O . ASP A 1 322 ? 15.544 29.847 12.751 1.00 74.38 322 ASP A O 1
ATOM 2449 N N . LEU A 1 323 ? 17.008 28.236 13.305 1.00 80.06 323 LEU A N 1
ATOM 2450 C CA . LEU A 1 323 ? 16.264 27.739 14.456 1.00 80.06 323 LEU A CA 1
ATOM 2451 C C . LEU A 1 323 ? 16.932 28.233 15.748 1.00 80.06 323 LEU A C 1
ATOM 2453 O O . LEU A 1 323 ? 18.037 27.773 16.057 1.00 80.06 323 LEU A O 1
ATOM 2457 N N . PRO A 1 324 ? 16.280 29.093 16.557 1.00 79.12 324 PRO A N 1
ATOM 2458 C CA . PRO A 1 324 ? 16.776 29.484 17.877 1.00 79.12 324 PRO A CA 1
ATOM 2459 C C . PRO A 1 324 ? 16.617 28.337 18.892 1.00 79.12 324 PRO A C 1
ATOM 2461 O O . PRO A 1 324 ? 15.887 28.421 19.875 1.00 79.12 324 PRO A O 1
ATOM 2464 N N . LEU A 1 325 ? 17.328 27.227 18.675 1.00 77.56 325 LEU A N 1
ATOM 2465 C CA . LEU A 1 325 ? 17.184 25.972 19.425 1.00 77.56 325 LEU A CA 1
ATOM 2466 C C . LEU A 1 325 ? 17.415 26.102 20.937 1.00 77.56 325 LEU A C 1
ATOM 2468 O O . LEU A 1 325 ? 17.012 25.219 21.684 1.00 77.56 325 LEU A O 1
ATOM 2472 N N . GLY A 1 326 ? 18.054 27.178 21.405 1.00 70.56 326 GLY A N 1
ATOM 2473 C CA . GLY A 1 326 ? 18.185 27.458 22.837 1.00 70.56 326 GLY A CA 1
ATOM 2474 C C . GLY A 1 326 ? 16.845 27.688 23.544 1.00 70.56 326 GLY A C 1
ATOM 2475 O O . GLY A 1 326 ? 16.744 27.375 24.723 1.00 70.56 326 GLY A O 1
ATOM 2476 N N . GLU A 1 327 ? 15.841 28.189 22.824 1.00 78.12 327 GLU A N 1
ATOM 2477 C CA . GLU A 1 327 ? 14.495 28.473 23.344 1.00 78.12 327 GLU A CA 1
ATOM 2478 C C . GLU A 1 327 ? 13.475 27.403 22.932 1.00 78.12 327 GLU A C 1
ATOM 2480 O O . GLU A 1 327 ? 12.453 27.229 23.589 1.00 78.12 327 GLU A O 1
ATOM 2485 N N . LEU A 1 328 ? 13.752 26.690 21.834 1.00 83.56 328 LEU A N 1
ATOM 2486 C CA . LEU A 1 328 ? 12.830 25.721 21.233 1.00 83.56 328 LEU A CA 1
ATOM 2487 C C . LEU A 1 328 ? 13.020 24.289 21.745 1.00 83.56 328 LEU A C 1
ATOM 2489 O O . LEU A 1 328 ? 12.130 23.456 21.585 1.00 83.56 328 LEU A O 1
ATOM 2493 N N . LEU A 1 329 ? 14.194 23.963 22.291 1.00 83.75 329 LEU A N 1
ATOM 2494 C CA . LEU A 1 329 ? 14.448 22.638 22.847 1.00 83.75 329 L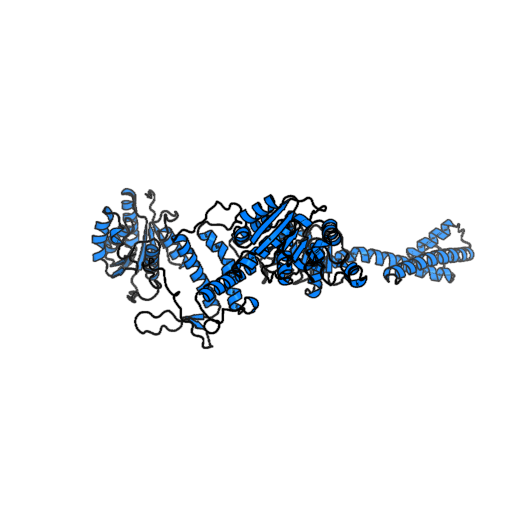EU A CA 1
ATOM 2495 C C . LEU A 1 329 ? 13.872 22.528 24.266 1.00 83.75 329 LEU A C 1
ATOM 2497 O O . LEU A 1 329 ? 13.891 23.505 25.015 1.00 83.75 329 LEU A O 1
ATOM 2501 N N . PRO A 1 330 ? 13.386 21.339 24.659 1.00 81.31 330 PRO A N 1
ATOM 2502 C CA . PRO A 1 330 ? 12.933 21.105 26.022 1.00 81.31 330 PRO A CA 1
ATOM 2503 C C . PRO A 1 330 ? 14.075 21.297 27.031 1.00 81.31 330 PRO A C 1
ATOM 2505 O O . PRO A 1 330 ? 15.244 21.060 26.725 1.00 81.31 330 PRO A O 1
ATOM 2508 N N . SER A 1 331 ? 13.721 21.698 28.256 1.00 79.50 331 SER A N 1
ATOM 2509 C CA . SER A 1 331 ? 14.673 21.891 29.359 1.00 79.50 331 SER A CA 1
ATOM 2510 C C . SER A 1 331 ? 15.382 20.593 29.760 1.00 79.50 331 SER A C 1
ATOM 2512 O O . SER A 1 331 ? 16.537 20.617 30.181 1.00 79.50 331 SER A O 1
ATOM 2514 N N . GLU A 1 332 ? 14.686 19.461 29.635 1.00 81.44 332 GLU A N 1
ATOM 2515 C CA . GLU A 1 332 ? 15.255 18.124 29.802 1.00 81.44 332 GLU A CA 1
ATOM 2516 C C . GLU A 1 332 ? 15.876 17.635 28.485 1.00 81.44 332 GLU A C 1
ATOM 2518 O O . GLU A 1 332 ? 15.295 17.860 27.419 1.00 81.44 332 GLU A O 1
ATOM 2523 N N . PRO A 1 333 ? 17.024 16.933 28.527 1.00 81.69 333 PRO A N 1
ATOM 2524 C CA . PRO A 1 333 ? 17.666 16.433 27.320 1.00 81.69 333 PRO A CA 1
ATOM 2525 C C . PRO A 1 333 ? 16.749 15.421 26.615 1.00 81.69 333 PRO A C 1
ATOM 2527 O O . PRO A 1 333 ? 16.332 14.438 27.238 1.00 81.69 333 PRO A O 1
ATOM 2530 N N . PRO A 1 334 ? 16.428 15.630 25.326 1.00 86.06 334 PRO A N 1
ATOM 2531 C CA . PRO A 1 334 ? 15.559 14.714 24.613 1.00 86.06 334 PRO A CA 1
ATOM 2532 C C . PRO A 1 334 ? 16.272 13.382 24.361 1.00 86.06 334 PRO A C 1
ATOM 2534 O O . PRO A 1 334 ? 17.461 13.353 24.045 1.00 86.06 334 PRO A O 1
ATOM 2537 N N . GLN A 1 335 ? 15.540 12.267 24.425 1.00 86.75 335 GLN A N 1
ATOM 2538 C CA . GLN A 1 335 ? 16.094 10.953 24.059 1.00 86.75 335 GLN A CA 1
ATOM 2539 C C . GLN A 1 335 ? 16.404 10.858 22.561 1.00 86.75 335 GLN A C 1
ATOM 2541 O O . GLN A 1 335 ? 17.284 10.106 22.136 1.00 86.75 335 GLN A O 1
ATOM 2546 N N . ARG A 1 336 ? 15.625 11.577 21.744 1.00 88.62 336 ARG A N 1
ATOM 2547 C CA . ARG A 1 336 ? 15.692 11.535 20.285 1.00 88.62 336 ARG A CA 1
ATOM 2548 C C . ARG A 1 336 ? 15.367 12.888 19.677 1.00 88.62 336 ARG A C 1
ATOM 2550 O O . ARG A 1 336 ? 14.408 13.544 20.080 1.00 88.62 336 ARG A O 1
ATOM 2557 N N . VAL A 1 337 ? 16.122 13.234 18.644 1.00 91.00 337 VAL A N 1
ATOM 2558 C CA . VAL A 1 337 ? 15.860 14.352 17.743 1.00 91.00 337 VAL A CA 1
ATOM 2559 C C . VAL A 1 337 ? 15.765 13.799 16.326 1.00 91.00 337 VAL A C 1
ATOM 2561 O O . VAL A 1 337 ? 16.701 13.167 15.836 1.00 91.00 337 VAL A O 1
ATOM 2564 N N . PHE A 1 338 ? 14.646 14.048 15.658 1.00 92.38 338 PHE A N 1
ATOM 2565 C CA . PHE A 1 338 ? 14.419 13.672 14.269 1.00 92.38 338 PHE A CA 1
ATOM 2566 C C . PHE A 1 338 ? 14.413 14.920 13.391 1.00 92.38 338 PHE A C 1
ATOM 2568 O O . PHE A 1 338 ? 13.590 15.806 13.596 1.00 92.38 338 PHE A O 1
ATOM 2575 N N . VAL A 1 339 ? 15.307 14.988 12.406 1.00 92.06 339 VAL A N 1
ATOM 2576 C CA . VAL A 1 339 ? 15.321 16.039 11.381 1.00 92.06 339 VAL A CA 1
ATOM 2577 C C . VAL A 1 339 ? 14.731 15.462 10.100 1.00 92.06 339 VAL A C 1
ATOM 2579 O O . VAL A 1 339 ? 15.341 14.620 9.442 1.00 92.06 339 VAL A O 1
ATOM 2582 N N . CYS A 1 340 ? 13.520 15.894 9.772 1.00 93.06 340 CYS A N 1
ATOM 2583 C CA . CYS A 1 340 ? 12.617 15.244 8.825 1.00 93.06 340 CYS A CA 1
ATOM 2584 C C . CYS A 1 340 ? 12.355 16.059 7.550 1.00 93.06 340 CYS A C 1
ATOM 2586 O O . CYS A 1 340 ? 11.482 15.669 6.772 1.00 93.06 340 CYS A O 1
ATOM 2588 N N . HIS A 1 341 ? 13.087 17.155 7.322 1.00 90.88 341 HIS A N 1
ATOM 2589 C CA . HIS A 1 341 ? 12.896 18.008 6.148 1.00 90.88 341 HIS A CA 1
ATOM 2590 C C . HIS A 1 341 ? 12.978 17.229 4.827 1.00 90.88 341 HIS A C 1
ATOM 2592 O O . HIS A 1 341 ? 13.787 16.307 4.656 1.00 90.88 341 HIS A O 1
ATOM 2598 N N . ARG A 1 342 ? 12.123 17.613 3.873 1.00 86.75 342 ARG A N 1
ATOM 2599 C CA . ARG A 1 342 ? 12.076 17.017 2.538 1.00 86.75 342 ARG A CA 1
ATOM 2600 C C . ARG A 1 342 ? 13.368 17.264 1.764 1.00 86.75 342 ARG A C 1
ATOM 2602 O O . ARG A 1 342 ? 13.859 16.346 1.107 1.00 86.75 342 ARG A O 1
ATOM 2609 N N . ASP A 1 343 ? 13.878 18.486 1.858 1.00 88.25 343 ASP A N 1
ATOM 2610 C CA . ASP A 1 343 ? 15.159 18.901 1.297 1.00 88.25 343 ASP A CA 1
ATOM 2611 C C . ASP A 1 343 ? 16.306 18.343 2.153 1.00 88.25 343 ASP A C 1
ATOM 2613 O O . ASP A 1 343 ? 16.448 18.682 3.332 1.00 88.25 343 ASP A O 1
ATOM 2617 N N . GLN A 1 344 ? 17.105 17.458 1.556 1.00 86.88 344 GLN A N 1
ATOM 2618 C CA . GLN A 1 344 ? 18.219 16.800 2.235 1.00 86.88 344 GLN A CA 1
ATOM 2619 C C . GLN A 1 344 ? 19.330 17.780 2.629 1.00 86.88 344 GLN A C 1
ATOM 2621 O O . GLN A 1 344 ? 19.954 17.589 3.672 1.00 86.88 344 GLN A O 1
ATOM 2626 N N . ASP A 1 345 ? 19.557 18.837 1.844 1.00 86.31 345 ASP A N 1
ATOM 2627 C CA . ASP A 1 345 ? 20.632 19.796 2.100 1.00 86.31 345 ASP A CA 1
ATOM 2628 C C . ASP A 1 345 ? 20.268 20.654 3.309 1.00 86.31 345 ASP A C 1
ATOM 2630 O O . ASP A 1 345 ? 21.093 20.892 4.191 1.00 86.31 345 ASP A O 1
ATOM 2634 N N . LEU A 1 346 ? 18.993 21.038 3.411 1.00 88.31 346 LEU A N 1
ATOM 2635 C CA . LEU A 1 346 ? 18.444 21.692 4.593 1.00 88.31 346 LEU A CA 1
ATOM 2636 C C . LEU A 1 346 ? 18.479 20.773 5.822 1.00 88.31 346 LEU A C 1
ATOM 2638 O O . LEU A 1 346 ? 18.881 21.216 6.898 1.00 88.31 346 LEU A O 1
ATOM 2642 N N . ALA A 1 347 ? 18.075 19.505 5.683 1.00 88.12 347 ALA A N 1
ATOM 2643 C CA . ALA A 1 347 ? 18.086 18.541 6.784 1.00 88.12 347 ALA A CA 1
ATOM 2644 C C . ALA A 1 347 ? 19.505 18.347 7.346 1.00 88.12 347 ALA A C 1
ATOM 2646 O O . ALA A 1 347 ? 19.717 18.419 8.560 1.00 88.12 347 ALA A O 1
ATOM 2647 N N . LEU A 1 348 ? 20.486 18.164 6.458 1.00 85.38 348 LEU A N 1
ATOM 2648 C CA . LEU A 1 348 ? 21.894 18.028 6.820 1.00 85.38 348 LEU A CA 1
ATOM 2649 C C . LEU A 1 348 ? 22.462 19.329 7.380 1.00 85.38 348 LEU A C 1
ATOM 2651 O O . LEU A 1 348 ? 23.131 19.284 8.408 1.00 85.38 348 LEU A O 1
ATOM 2655 N N . LYS A 1 349 ? 22.165 20.488 6.777 1.00 85.94 349 LYS A N 1
ATOM 2656 C CA . LYS A 1 349 ? 22.572 21.794 7.314 1.00 85.94 349 LYS A CA 1
ATOM 2657 C C . LYS A 1 349 ? 22.084 21.953 8.751 1.00 85.94 349 LYS A C 1
ATOM 2659 O O . LYS A 1 349 ? 22.908 22.177 9.629 1.00 85.94 349 LYS A O 1
ATOM 2664 N N . THR A 1 350 ? 20.788 21.767 9.005 1.00 86.38 350 THR A N 1
ATOM 2665 C CA . THR A 1 350 ? 20.205 21.867 10.352 1.00 86.38 350 THR A CA 1
ATOM 2666 C C . THR A 1 350 ? 20.893 20.924 11.330 1.00 86.38 350 THR A C 1
ATOM 2668 O O . THR A 1 350 ? 21.234 21.334 12.438 1.00 86.38 350 THR A O 1
ATOM 2671 N N . ALA A 1 351 ? 21.140 19.680 10.922 1.00 84.69 351 ALA A N 1
ATOM 2672 C CA . ALA A 1 351 ? 21.809 18.702 11.764 1.00 84.69 351 ALA A CA 1
ATOM 2673 C C . ALA A 1 351 ? 23.277 19.047 12.044 1.00 84.69 351 ALA A C 1
ATOM 2675 O O . ALA A 1 351 ? 23.743 18.805 13.153 1.00 84.69 351 ALA A O 1
ATOM 2676 N N . LEU A 1 352 ? 24.002 19.602 11.067 1.00 80.50 352 LEU A N 1
ATOM 2677 C CA . LEU A 1 352 ? 25.443 19.836 11.159 1.00 80.50 352 LEU A CA 1
ATOM 2678 C C . LEU A 1 352 ? 25.816 21.176 11.805 1.00 80.50 352 LEU A C 1
ATOM 2680 O O . LEU A 1 352 ? 26.869 21.276 12.427 1.00 80.50 352 LEU A O 1
ATOM 2684 N N . THR A 1 353 ? 24.971 22.202 11.690 1.00 79.81 353 THR A N 1
ATOM 2685 C CA . THR A 1 353 ? 25.237 23.528 12.278 1.00 79.81 353 THR A CA 1
ATOM 2686 C C . THR A 1 353 ? 24.695 23.674 13.700 1.00 79.81 353 THR A C 1
ATOM 2688 O O . THR A 1 353 ? 25.081 24.595 14.420 1.00 79.81 353 THR A O 1
ATOM 2691 N N . SER A 1 354 ? 23.827 22.760 14.139 1.00 79.56 354 SER A N 1
ATOM 2692 C CA . SER A 1 354 ? 23.126 22.847 15.422 1.00 79.56 354 SER A CA 1
ATOM 2693 C C . SER A 1 354 ? 23.760 21.969 16.500 1.00 79.56 354 SER A C 1
ATOM 2695 O O . SER A 1 354 ? 23.216 20.932 16.879 1.00 79.56 354 SER A O 1
ATOM 2697 N N . LEU A 1 355 ? 24.882 22.419 17.067 1.00 74.44 355 LEU A N 1
ATOM 2698 C CA . LEU A 1 355 ? 25.635 21.672 18.090 1.00 74.44 355 LEU A CA 1
ATOM 2699 C C . LEU A 1 355 ? 24.801 21.286 19.328 1.00 74.44 355 LEU A C 1
ATOM 2701 O O . LEU A 1 355 ? 25.068 20.269 19.962 1.00 74.44 355 LEU A O 1
ATOM 2705 N N . ARG A 1 356 ? 23.750 22.053 19.662 1.00 76.12 356 ARG A N 1
ATOM 2706 C CA . ARG A 1 356 ? 22.832 21.730 20.775 1.00 76.12 356 ARG A CA 1
ATOM 2707 C C . ARG A 1 356 ? 22.079 20.410 20.575 1.00 76.12 356 ARG A C 1
ATOM 2709 O O . ARG A 1 356 ? 21.681 19.802 21.562 1.00 76.12 356 ARG A O 1
ATOM 2716 N N . LEU A 1 357 ? 21.920 19.948 19.332 1.00 75.12 357 LEU A N 1
ATOM 2717 C CA . LEU A 1 357 ? 21.284 18.664 19.025 1.00 75.12 357 LEU A CA 1
ATOM 2718 C C . LEU A 1 357 ? 22.209 17.468 19.311 1.00 75.12 357 LEU A C 1
ATOM 2720 O O . LEU A 1 357 ? 21.728 16.348 19.456 1.00 75.12 357 LEU A O 1
ATOM 2724 N N . TRP A 1 358 ? 23.526 17.684 19.410 1.00 73.44 358 TRP A N 1
ATOM 2725 C CA . TRP A 1 358 ? 24.527 16.612 19.497 1.00 73.44 358 TRP A CA 1
ATOM 2726 C C . TRP A 1 358 ? 24.743 16.076 20.919 1.00 73.44 358 TRP A C 1
ATOM 2728 O O . TRP A 1 358 ? 25.361 15.029 21.096 1.00 73.44 358 TRP A O 1
ATOM 2738 N N . ASN A 1 359 ? 24.193 16.745 21.937 1.00 65.56 359 ASN A N 1
ATOM 2739 C CA . ASN A 1 359 ? 24.361 16.372 23.347 1.00 65.56 359 ASN A CA 1
ATOM 2740 C C . ASN A 1 359 ? 23.393 15.271 23.825 1.00 65.56 359 ASN A C 1
ATOM 2742 O O . ASN A 1 359 ? 23.359 14.957 25.012 1.00 65.56 359 ASN A O 1
ATOM 2746 N N . CYS A 1 360 ? 22.610 14.669 22.928 1.00 64.81 360 CYS A N 1
ATOM 2747 C CA . CYS A 1 360 ? 21.507 13.773 23.288 1.00 64.81 360 CYS A CA 1
ATOM 2748 C C . CYS A 1 360 ? 21.936 12.287 23.444 1.00 64.81 360 CYS A C 1
ATOM 2750 O O . CYS A 1 360 ? 21.095 11.403 23.587 1.00 64.81 360 CYS A O 1
ATOM 2752 N N . GLY A 1 361 ? 23.246 11.989 23.439 1.00 67.12 361 GLY A N 1
ATOM 2753 C CA . GLY A 1 361 ? 23.817 10.633 23.542 1.00 67.12 361 GLY A CA 1
ATOM 2754 C C . GLY A 1 361 ? 24.012 9.924 22.186 1.00 67.12 361 GLY A C 1
ATOM 2755 O O . GLY A 1 361 ? 23.588 10.438 21.148 1.00 67.12 361 GLY A O 1
ATOM 2756 N N . PRO A 1 362 ? 24.668 8.749 22.138 1.00 65.69 362 PRO A N 1
ATOM 2757 C CA . PRO A 1 362 ? 24.930 8.037 20.887 1.00 65.69 362 PRO A CA 1
ATOM 2758 C C . PRO A 1 362 ? 23.631 7.573 20.209 1.00 65.69 362 PRO A C 1
ATOM 2760 O O . PRO A 1 362 ? 22.818 6.844 20.773 1.00 65.69 362 PRO A O 1
ATOM 2763 N N . GLY A 1 363 ? 23.453 7.956 18.948 1.00 67.56 363 GLY A N 1
ATOM 2764 C CA . GLY A 1 363 ? 22.321 7.613 18.100 1.00 67.56 363 GLY A CA 1
ATOM 2765 C C . GLY A 1 363 ? 21.065 8.428 18.340 1.00 67.56 363 GLY A C 1
ATOM 2766 O O . GLY A 1 363 ? 20.009 8.027 17.864 1.00 67.56 363 GLY A O 1
ATOM 2767 N N . SER A 1 364 ? 21.160 9.513 19.092 1.00 81.06 364 SER A N 1
ATOM 2768 C CA . SER A 1 364 ? 20.027 10.344 19.478 1.00 81.06 364 SER A CA 1
ATOM 2769 C C . SER A 1 364 ? 19.521 11.249 18.357 1.00 81.06 364 SER A C 1
ATOM 2771 O O . SER A 1 364 ? 18.320 11.496 18.282 1.00 81.06 364 SER A O 1
ATOM 2773 N N . LEU A 1 365 ? 20.397 11.679 17.447 1.00 87.06 365 LEU A N 1
ATOM 2774 C CA . LEU A 1 365 ? 20.051 12.518 16.306 1.00 87.06 365 LEU A CA 1
ATOM 2775 C C . LEU A 1 365 ? 19.895 11.660 15.049 1.00 87.06 365 LEU A C 1
ATOM 2777 O O . LEU A 1 365 ? 20.836 11.002 14.608 1.00 87.06 365 LEU A O 1
ATOM 2781 N N . VAL A 1 366 ? 18.707 11.687 14.452 1.00 88.56 366 VAL A N 1
ATOM 2782 C CA . VAL A 1 366 ? 18.400 10.993 13.199 1.00 88.56 366 VAL A CA 1
ATOM 2783 C C . VAL A 1 366 ? 18.038 12.015 12.134 1.00 88.56 366 VAL A C 1
ATOM 2785 O O . VAL A 1 366 ? 17.147 12.836 12.337 1.00 88.56 366 VAL A O 1
ATOM 2788 N N . VAL A 1 367 ? 18.697 11.937 10.983 1.00 89.19 367 VAL A N 1
ATOM 2789 C CA . VAL A 1 367 ? 18.481 12.848 9.857 1.00 89.19 367 VAL A CA 1
ATOM 2790 C C . VAL A 1 367 ? 17.950 12.074 8.667 1.00 89.19 367 VAL A C 1
ATOM 2792 O O . VAL A 1 367 ? 18.559 11.101 8.217 1.00 89.19 367 VAL A O 1
ATOM 2795 N N . ARG A 1 368 ? 16.806 12.520 8.153 1.00 90.12 368 ARG A N 1
ATOM 2796 C CA . ARG A 1 368 ? 16.201 12.011 6.927 1.00 90.12 368 ARG A CA 1
ATOM 2797 C C . ARG A 1 368 ? 17.047 12.422 5.721 1.00 90.12 368 ARG A C 1
ATOM 2799 O O . ARG A 1 368 ? 17.302 13.606 5.524 1.00 90.12 368 ARG A O 1
ATOM 2806 N N . VAL A 1 369 ? 17.385 11.457 4.872 1.00 87.56 369 VAL A N 1
ATOM 2807 C CA . VAL A 1 369 ? 17.920 11.695 3.521 1.00 87.56 369 VAL A CA 1
ATOM 2808 C C . VAL A 1 369 ? 17.131 10.890 2.493 1.00 87.56 369 VAL A C 1
ATOM 2810 O O . VAL A 1 369 ? 16.406 9.950 2.837 1.00 87.56 369 VAL A O 1
ATOM 2813 N N . GLU A 1 370 ? 17.254 11.259 1.221 1.00 79.19 370 GLU A N 1
ATOM 2814 C CA . GLU A 1 370 ? 16.570 10.550 0.140 1.00 79.19 370 GLU A CA 1
ATOM 2815 C C . GLU A 1 370 ? 17.302 9.260 -0.268 1.00 79.19 370 GLU A C 1
ATOM 2817 O O . GLU A 1 370 ? 16.666 8.213 -0.409 1.00 79.19 370 GLU A O 1
ATOM 2822 N N . GLU A 1 371 ? 18.632 9.316 -0.387 1.00 73.44 371 GLU A N 1
ATOM 2823 C CA . GLU A 1 371 ? 19.508 8.194 -0.755 1.00 73.44 371 GLU A CA 1
ATOM 2824 C C . GLU A 1 371 ? 20.758 8.179 0.137 1.00 73.44 371 GLU A C 1
ATOM 2826 O O . GLU A 1 371 ? 21.345 9.224 0.425 1.00 73.44 371 GLU A O 1
ATOM 2831 N N . ALA A 1 372 ? 21.201 6.995 0.562 1.00 66.31 372 ALA A N 1
ATOM 2832 C CA . ALA A 1 372 ? 22.407 6.840 1.369 1.00 66.31 372 ALA A CA 1
ATOM 2833 C C . ALA A 1 372 ? 23.680 6.996 0.519 1.00 66.31 372 ALA A C 1
ATOM 2835 O O . ALA A 1 372 ? 24.706 7.456 1.015 1.00 66.31 372 ALA A O 1
ATOM 2836 N N . GLY A 1 373 ? 23.629 6.634 -0.769 1.00 60.31 373 GLY A N 1
ATOM 2837 C CA . GLY A 1 373 ? 24.809 6.458 -1.626 1.00 60.31 373 GLY A CA 1
ATOM 2838 C C . GLY A 1 373 ? 25.723 7.679 -1.794 1.00 60.31 373 GLY A C 1
ATOM 2839 O O . GLY A 1 373 ? 26.933 7.501 -1.944 1.00 60.31 373 GLY A O 1
ATOM 2840 N N . THR A 1 374 ? 25.183 8.900 -1.743 1.00 55.66 374 THR A N 1
ATOM 2841 C CA . THR A 1 374 ? 25.967 10.135 -1.943 1.00 55.66 374 THR A CA 1
ATOM 2842 C C . THR A 1 374 ? 26.783 10.514 -0.708 1.00 55.66 374 THR A C 1
ATOM 2844 O O . THR A 1 374 ? 27.880 11.050 -0.844 1.00 55.66 374 THR A O 1
ATOM 2847 N N . PHE A 1 375 ? 26.292 10.195 0.493 1.00 54.41 375 PHE A N 1
ATOM 2848 C CA . PHE A 1 375 ? 26.879 10.701 1.735 1.00 54.41 375 PHE A CA 1
ATOM 2849 C C . PHE A 1 375 ? 27.269 9.612 2.739 1.00 54.41 375 PHE A C 1
ATOM 2851 O O . PHE A 1 375 ? 28.236 9.810 3.459 1.00 54.41 375 PHE A O 1
ATOM 2858 N N . SER A 1 376 ? 26.643 8.429 2.740 1.00 50.41 376 SER A N 1
ATOM 2859 C CA . SER A 1 376 ? 27.067 7.299 3.591 1.00 50.41 376 SER A CA 1
ATOM 2860 C C . SER A 1 376 ? 28.502 6.882 3.286 1.00 50.41 376 SER A C 1
ATOM 2862 O O . SER A 1 376 ? 29.264 6.656 4.208 1.00 50.41 376 SER A O 1
ATOM 2864 N N . ARG A 1 377 ? 28.933 6.898 2.015 1.00 51.03 377 ARG A N 1
ATOM 2865 C CA . ARG A 1 377 ? 30.352 6.681 1.671 1.00 51.03 377 ARG A CA 1
ATOM 2866 C C . ARG A 1 377 ? 31.267 7.796 2.181 1.00 51.03 377 ARG A C 1
ATOM 2868 O O . ARG A 1 377 ? 32.387 7.523 2.580 1.00 51.03 377 ARG A O 1
ATOM 2875 N N . ALA A 1 378 ? 30.805 9.046 2.209 1.00 52.50 378 ALA A N 1
ATOM 2876 C CA . ALA A 1 378 ? 31.579 10.145 2.791 1.00 52.50 378 ALA A CA 1
ATOM 2877 C C . ALA A 1 378 ? 31.654 10.055 4.331 1.00 52.50 378 ALA A C 1
ATOM 2879 O O . ALA A 1 378 ? 32.646 10.478 4.921 1.00 52.50 378 ALA A O 1
ATOM 2880 N N . PHE A 1 379 ? 30.629 9.488 4.976 1.00 55.97 379 PHE A N 1
ATOM 2881 C CA . PHE A 1 379 ? 30.569 9.296 6.426 1.00 55.97 379 PHE A CA 1
ATOM 2882 C C . PHE A 1 379 ? 31.307 8.032 6.900 1.00 55.97 379 PHE A C 1
ATOM 2884 O O . PHE A 1 379 ? 31.969 8.103 7.932 1.00 55.97 379 PHE A O 1
ATOM 2891 N N . ASP A 1 380 ? 31.248 6.935 6.137 1.00 51.28 380 ASP A N 1
ATOM 2892 C CA . ASP A 1 380 ? 31.850 5.638 6.478 1.00 51.28 380 ASP A CA 1
ATOM 2893 C C . ASP A 1 380 ? 33.279 5.466 5.918 1.00 51.28 380 ASP A C 1
ATOM 2895 O O . ASP A 1 380 ? 34.155 5.017 6.650 1.00 51.28 380 ASP A O 1
ATOM 2899 N N . ASP A 1 381 ? 33.561 5.844 4.657 1.00 46.88 381 ASP A N 1
ATOM 2900 C CA . ASP A 1 381 ? 34.877 5.593 4.022 1.00 46.88 381 ASP A CA 1
ATOM 2901 C C . ASP A 1 381 ? 35.897 6.733 4.233 1.00 46.88 381 ASP A C 1
ATOM 2903 O O . ASP A 1 381 ? 37.098 6.519 4.073 1.00 46.88 381 ASP A O 1
ATOM 2907 N N . VAL A 1 382 ? 35.452 7.958 4.556 1.00 46.00 382 VAL A N 1
ATOM 2908 C CA . VAL A 1 382 ? 36.335 9.148 4.669 1.00 46.00 382 VAL A CA 1
ATOM 2909 C C . VAL A 1 382 ? 36.517 9.612 6.122 1.00 46.00 382 VAL A C 1
ATOM 2911 O O . VAL A 1 382 ? 37.215 10.592 6.369 1.00 46.00 382 VAL A O 1
ATOM 2914 N N . HIS A 1 383 ? 35.911 8.934 7.105 1.00 49.62 383 HIS A N 1
ATOM 2915 C CA . HIS A 1 383 ? 35.970 9.309 8.529 1.00 49.62 383 HIS A CA 1
ATOM 2916 C C . HIS A 1 383 ? 35.649 10.795 8.804 1.00 49.62 383 HIS A C 1
ATOM 2918 O O . HIS A 1 383 ? 36.034 11.341 9.837 1.00 49.62 383 HIS A O 1
ATOM 2924 N N . LEU A 1 384 ? 34.929 11.479 7.902 1.00 48.56 384 LEU A N 1
ATOM 2925 C CA . LEU A 1 384 ? 34.771 12.939 7.946 1.00 48.56 384 LEU A CA 1
ATOM 2926 C C . LEU A 1 384 ? 34.000 13.397 9.198 1.00 48.56 384 LEU A C 1
ATOM 2928 O O . LEU A 1 384 ? 34.147 14.534 9.636 1.00 48.56 384 LEU A O 1
ATOM 2932 N N . LEU A 1 385 ? 33.204 12.491 9.784 1.00 50.00 385 LEU A N 1
ATOM 2933 C CA . LEU A 1 385 ? 32.430 12.681 11.015 1.00 50.00 385 LEU A CA 1
ATOM 2934 C C . LEU A 1 385 ? 32.526 11.495 11.993 1.00 50.00 385 LEU A C 1
ATOM 2936 O O . LEU A 1 385 ? 31.710 11.401 12.912 1.00 50.00 385 LEU A O 1
ATOM 2940 N N . GLU A 1 386 ? 33.532 10.619 11.866 1.00 45.56 386 GLU A N 1
ATOM 2941 C CA . GLU A 1 386 ? 33.760 9.522 12.831 1.00 45.56 386 GLU A CA 1
ATOM 2942 C C . GLU A 1 386 ? 33.922 10.039 14.284 1.00 45.56 386 GLU A C 1
ATOM 2944 O O . GLU A 1 386 ? 33.726 9.309 15.253 1.00 45.56 386 GLU A O 1
ATOM 2949 N N . GLY A 1 387 ? 34.179 11.344 14.441 1.00 45.41 387 GLY A N 1
ATOM 2950 C CA . GLY A 1 387 ? 34.267 12.072 15.707 1.00 45.41 387 GLY A CA 1
ATOM 2951 C C . GLY A 1 387 ? 32.951 12.497 16.381 1.00 45.41 387 GLY A C 1
ATOM 2952 O O . GLY A 1 387 ? 33.013 13.033 17.484 1.00 45.41 387 GLY A O 1
ATOM 2953 N N . LEU A 1 388 ? 31.757 12.251 15.819 1.00 55.97 388 LEU A N 1
ATOM 2954 C CA . LEU A 1 388 ? 30.487 12.591 16.503 1.00 55.97 388 LEU A CA 1
ATOM 2955 C C . LEU A 1 388 ? 30.069 11.577 17.583 1.00 55.97 388 LEU A C 1
ATOM 2957 O O . LEU A 1 388 ? 28.902 11.533 17.965 1.00 55.97 388 LEU A O 1
ATOM 2961 N N . SER A 1 389 ? 30.982 10.723 18.062 1.00 55.28 389 SER A N 1
ATOM 2962 C CA . SER A 1 389 ? 30.731 9.724 19.121 1.00 55.28 389 SER A CA 1
ATOM 2963 C C . SER A 1 389 ? 29.492 8.838 18.873 1.00 55.28 389 SER A C 1
ATOM 2965 O O . SER A 1 389 ? 28.844 8.370 19.807 1.00 55.28 389 SER A O 1
ATOM 2967 N N . GLY A 1 390 ? 29.119 8.636 17.602 1.00 62.03 390 GLY A N 1
ATOM 2968 C CA . GLY A 1 390 ? 27.923 7.896 17.197 1.00 62.03 390 GLY A CA 1
ATOM 2969 C C . GLY A 1 390 ? 26.585 8.623 17.394 1.00 62.03 390 GLY A C 1
ATOM 2970 O O . GLY A 1 390 ? 25.554 7.969 17.271 1.00 62.03 390 GLY A O 1
ATOM 2971 N N . ALA A 1 391 ? 26.565 9.927 17.704 1.00 71.19 391 ALA A N 1
ATOM 2972 C CA . ALA A 1 391 ? 25.359 10.723 17.980 1.00 71.19 391 ALA A CA 1
ATOM 2973 C C . ALA A 1 391 ? 24.445 10.923 16.756 1.00 71.19 391 ALA A C 1
ATOM 2975 O O . ALA A 1 391 ? 23.225 10.851 16.899 1.00 71.19 391 ALA A O 1
ATOM 2976 N N . LEU A 1 392 ? 25.026 11.126 15.568 1.00 79.38 392 LEU A N 1
ATOM 2977 C CA . LEU A 1 392 ? 24.314 11.356 14.308 1.00 79.38 392 LEU A CA 1
ATOM 2978 C C . LEU A 1 392 ? 24.093 10.045 13.539 1.00 79.38 392 LEU A C 1
ATOM 2980 O O . LEU A 1 392 ? 25.030 9.277 13.329 1.00 79.38 392 LEU A O 1
ATOM 2984 N N . ARG A 1 393 ? 22.865 9.815 13.063 1.00 81.50 393 ARG A N 1
ATOM 2985 C CA . ARG A 1 393 ? 22.522 8.726 12.140 1.00 81.50 393 ARG A CA 1
ATOM 2986 C C . ARG A 1 393 ? 21.758 9.251 10.938 1.00 81.50 393 ARG A C 1
ATOM 2988 O O . ARG A 1 393 ? 20.800 10.006 11.079 1.00 81.50 393 ARG A O 1
ATOM 2995 N N . VAL A 1 394 ? 22.151 8.787 9.763 1.00 84.31 394 VAL A N 1
ATOM 2996 C CA . VAL A 1 394 ? 21.468 9.081 8.505 1.00 84.31 394 VAL A CA 1
ATOM 2997 C C . VAL A 1 394 ? 20.441 7.987 8.225 1.00 84.31 394 VAL A C 1
ATOM 2999 O O . VAL A 1 394 ? 20.731 6.803 8.386 1.00 84.31 394 VAL A O 1
ATOM 3002 N N . PHE A 1 395 ? 19.235 8.378 7.822 1.00 87.38 395 PHE A N 1
ATOM 3003 C CA . PHE A 1 395 ? 18.143 7.462 7.514 1.00 87.38 395 PHE A CA 1
ATOM 3004 C C . PHE A 1 395 ? 17.622 7.709 6.094 1.00 87.38 395 PHE A C 1
ATOM 3006 O O . PHE A 1 395 ? 16.954 8.712 5.831 1.00 87.38 395 PHE A O 1
ATOM 3013 N N . ALA A 1 396 ? 17.944 6.791 5.179 1.00 88.25 396 ALA A N 1
ATOM 3014 C CA . ALA A 1 396 ? 17.563 6.870 3.772 1.00 88.25 396 ALA A CA 1
ATOM 3015 C C . ALA A 1 396 ? 16.158 6.297 3.543 1.00 88.25 396 ALA A C 1
ATOM 3017 O O . ALA A 1 396 ? 15.960 5.082 3.504 1.00 88.25 396 ALA A O 1
ATOM 3018 N N . VAL A 1 397 ? 15.172 7.180 3.367 1.00 87.94 397 VAL A N 1
ATOM 3019 C CA . VAL A 1 397 ? 13.747 6.805 3.291 1.00 87.94 397 VAL A CA 1
ATOM 3020 C C . VAL A 1 397 ? 13.481 5.785 2.183 1.00 87.94 397 VAL A C 1
ATOM 3022 O O . VAL A 1 397 ? 12.847 4.761 2.437 1.00 87.94 397 VAL A O 1
ATOM 3025 N N . ASN A 1 398 ? 14.001 6.016 0.973 1.00 87.69 398 ASN A N 1
ATOM 3026 C CA . ASN A 1 398 ? 13.735 5.148 -0.178 1.00 87.69 398 ASN A CA 1
ATOM 3027 C C . ASN A 1 398 ? 14.343 3.748 -0.010 1.00 87.69 398 ASN A C 1
ATOM 3029 O O . ASN A 1 398 ? 13.711 2.750 -0.353 1.00 87.69 398 ASN A O 1
ATOM 3033 N N . GLU A 1 399 ? 15.556 3.657 0.536 1.00 85.44 399 GLU A N 1
ATOM 3034 C CA . GLU A 1 399 ? 16.274 2.388 0.713 1.00 85.44 399 GLU A CA 1
ATOM 3035 C C . GLU A 1 399 ? 15.704 1.534 1.844 1.00 85.44 399 GLU A C 1
ATOM 3037 O O . GLU A 1 399 ? 15.743 0.300 1.772 1.00 85.44 399 GLU A O 1
ATOM 3042 N N . GLU A 1 400 ? 15.187 2.178 2.889 1.00 84.31 400 GLU A N 1
ATOM 3043 C CA . GLU A 1 400 ? 14.634 1.503 4.060 1.00 84.31 400 GLU A CA 1
ATOM 3044 C C . GLU A 1 400 ? 13.167 1.113 3.874 1.00 84.31 400 GLU A C 1
ATOM 3046 O O . GLU A 1 400 ? 12.778 -0.002 4.223 1.00 84.31 400 GLU A O 1
ATOM 3051 N N . ALA A 1 401 ? 12.356 1.982 3.263 1.00 84.56 401 ALA A N 1
ATOM 3052 C CA . ALA A 1 401 ? 10.959 1.676 2.954 1.00 84.56 401 ALA A CA 1
ATOM 3053 C C . ALA A 1 401 ? 10.782 0.846 1.675 1.00 84.56 401 ALA A C 1
ATOM 3055 O O . ALA A 1 401 ? 9.761 0.177 1.519 1.00 84.56 401 ALA A O 1
ATOM 3056 N N . GLY A 1 402 ? 11.777 0.835 0.783 1.00 82.19 402 GLY A N 1
ATOM 3057 C CA . GLY A 1 402 ? 11.794 0.058 -0.458 1.00 82.19 402 GLY A CA 1
ATOM 3058 C C . GLY A 1 402 ? 11.929 -1.461 -0.281 1.00 82.19 402 GLY A C 1
ATOM 3059 O O . GLY A 1 402 ? 12.291 -2.142 -1.237 1.00 82.19 402 GLY A O 1
ATOM 3060 N N . ASP A 1 403 ? 11.682 -2.025 0.909 1.00 85.25 403 ASP A N 1
ATOM 3061 C CA . ASP A 1 403 ? 11.704 -3.477 1.125 1.00 85.25 403 ASP A CA 1
ATOM 3062 C C . ASP A 1 403 ? 10.421 -4.126 0.554 1.00 85.25 403 ASP A C 1
ATOM 3064 O O . ASP A 1 403 ? 9.313 -3.843 1.029 1.00 85.25 403 ASP A O 1
ATOM 3068 N N . PRO A 1 404 ? 10.537 -5.058 -0.413 1.00 85.00 404 PRO A N 1
ATOM 3069 C CA . PRO A 1 404 ? 9.401 -5.786 -0.979 1.00 85.00 404 PRO A CA 1
ATOM 3070 C C . PRO A 1 404 ? 8.530 -6.496 0.058 1.00 85.00 404 PRO A C 1
ATOM 3072 O O . PRO A 1 404 ? 7.334 -6.666 -0.171 1.00 85.00 404 PRO A O 1
ATOM 3075 N N . ARG A 1 405 ? 9.114 -6.933 1.182 1.00 82.81 405 ARG A N 1
ATOM 3076 C CA . ARG A 1 405 ? 8.386 -7.608 2.264 1.00 82.81 405 ARG A CA 1
ATOM 3077 C C . ARG A 1 405 ? 7.447 -6.648 2.978 1.00 82.81 405 ARG A C 1
ATOM 3079 O O . ARG A 1 405 ? 6.335 -7.046 3.289 1.00 82.81 405 ARG A O 1
ATOM 3086 N N . LEU A 1 406 ? 7.881 -5.403 3.186 1.00 80.50 406 LEU A N 1
ATOM 3087 C CA . LEU A 1 406 ? 7.095 -4.361 3.847 1.00 80.50 406 LEU A CA 1
ATOM 3088 C C . LEU A 1 406 ? 6.016 -3.805 2.923 1.00 80.50 406 LEU A C 1
ATOM 3090 O O . LEU A 1 406 ? 4.879 -3.657 3.347 1.00 80.50 406 LEU A O 1
ATOM 3094 N N . ILE A 1 407 ? 6.350 -3.552 1.654 1.00 83.19 407 ILE A N 1
ATOM 3095 C CA . ILE A 1 407 ? 5.365 -3.117 0.651 1.00 83.19 407 ILE A CA 1
ATOM 3096 C C . ILE A 1 407 ? 4.347 -4.234 0.381 1.00 83.19 407 ILE A C 1
ATOM 3098 O O . ILE A 1 407 ? 3.171 -3.979 0.136 1.00 83.19 407 ILE A O 1
ATOM 3102 N N . GLY A 1 408 ? 4.804 -5.487 0.434 1.00 71.69 408 GLY A N 1
ATOM 3103 C CA . GLY A 1 408 ? 3.982 -6.675 0.249 1.00 71.69 408 GLY A CA 1
ATOM 3104 C C . GLY A 1 408 ? 2.964 -6.923 1.366 1.00 71.69 408 GLY A C 1
ATOM 3105 O O . GLY A 1 408 ? 2.014 -7.682 1.135 1.00 71.69 408 GLY A O 1
ATOM 3106 N N . GLU A 1 409 ? 3.135 -6.296 2.538 1.00 71.62 409 GLU A N 1
ATOM 3107 C CA . GLU A 1 409 ? 2.133 -6.281 3.605 1.00 71.62 409 GLU A CA 1
ATOM 3108 C C . GLU A 1 409 ? 0.927 -5.464 3.148 1.00 71.62 409 GLU A C 1
ATOM 3110 O O . GLU A 1 409 ? 0.848 -4.250 3.314 1.00 71.62 409 GLU A O 1
ATOM 3115 N N . ASP A 1 410 ? -0.029 -6.164 2.550 1.00 71.62 410 ASP A N 1
ATOM 3116 C CA . ASP A 1 410 ? -1.301 -5.574 2.164 1.00 71.62 410 ASP A CA 1
ATOM 3117 C C . ASP A 1 410 ? -2.020 -5.007 3.399 1.00 71.62 410 ASP A C 1
ATOM 3119 O O . ASP A 1 410 ? -1.880 -5.523 4.512 1.00 71.62 410 ASP A O 1
ATOM 3123 N N . LEU A 1 411 ? -2.865 -4.001 3.212 1.00 75.94 411 LEU A N 1
ATOM 3124 C CA . LEU A 1 411 ? -3.830 -3.545 4.214 1.00 75.94 411 LEU A CA 1
ATOM 3125 C C . LEU A 1 411 ? -4.581 -4.696 4.903 1.00 75.94 411 LEU A C 1
ATOM 3127 O O . LEU A 1 411 ? -4.815 -4.649 6.109 1.00 75.94 411 LEU A O 1
ATOM 3131 N N . VAL A 1 412 ? -4.910 -5.758 4.163 1.00 78.38 412 VAL A N 1
ATOM 3132 C CA . VAL A 1 412 ? -5.481 -6.991 4.730 1.00 78.38 412 VAL A CA 1
ATOM 3133 C C . VAL A 1 412 ? -4.572 -7.614 5.797 1.00 78.38 412 VAL A C 1
ATOM 3135 O O . VAL A 1 412 ? -5.061 -8.026 6.845 1.00 78.38 412 VAL A O 1
ATOM 3138 N N . GLU A 1 413 ? -3.261 -7.685 5.555 1.00 80.50 413 GLU A N 1
ATOM 3139 C CA . GLU A 1 413 ? -2.278 -8.205 6.518 1.00 80.50 413 GLU A CA 1
ATOM 3140 C C . GLU A 1 413 ? -2.205 -7.307 7.757 1.00 80.50 413 GLU A C 1
ATOM 3142 O O . GLU A 1 413 ? -2.197 -7.795 8.886 1.00 80.50 413 GLU A O 1
ATOM 3147 N N . THR A 1 414 ? -2.221 -5.989 7.540 1.00 79.62 414 THR A N 1
ATOM 3148 C CA . THR A 1 414 ? -2.193 -4.986 8.614 1.00 79.62 414 THR A CA 1
ATOM 3149 C C . THR A 1 414 ? -3.422 -5.109 9.515 1.00 79.62 414 THR A C 1
ATOM 3151 O O . THR A 1 414 ? -3.297 -5.183 10.737 1.00 79.62 414 THR A O 1
ATOM 3154 N N . LEU A 1 415 ? -4.616 -5.202 8.925 1.00 84.62 415 LEU A N 1
ATOM 3155 C CA . LEU A 1 415 ? -5.860 -5.398 9.667 1.00 84.62 415 LEU A CA 1
ATOM 3156 C C . LEU A 1 415 ? -5.894 -6.752 10.377 1.00 84.62 415 LEU A C 1
ATOM 3158 O O . LEU A 1 415 ? -6.321 -6.824 11.524 1.00 84.62 415 LEU A O 1
ATOM 3162 N N . ALA A 1 416 ? -5.412 -7.816 9.734 1.00 87.88 416 ALA A N 1
ATOM 3163 C CA . ALA A 1 416 ? -5.343 -9.142 10.340 1.00 87.88 416 ALA A CA 1
ATOM 3164 C C . ALA A 1 416 ? -4.467 -9.153 11.602 1.00 87.88 416 ALA A C 1
ATOM 3166 O O . ALA A 1 416 ? -4.845 -9.754 12.609 1.00 87.88 416 ALA A O 1
ATOM 3167 N N . ARG A 1 417 ? -3.326 -8.455 11.564 1.00 85.75 417 ARG A N 1
ATOM 3168 C CA . ARG A 1 417 ? -2.457 -8.278 12.729 1.00 85.75 417 ARG A CA 1
ATOM 3169 C C . ARG A 1 417 ? -3.155 -7.472 13.825 1.00 85.75 417 ARG A C 1
ATOM 3171 O O . ARG A 1 417 ? -3.197 -7.933 14.960 1.00 85.75 417 ARG A O 1
ATOM 3178 N N . ALA A 1 418 ? -3.772 -6.341 13.477 1.00 83.75 418 ALA A N 1
ATOM 3179 C CA . ALA A 1 418 ? -4.491 -5.494 14.431 1.00 83.75 418 ALA A CA 1
ATOM 3180 C C . ALA A 1 418 ? -5.657 -6.231 15.124 1.00 83.75 418 ALA A C 1
ATOM 3182 O O . ALA A 1 418 ? -5.872 -6.070 16.325 1.00 83.75 418 ALA A O 1
ATOM 3183 N N . ILE A 1 419 ? -6.384 -7.085 14.393 1.00 87.44 419 ILE A N 1
ATOM 3184 C CA . ILE A 1 419 ? -7.430 -7.957 14.952 1.00 87.44 419 ILE A CA 1
ATOM 3185 C C . ILE A 1 419 ? -6.835 -8.903 16.006 1.00 87.44 419 ILE A C 1
ATOM 3187 O O . ILE A 1 419 ? -7.382 -9.038 17.102 1.00 87.44 419 ILE A O 1
ATOM 3191 N N . HIS A 1 420 ? -5.700 -9.539 15.703 1.00 86.62 420 HIS A N 1
ATOM 3192 C CA . HIS A 1 420 ? -5.029 -10.451 16.633 1.00 86.62 420 HIS A CA 1
ATOM 3193 C C . HIS A 1 420 ? -4.444 -9.729 17.853 1.00 86.62 420 HIS A C 1
ATOM 3195 O O . HIS A 1 420 ? -4.549 -10.216 18.977 1.00 86.62 420 HIS A O 1
ATOM 3201 N N . GLU A 1 421 ? -3.862 -8.550 17.663 1.00 78.50 421 GLU A N 1
ATOM 3202 C CA . GLU A 1 421 ? -3.363 -7.715 18.759 1.00 78.50 421 GLU A CA 1
ATOM 3203 C C . GLU A 1 421 ? -4.500 -7.292 19.695 1.00 78.50 421 GLU A C 1
ATOM 3205 O O . GLU A 1 421 ? -4.390 -7.458 20.911 1.00 78.50 421 GLU A O 1
ATOM 3210 N N . SER A 1 422 ? -5.635 -6.852 19.141 1.00 79.56 422 SER A N 1
ATOM 3211 C CA . SER A 1 422 ? -6.842 -6.549 19.918 1.00 79.56 422 SER A CA 1
ATOM 3212 C C . SER A 1 422 ? -7.327 -7.770 20.711 1.00 79.56 422 SER A C 1
ATOM 3214 O O . SER A 1 422 ? -7.629 -7.655 21.901 1.00 79.56 422 SER A O 1
ATOM 3216 N N . TYR A 1 423 ? -7.291 -8.963 20.104 1.00 81.94 423 TYR A N 1
ATOM 3217 C CA . TYR A 1 423 ? -7.603 -10.220 20.784 1.00 81.94 423 TYR A CA 1
ATOM 3218 C C . TYR A 1 423 ? -6.662 -10.510 21.966 1.00 81.94 423 TYR A C 1
ATOM 3220 O O . TYR A 1 423 ? -7.129 -10.940 23.026 1.00 81.94 423 TYR A O 1
ATOM 3228 N N . ILE A 1 424 ? -5.351 -10.278 21.823 1.00 76.12 424 ILE A N 1
ATOM 3229 C CA . ILE A 1 424 ? -4.388 -10.438 22.925 1.00 76.12 424 ILE A CA 1
ATOM 3230 C C . ILE A 1 424 ? -4.719 -9.470 24.060 1.00 76.12 424 ILE A C 1
ATOM 3232 O O . ILE A 1 424 ? -4.801 -9.906 25.210 1.00 76.12 424 ILE A O 1
ATOM 3236 N N . VAL A 1 425 ? -4.924 -8.185 23.753 1.00 72.31 425 VAL A N 1
ATOM 3237 C CA . VAL A 1 425 ? -5.226 -7.145 24.750 1.00 72.31 425 VAL A CA 1
ATOM 3238 C C . VAL A 1 425 ? -6.480 -7.508 25.546 1.00 72.31 425 VAL A C 1
ATOM 3240 O O . VAL A 1 425 ? -6.439 -7.560 26.776 1.00 72.31 425 VAL A O 1
ATOM 3243 N N . GLU A 1 426 ? -7.571 -7.855 24.863 1.00 73.69 426 GLU A N 1
ATOM 3244 C CA . GLU A 1 426 ? -8.844 -8.208 25.499 1.00 73.69 426 GLU A CA 1
ATOM 3245 C C . GLU A 1 426 ? -8.726 -9.464 26.383 1.00 73.69 426 GLU A C 1
ATOM 3247 O O . GLU A 1 426 ? -9.261 -9.517 27.494 1.00 73.69 426 GLU A O 1
ATOM 3252 N N . ASN A 1 427 ? -7.992 -10.486 25.934 1.00 75.38 427 ASN A N 1
ATOM 3253 C CA . ASN A 1 427 ? -7.797 -11.712 26.714 1.00 75.38 427 ASN A CA 1
ATOM 3254 C C . ASN A 1 427 ? -6.840 -11.525 27.896 1.00 75.38 427 ASN A C 1
ATOM 3256 O O . ASN A 1 427 ? -7.030 -12.157 28.938 1.00 75.38 427 ASN A O 1
ATOM 3260 N N . THR A 1 428 ? -5.846 -10.651 27.755 1.00 72.06 428 THR A N 1
ATOM 3261 C CA . THR A 1 428 ? -4.908 -10.307 28.829 1.00 72.06 428 THR A CA 1
ATOM 3262 C C . THR A 1 428 ? -5.621 -9.505 29.914 1.00 72.06 428 THR A C 1
ATOM 3264 O O . THR A 1 428 ? -5.494 -9.830 31.094 1.00 72.06 428 THR A O 1
ATOM 3267 N N . ALA A 1 429 ? -6.473 -8.546 29.531 1.00 71.62 429 ALA A N 1
ATOM 3268 C CA . ALA A 1 429 ? -7.354 -7.827 30.456 1.00 71.62 429 ALA A CA 1
ATOM 3269 C C . ALA A 1 429 ? -8.286 -8.783 31.227 1.00 71.62 429 ALA A C 1
ATOM 3271 O O . ALA A 1 429 ? -8.535 -8.601 32.418 1.00 71.62 429 ALA A O 1
ATOM 3272 N N . ARG A 1 430 ? -8.729 -9.870 30.581 1.00 77.25 430 ARG A N 1
ATOM 3273 C CA . ARG A 1 430 ? -9.501 -10.965 31.199 1.00 77.25 430 ARG A CA 1
ATOM 3274 C C . ARG A 1 430 ? -8.656 -11.988 31.978 1.00 77.25 430 ARG A C 1
ATOM 3276 O O . ARG A 1 430 ? -9.189 -13.010 32.402 1.00 77.25 430 ARG A O 1
ATOM 3283 N N . ARG A 1 431 ? -7.359 -11.729 32.192 1.00 80.12 431 ARG A N 1
ATOM 3284 C CA . ARG A 1 431 ? -6.404 -12.582 32.929 1.00 80.12 431 ARG A CA 1
ATOM 3285 C C . ARG A 1 431 ? -6.229 -13.996 32.356 1.00 80.12 431 ARG A C 1
ATOM 3287 O O . ARG A 1 431 ? -5.881 -14.926 33.085 1.00 80.12 431 ARG A O 1
ATOM 3294 N N . HIS A 1 432 ? -6.451 -14.188 31.055 1.00 71.62 432 HIS A N 1
ATOM 3295 C CA . HIS A 1 4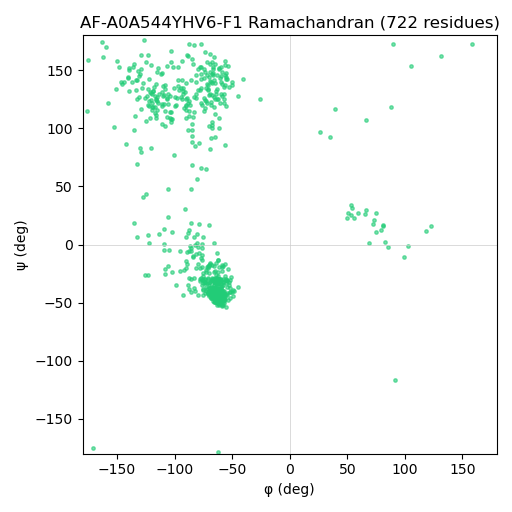32 ? -6.064 -15.435 30.399 1.00 71.62 432 HIS A CA 1
ATOM 3296 C C . HIS A 1 432 ? -4.541 -15.516 30.249 1.00 71.62 432 HIS A C 1
ATOM 3298 O O . HIS A 1 432 ? -3.866 -14.514 30.031 1.00 71.62 432 HIS A O 1
ATOM 3304 N N . VAL A 1 433 ? -4.002 -16.732 30.345 1.00 75.75 433 VAL A N 1
ATOM 3305 C CA . VAL A 1 433 ? -2.560 -16.994 30.265 1.00 75.75 433 VAL A CA 1
ATOM 3306 C C . VAL A 1 433 ? -2.254 -17.942 29.115 1.00 75.75 433 VAL A C 1
ATOM 3308 O O . VAL A 1 433 ? -3.083 -18.764 28.722 1.00 75.75 433 VAL A O 1
ATOM 3311 N N . ARG A 1 434 ? -1.029 -17.877 28.588 1.00 68.75 434 ARG A N 1
ATOM 3312 C CA . ARG A 1 434 ? -0.590 -18.715 27.460 1.00 68.75 434 ARG A CA 1
ATOM 3313 C C . ARG A 1 434 ? -0.766 -20.220 27.711 1.00 68.75 434 ARG A C 1
ATOM 3315 O O . ARG A 1 434 ? -1.026 -20.969 26.774 1.00 68.75 434 ARG A O 1
ATOM 3322 N N . ALA A 1 435 ? -0.677 -20.657 28.970 1.00 68.94 435 ALA A N 1
ATOM 3323 C CA . ALA A 1 435 ? -0.901 -22.050 29.362 1.00 68.94 435 ALA A CA 1
ATOM 3324 C C . ALA A 1 435 ? -2.337 -22.534 29.080 1.00 68.94 435 ALA A C 1
ATOM 3326 O O . ALA A 1 435 ? -2.535 -23.691 28.718 1.00 68.94 435 ALA A O 1
ATOM 3327 N N . THR A 1 436 ? -3.338 -21.657 29.212 1.00 70.44 436 THR A N 1
ATOM 3328 C CA . THR A 1 436 ? -4.752 -21.981 28.959 1.00 70.44 436 THR A CA 1
ATOM 3329 C C . THR A 1 436 ? -5.199 -21.603 27.549 1.00 70.44 436 THR A C 1
ATOM 3331 O O . THR A 1 436 ? -6.137 -22.205 27.027 1.00 70.44 436 THR A O 1
ATOM 3334 N N . ASN A 1 437 ? -4.510 -20.658 26.905 1.00 74.38 437 ASN A N 1
ATOM 3335 C CA . ASN A 1 437 ? -4.741 -20.274 25.520 1.00 74.38 437 ASN A CA 1
ATOM 3336 C C . ASN A 1 437 ? -3.413 -20.137 24.752 1.00 74.38 437 ASN A C 1
ATOM 3338 O O . ASN A 1 437 ? -2.782 -19.077 24.789 1.00 74.38 437 ASN A O 1
ATOM 3342 N N . PRO A 1 438 ? -3.010 -21.173 23.991 1.00 77.62 438 PRO A N 1
ATOM 3343 C CA . PRO A 1 438 ? -1.763 -21.163 23.224 1.00 77.62 438 PRO A CA 1
ATOM 3344 C C . PRO A 1 438 ? -1.691 -20.080 22.140 1.00 77.62 438 PRO A C 1
ATOM 3346 O O . PRO A 1 438 ? -0.615 -19.845 21.597 1.00 77.62 438 PRO A O 1
ATOM 3349 N N . SER A 1 439 ? -2.819 -19.443 21.805 1.00 80.88 439 SER A N 1
ATOM 3350 C CA . SER A 1 439 ? -2.898 -18.382 20.795 1.00 80.88 439 SER A CA 1
ATOM 3351 C C . SER A 1 439 ? -2.473 -17.013 21.337 1.00 80.88 439 SER A C 1
ATOM 3353 O O . SER A 1 439 ? -2.333 -16.084 20.551 1.00 80.88 439 SER A O 1
ATOM 3355 N N . LEU A 1 440 ? -2.245 -16.875 22.652 1.00 80.00 440 LEU A N 1
ATOM 3356 C CA . LEU A 1 440 ? -1.702 -15.660 23.278 1.00 80.00 440 LEU A CA 1
ATOM 3357 C C . LEU A 1 440 ? -0.188 -15.571 23.052 1.00 80.00 440 LEU A C 1
ATOM 3359 O O . LEU A 1 440 ? 0.620 -15.717 23.971 1.00 80.00 440 LEU A O 1
ATOM 3363 N N . VAL A 1 441 ? 0.185 -15.405 21.788 1.00 80.56 441 VAL A N 1
ATOM 3364 C CA . VAL A 1 441 ? 1.561 -15.255 21.313 1.00 80.56 441 VAL A CA 1
ATOM 3365 C C . VAL A 1 441 ? 1.634 -14.109 20.301 1.00 80.56 441 VAL A C 1
ATOM 3367 O O . VAL A 1 441 ? 0.619 -13.817 19.658 1.00 80.56 441 VAL A O 1
ATOM 3370 N N . PRO A 1 442 ? 2.813 -13.485 20.120 1.00 74.31 442 PRO A N 1
ATOM 3371 C CA . PRO A 1 442 ? 3.027 -12.492 19.069 1.00 74.31 442 PRO A CA 1
ATOM 3372 C C . PRO A 1 442 ? 2.648 -13.022 17.681 1.00 74.31 442 PRO A C 1
ATOM 3374 O O . PRO A 1 442 ? 2.705 -14.234 17.435 1.00 74.31 442 PRO A O 1
ATOM 3377 N N . TRP A 1 443 ? 2.280 -12.117 16.772 1.00 80.44 443 TRP A N 1
ATOM 3378 C CA . TRP A 1 443 ? 1.783 -12.435 15.427 1.00 80.44 443 TRP A CA 1
ATOM 3379 C C . TRP A 1 443 ? 2.706 -13.386 14.649 1.00 80.44 443 TRP A C 1
ATOM 3381 O O . TRP A 1 443 ? 2.250 -14.345 14.026 1.00 80.44 443 TRP A O 1
ATOM 3391 N N . GLU A 1 444 ? 4.015 -13.185 14.747 1.00 79.69 444 GLU A N 1
ATOM 3392 C CA . GLU A 1 444 ? 5.063 -13.953 14.068 1.00 79.69 444 GLU A CA 1
ATOM 3393 C C . GLU A 1 444 ? 5.096 -15.410 14.544 1.00 79.69 444 GLU A C 1
ATOM 3395 O O . GLU A 1 444 ? 5.375 -16.328 13.771 1.00 79.69 444 GLU A O 1
ATOM 3400 N N . SER A 1 445 ? 4.759 -15.622 15.818 1.00 80.38 445 SER A N 1
ATOM 3401 C CA . SER A 1 445 ? 4.693 -16.934 16.464 1.00 80.38 445 SER A CA 1
ATOM 3402 C C . SER A 1 445 ? 3.320 -17.598 16.327 1.00 80.38 445 SER A C 1
ATOM 3404 O O . SER A 1 445 ? 3.147 -18.753 16.726 1.00 80.38 445 SER A O 1
ATOM 3406 N N . LEU A 1 446 ? 2.328 -16.895 15.772 1.00 87.06 446 LEU A N 1
ATOM 3407 C CA . LEU A 1 446 ? 0.976 -17.409 15.626 1.00 87.06 446 LEU A CA 1
ATOM 3408 C C . LEU A 1 446 ? 0.933 -18.515 14.546 1.00 87.06 446 LEU A C 1
ATOM 3410 O O . LEU A 1 446 ? 1.453 -18.327 13.433 1.00 87.06 446 LEU A O 1
ATOM 3414 N N . PRO A 1 447 ? 0.279 -19.667 14.813 1.00 85.19 447 PRO A N 1
ATOM 3415 C CA . PRO A 1 447 ? 0.113 -20.731 13.828 1.00 85.19 447 PRO A CA 1
ATOM 3416 C C . PRO A 1 447 ? -0.435 -20.210 12.495 1.00 85.19 447 PRO A C 1
ATOM 3418 O O . PRO A 1 447 ? -1.379 -19.419 12.469 1.00 85.19 447 PRO A O 1
ATOM 3421 N N . SER A 1 448 ? 0.121 -20.691 11.377 1.00 82.50 448 SER A N 1
ATOM 3422 C CA . SER A 1 448 ? -0.222 -20.233 10.018 1.00 82.50 448 SER A CA 1
ATOM 3423 C C . SER A 1 448 ? -1.725 -20.285 9.722 1.00 82.50 448 SER A C 1
ATOM 3425 O O . SER A 1 448 ? -2.247 -19.379 9.074 1.00 82.50 448 SER A O 1
ATOM 3427 N N . ARG A 1 449 ? -2.435 -21.288 10.260 1.00 83.06 449 ARG A N 1
ATOM 3428 C CA . ARG A 1 449 ? -3.901 -21.403 10.165 1.00 83.06 449 ARG A CA 1
ATOM 3429 C C . ARG A 1 449 ? -4.637 -20.228 10.818 1.00 83.06 449 ARG A C 1
ATOM 3431 O O . ARG A 1 449 ? -5.583 -19.704 10.246 1.00 83.06 449 ARG A O 1
ATOM 3438 N N . LEU A 1 450 ? -4.184 -19.784 11.994 1.00 84.44 450 LEU A N 1
ATOM 3439 C CA . LEU A 1 450 ? -4.809 -18.691 12.741 1.00 84.44 450 LEU A CA 1
ATOM 3440 C C . LEU A 1 450 ? -4.457 -17.344 12.108 1.00 84.44 450 LEU A C 1
ATOM 3442 O O . LEU A 1 450 ? -5.320 -16.478 12.013 1.00 84.44 450 LEU A O 1
ATOM 3446 N N . ARG A 1 451 ? -3.240 -17.191 11.569 1.00 86.06 451 ARG A N 1
ATOM 3447 C CA . ARG A 1 451 ? -2.909 -16.045 10.706 1.00 86.06 451 ARG A CA 1
ATOM 3448 C C . ARG A 1 451 ? -3.809 -15.995 9.470 1.00 86.06 451 ARG A C 1
ATOM 3450 O O . ARG A 1 451 ? -4.305 -14.933 9.116 1.00 86.06 451 ARG A O 1
ATOM 3457 N N . ALA A 1 452 ? -4.061 -17.137 8.825 1.00 83.25 452 ALA A N 1
ATOM 3458 C CA . ALA A 1 452 ? -4.975 -17.218 7.685 1.00 83.25 452 ALA A CA 1
ATOM 3459 C C . ALA A 1 452 ? -6.429 -16.882 8.060 1.00 83.25 452 ALA A C 1
ATOM 3461 O O . ALA A 1 452 ? -7.092 -16.189 7.295 1.00 83.25 452 ALA A O 1
ATOM 3462 N N . ALA A 1 453 ? -6.900 -17.310 9.235 1.00 85.06 453 ALA A N 1
ATOM 3463 C CA . ALA A 1 453 ? -8.228 -16.960 9.742 1.00 85.06 453 ALA A CA 1
ATOM 3464 C C . ALA A 1 453 ? -8.377 -15.447 9.990 1.00 85.06 453 ALA A C 1
ATOM 3466 O O . ALA A 1 453 ? -9.337 -14.846 9.515 1.00 85.06 453 ALA A O 1
ATOM 3467 N N . ASN A 1 454 ? -7.394 -14.807 10.637 1.00 89.19 454 ASN A N 1
ATOM 3468 C CA . ASN A 1 454 ? -7.383 -13.349 10.828 1.00 89.19 454 ASN A CA 1
ATOM 3469 C C . ASN A 1 454 ? -7.360 -12.590 9.486 1.00 89.19 454 ASN A C 1
ATOM 3471 O O . ASN A 1 454 ? -8.059 -11.592 9.325 1.00 89.19 454 ASN A O 1
ATOM 3475 N N . ARG A 1 455 ? -6.620 -13.085 8.481 1.00 85.56 455 ARG A N 1
ATOM 3476 C CA . ARG A 1 455 ? -6.642 -12.510 7.122 1.00 85.56 455 ARG A CA 1
ATOM 3477 C C . ARG A 1 455 ? -8.015 -12.606 6.473 1.00 85.56 455 ARG A C 1
ATOM 3479 O O . ARG A 1 455 ? -8.512 -11.608 5.966 1.00 85.56 455 ARG A O 1
ATOM 3486 N N . ARG A 1 456 ? -8.664 -13.770 6.545 1.00 84.81 456 ARG A N 1
ATOM 3487 C CA . ARG A 1 456 ? -10.032 -13.943 6.030 1.00 84.81 456 ARG A CA 1
ATOM 3488 C C . ARG A 1 456 ? -11.043 -13.076 6.777 1.00 84.81 456 ARG A C 1
ATOM 3490 O O . ARG A 1 456 ? -11.991 -12.600 6.167 1.00 84.81 456 ARG A O 1
ATOM 3497 N N . GLN A 1 457 ? -10.844 -12.832 8.073 1.00 88.25 457 GLN A N 1
ATOM 3498 C CA . GLN A 1 457 ? -11.643 -11.864 8.824 1.00 88.25 457 GLN A CA 1
ATOM 3499 C C . GLN A 1 457 ? -11.480 -10.447 8.283 1.00 88.25 457 GLN A C 1
ATOM 3501 O O . GLN A 1 457 ? -12.490 -9.791 8.042 1.00 88.25 457 GLN A O 1
ATOM 3506 N N . ALA A 1 458 ? -10.241 -10.006 8.060 1.00 87.69 458 ALA A N 1
ATOM 3507 C CA . ALA A 1 458 ? -9.951 -8.697 7.489 1.00 87.69 458 ALA A CA 1
ATOM 3508 C C . ALA A 1 458 ? -10.539 -8.535 6.073 1.00 87.69 458 ALA A C 1
ATOM 3510 O O . ALA A 1 458 ? -11.160 -7.515 5.784 1.00 87.69 458 ALA A O 1
ATOM 3511 N N . GLU A 1 459 ? -10.420 -9.556 5.216 1.00 82.44 459 GLU A N 1
ATOM 3512 C CA . GLU A 1 459 ? -11.012 -9.576 3.866 1.00 82.44 459 GLU A CA 1
ATOM 3513 C C . GLU A 1 459 ? -12.548 -9.469 3.889 1.00 82.44 459 GLU A C 1
ATOM 3515 O O . GLU A 1 459 ? -13.147 -8.909 2.972 1.00 82.44 459 GLU A O 1
ATOM 3520 N N . ASP A 1 460 ? -13.199 -9.983 4.936 1.00 85.00 460 ASP A N 1
ATOM 3521 C CA . ASP A 1 460 ? -14.661 -10.027 5.041 1.00 85.00 460 ASP A CA 1
ATOM 3522 C C . ASP A 1 460 ? -15.289 -8.723 5.572 1.00 85.00 460 ASP A C 1
ATOM 3524 O O . ASP A 1 460 ? -16.511 -8.560 5.515 1.00 85.00 460 ASP A O 1
ATOM 3528 N N . ILE A 1 461 ? -14.477 -7.776 6.066 1.00 87.06 461 ILE A N 1
ATOM 3529 C CA . ILE A 1 461 ? -14.950 -6.489 6.613 1.00 87.06 461 ILE A CA 1
ATOM 3530 C C . ILE A 1 461 ? -15.772 -5.721 5.572 1.00 87.06 461 ILE A C 1
ATOM 3532 O O . ILE A 1 461 ? -16.869 -5.257 5.875 1.00 87.06 461 ILE A O 1
ATOM 3536 N N . GLY A 1 462 ? -15.291 -5.634 4.330 1.00 84.25 462 GLY A N 1
ATOM 3537 C CA . GLY A 1 462 ? -15.975 -4.907 3.258 1.00 84.25 462 GLY A CA 1
ATOM 3538 C C . GLY A 1 462 ? -17.373 -5.427 2.951 1.00 84.25 462 GLY A C 1
ATOM 3539 O O . GLY A 1 462 ? -18.336 -4.661 2.884 1.00 84.25 462 GLY A O 1
ATOM 3540 N N . ARG A 1 463 ? -17.496 -6.753 2.806 1.00 84.88 463 ARG A N 1
ATOM 3541 C CA . ARG A 1 463 ? -18.774 -7.427 2.531 1.00 84.88 463 ARG A CA 1
ATOM 3542 C C . ARG A 1 463 ? -19.781 -7.178 3.653 1.00 84.88 463 ARG A C 1
ATOM 3544 O O . ARG A 1 463 ? -20.951 -6.923 3.382 1.00 84.88 463 ARG A O 1
ATOM 3551 N N . LYS A 1 464 ? -19.322 -7.235 4.901 1.00 88.12 464 LYS A N 1
ATOM 3552 C CA . LYS A 1 464 ? -20.137 -6.963 6.085 1.00 88.12 464 LYS A CA 1
ATOM 3553 C C . LYS A 1 464 ? -20.624 -5.525 6.158 1.00 88.12 464 LYS A C 1
ATOM 3555 O O . LYS A 1 464 ? -21.821 -5.313 6.306 1.00 88.12 464 LYS A O 1
ATOM 3560 N N . LEU A 1 465 ? -19.737 -4.550 5.980 1.00 89.00 465 LEU A N 1
ATOM 3561 C CA . LEU A 1 465 ? -20.138 -3.143 5.961 1.00 89.00 465 LEU A CA 1
ATOM 3562 C C . LEU A 1 465 ? -21.144 -2.871 4.834 1.00 89.00 465 LEU A C 1
ATOM 3564 O O . LEU A 1 465 ? -22.172 -2.247 5.071 1.00 89.00 465 LEU A O 1
ATOM 3568 N N . THR A 1 466 ? -20.921 -3.444 3.647 1.00 86.56 466 THR A N 1
ATOM 3569 C CA . THR A 1 466 ? -21.848 -3.306 2.510 1.00 86.56 466 THR A CA 1
ATOM 3570 C C . THR A 1 466 ? -23.243 -3.854 2.829 1.00 86.56 466 THR A C 1
ATOM 3572 O O . THR A 1 466 ? -24.236 -3.265 2.411 1.00 86.56 466 THR A O 1
ATOM 3575 N N . SER A 1 467 ? -23.342 -4.952 3.590 1.00 86.00 467 SER A N 1
ATOM 3576 C CA . SER A 1 467 ? -24.634 -5.570 3.934 1.00 86.00 467 SER A CA 1
ATOM 3577 C C . SER A 1 467 ? -25.546 -4.684 4.787 1.00 86.00 467 SER A C 1
ATOM 3579 O O . SER A 1 467 ? -26.763 -4.800 4.693 1.00 86.00 467 SER A O 1
ATOM 3581 N N . ILE A 1 468 ? -24.962 -3.759 5.553 1.00 88.50 468 ILE A N 1
ATOM 3582 C CA . ILE A 1 468 ? -25.689 -2.775 6.365 1.00 88.50 468 ILE A CA 1
ATOM 3583 C C . ILE A 1 468 ? -25.715 -1.384 5.707 1.00 88.50 468 ILE A C 1
ATOM 3585 O O . ILE A 1 468 ? -26.088 -0.402 6.338 1.00 88.50 468 ILE A O 1
ATOM 3589 N N . GLY A 1 469 ? -25.307 -1.278 4.436 1.00 85.00 469 GLY A N 1
ATOM 3590 C CA . GLY A 1 469 ? -25.266 -0.009 3.704 1.00 85.00 469 GLY A CA 1
ATOM 3591 C C . GLY A 1 469 ? -24.143 0.940 4.139 1.00 85.00 469 GLY A C 1
ATOM 3592 O O . GLY A 1 469 ? -24.198 2.129 3.831 1.00 85.00 469 GLY A O 1
ATOM 3593 N N . CYS A 1 470 ? -23.121 0.440 4.836 1.00 87.00 470 CYS A N 1
ATOM 3594 C CA . CYS A 1 470 ? -21.960 1.218 5.259 1.00 87.00 470 CYS A CA 1
ATOM 3595 C C . CYS A 1 470 ? -20.774 1.044 4.299 1.00 87.00 470 CYS A C 1
ATOM 3597 O O . CYS A 1 470 ? -20.588 0.001 3.671 1.00 87.00 470 CYS A O 1
ATOM 3599 N N . ALA A 1 471 ? -19.917 2.062 4.238 1.00 82.00 471 ALA A N 1
ATOM 3600 C CA . ALA A 1 471 ? -18.637 2.015 3.541 1.00 82.00 471 ALA A CA 1
ATOM 3601 C C . ALA A 1 471 ? -17.525 2.507 4.469 1.00 82.00 471 ALA A C 1
ATOM 3603 O O . ALA A 1 471 ? -17.761 3.331 5.353 1.00 82.00 471 ALA A O 1
ATOM 3604 N N . LEU A 1 472 ? -16.307 2.009 4.263 1.00 83.81 472 LEU A N 1
ATOM 3605 C CA . LEU A 1 472 ? -15.150 2.486 5.008 1.00 83.81 472 LEU A CA 1
ATOM 3606 C C . LEU A 1 472 ? -14.636 3.782 4.376 1.00 83.81 472 LEU A C 1
ATOM 3608 O O . LEU A 1 472 ? -14.367 3.829 3.174 1.00 83.81 472 LEU A O 1
ATOM 3612 N N . ALA A 1 473 ? -14.450 4.806 5.201 1.00 80.88 473 ALA A N 1
ATOM 3613 C CA . ALA A 1 473 ? -13.814 6.051 4.809 1.00 80.88 473 ALA A CA 1
ATOM 3614 C C . ALA A 1 473 ? -12.755 6.443 5.846 1.00 80.88 473 ALA A C 1
ATOM 3616 O O . ALA A 1 473 ? -12.905 6.139 7.034 1.00 80.88 473 ALA A O 1
ATOM 3617 N N . PRO A 1 474 ? -11.679 7.123 5.430 1.00 78.69 474 PRO A N 1
ATOM 3618 C CA . PRO A 1 474 ? -10.790 7.763 6.380 1.00 78.69 474 PRO A CA 1
ATOM 3619 C C . PRO A 1 474 ? -11.562 8.855 7.149 1.00 78.69 474 PRO A C 1
ATOM 3621 O O . PRO A 1 474 ? -12.296 9.635 6.551 1.00 78.69 474 PRO A O 1
ATOM 3624 N N . ARG A 1 475 ? -11.420 8.906 8.478 1.00 75.50 475 ARG A N 1
ATOM 3625 C CA . ARG A 1 475 ? -12.078 9.890 9.363 1.00 75.50 475 ARG A CA 1
ATOM 3626 C C . ARG A 1 475 ? -11.530 11.313 9.169 1.00 75.50 475 ARG A C 1
ATOM 3628 O O . ARG A 1 475 ? -10.645 11.721 9.911 1.00 75.50 475 ARG A O 1
ATOM 3635 N N . VAL A 1 476 ? -11.998 12.045 8.165 1.00 68.94 476 VAL A N 1
ATOM 3636 C CA . VAL A 1 476 ? -11.567 13.437 7.909 1.00 68.94 476 VAL A CA 1
ATOM 3637 C C . VAL A 1 476 ? -12.335 14.441 8.781 1.00 68.94 476 VAL A C 1
ATOM 3639 O O . VAL A 1 476 ? -11.780 15.466 9.164 1.00 68.94 476 VAL A O 1
ATOM 3642 N N . GLU A 1 477 ? -13.572 14.109 9.161 1.00 68.69 477 GLU A N 1
ATOM 3643 C CA . GLU A 1 477 ? -14.451 14.945 9.986 1.00 68.69 477 GLU A CA 1
ATOM 3644 C C . GLU A 1 477 ? -14.646 14.303 11.373 1.00 68.69 477 GLU A C 1
ATOM 3646 O O . GLU A 1 477 ? -15.370 13.310 11.494 1.00 68.69 477 GLU A O 1
ATOM 3651 N N . PRO A 1 478 ? -13.988 14.813 12.432 1.00 64.44 478 PRO A N 1
ATOM 3652 C CA . PRO A 1 478 ? -14.092 14.233 13.770 1.00 64.44 478 PRO A CA 1
ATOM 3653 C C . PRO A 1 478 ? -15.507 14.306 14.360 1.00 64.44 478 PRO A C 1
ATOM 3655 O O . PRO A 1 478 ? -15.872 13.410 15.122 1.00 64.44 478 PRO A O 1
ATOM 3658 N N . GLU A 1 479 ? -16.282 15.326 13.974 1.00 66.94 479 GLU A N 1
ATOM 3659 C CA . GLU A 1 479 ? -17.656 15.610 14.429 1.00 66.94 479 GLU A CA 1
ATOM 3660 C C . GLU A 1 479 ? -18.691 14.605 13.905 1.00 66.94 479 GLU A C 1
ATOM 3662 O O . GLU A 1 479 ? -19.790 14.484 14.451 1.00 66.94 479 GLU A O 1
ATOM 3667 N N . LEU A 1 480 ? -18.353 13.861 12.848 1.00 69.38 480 LEU A N 1
ATOM 3668 C CA . LEU A 1 480 ? -19.251 12.880 12.260 1.00 69.38 480 LEU A CA 1
ATOM 3669 C C . LEU A 1 480 ? -19.246 11.610 13.120 1.00 69.38 480 LEU A C 1
ATOM 3671 O O . LEU A 1 480 ? -18.467 10.676 12.917 1.00 69.38 480 LEU A O 1
ATOM 3675 N N . HIS A 1 481 ? -20.111 11.601 14.132 1.00 72.31 481 HIS A N 1
ATOM 3676 C CA . HIS A 1 481 ? -20.280 10.466 15.027 1.00 72.31 481 HIS A CA 1
ATOM 3677 C C . HIS A 1 481 ? -21.018 9.332 14.315 1.00 72.31 481 HIS A C 1
ATOM 3679 O O . HIS A 1 481 ? -22.178 9.457 13.925 1.00 72.31 481 HIS A O 1
ATOM 3685 N N . PHE A 1 482 ? -20.338 8.199 14.180 1.00 82.12 482 PHE A N 1
ATOM 3686 C CA . PHE A 1 482 ? -20.928 6.966 13.687 1.00 82.12 482 PHE A CA 1
ATOM 3687 C C . PHE A 1 482 ? -21.122 5.987 14.846 1.00 82.12 482 PHE A C 1
ATOM 3689 O O . PHE A 1 482 ? -20.184 5.708 15.594 1.00 82.12 482 PHE A O 1
ATOM 3696 N N . ALA A 1 483 ? -22.326 5.433 14.961 1.00 86.81 483 ALA A N 1
ATOM 3697 C CA . ALA A 1 483 ? -22.638 4.349 15.879 1.00 86.81 483 ALA A CA 1
ATOM 3698 C C . ALA A 1 483 ? -23.443 3.283 15.134 1.00 86.81 483 ALA A C 1
ATOM 3700 O O . ALA A 1 483 ? -24.401 3.605 14.430 1.00 86.81 483 ALA A O 1
ATOM 3701 N N . PHE A 1 484 ? -23.053 2.019 15.302 1.00 87.88 484 PHE A N 1
ATOM 3702 C CA . PHE A 1 484 ? -23.846 0.901 14.804 1.00 87.88 484 PHE A CA 1
ATOM 3703 C C . PHE A 1 484 ? -25.144 0.802 15.600 1.00 87.88 484 PHE A C 1
ATOM 3705 O O . PHE A 1 484 ? -25.144 0.949 16.823 1.00 87.88 484 PHE A O 1
ATOM 3712 N N . LYS A 1 485 ? -26.244 0.508 14.914 1.00 86.81 485 LYS A N 1
ATOM 3713 C CA . LYS A 1 485 ? -27.509 0.167 15.569 1.00 86.81 485 LYS A CA 1
ATOM 3714 C C . LYS A 1 485 ? -27.455 -1.276 16.066 1.00 86.81 485 LYS A C 1
ATOM 3716 O O . LYS A 1 485 ? -26.805 -2.118 15.449 1.00 86.81 485 LYS A O 1
ATOM 3721 N N . ASP A 1 486 ? -28.209 -1.595 17.114 1.00 81.88 486 ASP A N 1
ATOM 3722 C CA . ASP A 1 486 ? -28.201 -2.936 17.722 1.00 81.88 486 ASP A CA 1
ATOM 3723 C C . ASP A 1 486 ? -28.483 -4.054 16.703 1.00 81.88 486 ASP A C 1
ATOM 3725 O O . ASP A 1 486 ? -27.782 -5.064 16.665 1.00 81.88 486 ASP A O 1
ATOM 3729 N N . TYR A 1 487 ? -29.448 -3.847 15.797 1.00 75.44 487 TYR A N 1
ATOM 3730 C CA . TYR A 1 487 ? -29.753 -4.834 14.755 1.00 75.44 487 TYR A CA 1
ATOM 3731 C C . TYR A 1 487 ? -28.615 -5.003 13.735 1.00 75.44 487 TYR A C 1
ATOM 3733 O O . TYR A 1 487 ? -28.469 -6.081 13.163 1.00 75.44 487 TYR A O 1
ATOM 3741 N N . GLU A 1 488 ? -27.826 -3.955 13.476 1.00 84.50 488 GLU A N 1
ATOM 3742 C CA . GLU A 1 488 ? -26.675 -4.012 12.566 1.00 84.50 488 GLU A CA 1
ATOM 3743 C C . GLU A 1 488 ? -25.569 -4.841 13.215 1.00 84.50 488 GLU A C 1
ATOM 3745 O O . GLU A 1 488 ? -24.996 -5.710 12.564 1.00 84.50 488 GLU A O 1
ATOM 3750 N N . ILE A 1 489 ? -25.328 -4.647 14.516 1.00 84.12 489 ILE A N 1
ATOM 3751 C CA . ILE A 1 489 ? -24.366 -5.439 15.293 1.00 84.12 489 ILE A CA 1
ATOM 3752 C C . ILE A 1 489 ? -24.732 -6.926 15.250 1.00 84.12 489 ILE A C 1
ATOM 3754 O O . ILE A 1 489 ? -23.873 -7.750 14.933 1.00 84.12 489 ILE A O 1
ATOM 3758 N N . GLU A 1 490 ? -25.996 -7.276 15.502 1.00 78.06 490 GLU A N 1
ATOM 3759 C CA . GLU A 1 490 ? -26.457 -8.671 15.466 1.00 78.06 490 GLU A CA 1
ATOM 3760 C C . GLU A 1 490 ? -26.298 -9.301 14.071 1.00 78.06 490 GLU A C 1
ATOM 3762 O O . GLU A 1 490 ? -25.802 -10.425 13.939 1.00 78.06 490 GLU A O 1
ATOM 3767 N N . GLN A 1 491 ? -26.625 -8.565 13.003 1.00 80.56 491 GLN A N 1
ATOM 3768 C CA . GLN A 1 491 ? -26.404 -9.032 11.628 1.00 80.56 491 GLN A CA 1
ATOM 3769 C C . GLN A 1 491 ? -24.916 -9.274 11.338 1.00 80.56 491 GLN A C 1
ATOM 3771 O O . GLN A 1 491 ? -24.539 -10.339 10.838 1.00 80.56 491 GLN A O 1
ATOM 3776 N N . LEU A 1 492 ? -24.051 -8.319 11.693 1.00 86.88 492 LEU A N 1
ATOM 3777 C CA . LEU A 1 492 ? -22.602 -8.434 11.516 1.00 86.88 492 LEU A CA 1
ATOM 3778 C C . LEU A 1 492 ? -22.023 -9.616 12.310 1.00 86.88 492 LEU A C 1
ATOM 3780 O O . LEU A 1 492 ? -21.143 -10.324 11.806 1.00 86.88 492 LEU A O 1
ATOM 3784 N N . ALA A 1 493 ? -22.528 -9.853 13.524 1.00 81.75 493 ALA A N 1
ATOM 3785 C CA . ALA A 1 493 ? -22.142 -10.973 14.374 1.00 81.75 493 ALA A CA 1
ATOM 3786 C C . ALA A 1 493 ? -22.554 -12.325 13.766 1.00 81.75 493 ALA A C 1
ATOM 3788 O O . ALA A 1 493 ? -21.752 -13.263 13.755 1.00 81.75 493 ALA A O 1
ATOM 3789 N N . MET A 1 494 ? -23.755 -12.425 13.188 1.00 78.06 494 MET A N 1
ATOM 3790 C CA . MET A 1 494 ? -24.209 -13.630 12.486 1.00 78.06 494 MET A CA 1
ATOM 3791 C C . MET A 1 494 ? -23.324 -13.941 11.272 1.00 78.06 494 MET A C 1
ATOM 3793 O O . MET A 1 494 ? -22.822 -15.059 11.136 1.00 78.06 494 MET A O 1
ATOM 3797 N N . MET A 1 495 ? -23.032 -12.935 10.442 1.00 85.00 495 MET A N 1
ATOM 3798 C CA . MET A 1 495 ? -22.134 -13.087 9.291 1.00 85.00 495 MET A CA 1
ATOM 3799 C C . MET A 1 495 ? -20.718 -13.512 9.712 1.00 85.00 495 MET A C 1
ATOM 3801 O O . MET A 1 495 ? -20.076 -14.321 9.034 1.00 85.00 495 MET A O 1
ATOM 3805 N N . GLU A 1 496 ? -20.218 -12.973 10.828 1.00 87.00 496 GLU A N 1
ATOM 3806 C CA . GLU A 1 496 ? -18.929 -13.346 11.419 1.00 87.00 496 GLU A CA 1
ATOM 3807 C C . GLU A 1 496 ? -18.917 -14.804 11.894 1.00 87.00 496 GLU A C 1
ATOM 3809 O O . GLU A 1 496 ? -17.951 -15.536 11.631 1.00 87.00 496 GLU A O 1
ATOM 3814 N N . HIS A 1 497 ? -19.998 -15.241 12.545 1.00 78.88 497 HIS A N 1
ATOM 3815 C CA . HIS A 1 497 ? -20.170 -16.614 13.007 1.00 78.88 497 HIS A CA 1
ATOM 3816 C C . HIS A 1 497 ? -20.192 -17.603 11.837 1.00 78.88 497 HIS A C 1
ATOM 3818 O O . HIS A 1 497 ? -19.461 -18.592 11.849 1.00 78.88 497 HIS A O 1
ATOM 3824 N N . GLU A 1 498 ? -20.965 -17.325 10.789 1.00 80.31 498 GLU A N 1
ATOM 3825 C CA . GLU A 1 498 ? -21.034 -18.167 9.590 1.00 80.31 498 GLU A CA 1
ATOM 3826 C C . GLU A 1 498 ? -19.683 -18.290 8.886 1.00 80.31 498 GLU A C 1
ATOM 3828 O O . GLU A 1 498 ? -19.263 -19.384 8.500 1.00 80.31 498 GLU A O 1
ATOM 3833 N N . ARG A 1 499 ? -18.962 -17.174 8.725 1.00 86.31 499 ARG A N 1
ATOM 3834 C CA . ARG A 1 499 ? -17.616 -17.196 8.148 1.00 86.31 499 ARG A CA 1
ATOM 3835 C C . ARG A 1 499 ? -16.659 -18.012 9.023 1.00 86.31 499 ARG A C 1
ATOM 3837 O O . ARG A 1 499 ? -15.920 -18.830 8.488 1.00 86.31 499 ARG A O 1
ATOM 3844 N N . TRP A 1 500 ? -16.699 -17.846 10.346 1.00 80.75 500 TRP A N 1
ATOM 3845 C CA . TRP A 1 500 ? -15.880 -18.639 11.275 1.00 80.75 500 TRP A CA 1
ATOM 3846 C C . TRP A 1 500 ? -16.184 -20.143 11.191 1.00 80.75 500 TRP A C 1
ATOM 3848 O O . TRP A 1 500 ? -15.270 -20.965 11.168 1.00 80.75 500 TRP A O 1
ATOM 3858 N N . LEU A 1 501 ? -17.463 -20.514 11.089 1.00 75.19 501 LEU A N 1
ATOM 3859 C CA . LEU A 1 501 ? -17.877 -21.906 10.912 1.00 75.19 501 LEU A CA 1
ATOM 3860 C C . LEU A 1 501 ? -17.360 -22.499 9.598 1.00 75.19 501 LEU A C 1
ATOM 3862 O O . LEU A 1 501 ? -16.883 -23.633 9.592 1.00 75.19 501 LEU A O 1
ATOM 3866 N N . ARG A 1 502 ? -17.431 -21.744 8.495 1.00 77.88 502 ARG A N 1
ATOM 3867 C CA . ARG A 1 502 ? -16.873 -22.176 7.203 1.00 77.88 502 ARG A CA 1
ATOM 3868 C C . ARG A 1 502 ? -15.369 -22.413 7.292 1.00 77.88 502 ARG A C 1
ATOM 3870 O O . ARG A 1 502 ? -14.898 -23.419 6.771 1.00 77.88 502 ARG A O 1
ATOM 3877 N N . ASP A 1 503 ? -14.644 -21.543 7.990 1.00 74.94 503 ASP A N 1
ATOM 3878 C CA . ASP A 1 503 ? -13.208 -21.702 8.231 1.00 74.94 503 ASP A CA 1
ATOM 3879 C C . ASP A 1 503 ? -12.890 -22.979 9.018 1.00 74.94 503 ASP A C 1
ATOM 3881 O O . ASP A 1 503 ? -11.982 -23.718 8.647 1.00 74.94 503 ASP A O 1
ATOM 3885 N N . LEU A 1 504 ? -13.662 -23.282 10.067 1.00 71.19 504 LEU A N 1
ATOM 3886 C CA . LEU A 1 504 ? -13.497 -24.523 10.829 1.00 71.19 504 LEU A CA 1
ATOM 3887 C C . LEU A 1 504 ? -13.753 -25.767 9.973 1.00 71.19 504 LEU A C 1
ATOM 3889 O O . LEU A 1 504 ? -12.967 -26.712 10.009 1.00 71.19 504 LEU A O 1
ATOM 3893 N N . VAL A 1 505 ? -14.832 -25.778 9.190 1.00 71.81 505 VAL A N 1
ATOM 3894 C CA . VAL A 1 505 ? -15.150 -26.914 8.311 1.00 71.81 505 VAL A CA 1
ATOM 3895 C C . VAL A 1 505 ? -14.068 -27.096 7.243 1.00 71.81 505 VAL A C 1
ATOM 3897 O O . VAL A 1 505 ? -13.636 -28.222 7.004 1.00 71.81 505 VAL A O 1
ATOM 3900 N N . ALA A 1 506 ? -13.582 -26.005 6.644 1.00 70.38 506 ALA A N 1
ATOM 3901 C CA . ALA A 1 506 ? -12.494 -26.038 5.666 1.00 70.38 506 ALA A CA 1
ATOM 3902 C C . ALA A 1 506 ? -11.173 -26.559 6.263 1.00 70.38 506 ALA A C 1
ATOM 3904 O O . ALA A 1 506 ? -10.420 -27.246 5.576 1.00 70.38 506 ALA A O 1
ATOM 3905 N N . ASP A 1 507 ? -10.926 -26.294 7.548 1.00 66.44 507 ASP A N 1
ATOM 3906 C CA . ASP A 1 507 ? -9.792 -26.824 8.315 1.00 66.44 507 ASP A CA 1
ATOM 3907 C C . ASP A 1 507 ? -9.969 -28.313 8.713 1.00 66.44 507 ASP A C 1
ATOM 3909 O O . ASP A 1 507 ? -9.155 -28.857 9.462 1.00 66.44 507 ASP A O 1
ATOM 3913 N N . GLY A 1 508 ? -11.022 -28.992 8.238 1.00 63.88 508 GLY A N 1
ATOM 3914 C CA . GLY A 1 508 ? -11.266 -30.417 8.486 1.00 63.88 508 GLY A CA 1
ATOM 3915 C C . GLY A 1 508 ? -11.900 -30.721 9.846 1.00 63.88 508 GLY A C 1
ATOM 3916 O O . GLY A 1 508 ? -11.887 -31.872 10.295 1.00 63.88 508 GLY A O 1
ATOM 3917 N N . TRP A 1 509 ? -12.456 -29.710 10.523 1.00 60.47 509 TRP A N 1
ATOM 3918 C CA . TRP A 1 509 ? -13.220 -29.932 11.746 1.00 60.47 509 TRP A CA 1
ATOM 3919 C C . TRP A 1 509 ? -14.582 -30.519 11.407 1.00 60.47 509 TRP A C 1
ATOM 3921 O O . TRP A 1 509 ? -15.366 -29.955 10.645 1.00 60.47 509 TRP A O 1
ATOM 3931 N N . THR A 1 510 ? -14.886 -31.647 12.035 1.00 49.16 510 THR A N 1
ATOM 3932 C CA . THR A 1 510 ? -16.198 -32.281 11.953 1.00 49.16 510 THR A CA 1
ATOM 3933 C C . THR A 1 510 ? -16.930 -32.069 13.270 1.00 49.16 510 THR A C 1
ATOM 3935 O O . THR A 1 510 ? -16.321 -31.853 14.324 1.00 49.16 510 THR A O 1
ATOM 3938 N N . ARG A 1 511 ? -18.262 -32.067 13.227 1.00 45.06 511 ARG A N 1
ATOM 3939 C CA . ARG A 1 511 ? -19.046 -32.009 14.461 1.00 45.06 511 ARG A CA 1
ATOM 3940 C C . ARG A 1 511 ? -18.808 -33.299 15.239 1.00 45.06 511 ARG A C 1
ATOM 3942 O O . ARG A 1 511 ? -18.993 -34.379 14.684 1.00 45.06 511 ARG A O 1
ATOM 3949 N N . GLY A 1 512 ? -18.421 -33.179 16.505 1.00 43.88 512 GLY A N 1
ATOM 3950 C CA . GLY A 1 512 ? -18.327 -34.335 17.384 1.00 43.88 512 GLY A CA 1
ATOM 3951 C C . GLY A 1 512 ? -19.711 -34.954 17.622 1.00 43.88 512 GLY A C 1
ATOM 3952 O O . GLY A 1 512 ? -20.729 -34.256 17.511 1.00 43.88 512 GLY A O 1
ATOM 3953 N N . PRO A 1 513 ? -19.777 -36.256 17.952 1.00 34.34 513 PRO A N 1
ATOM 3954 C CA . PRO A 1 513 ? -21.018 -36.885 18.374 1.00 34.34 513 PRO A CA 1
ATOM 3955 C C . PRO A 1 513 ? -21.537 -36.164 19.620 1.00 34.34 513 PRO A C 1
ATOM 3957 O O . PRO A 1 513 ? -20.811 -35.934 20.588 1.00 34.34 513 PRO A O 1
ATOM 3960 N N . SER A 1 514 ? -22.797 -35.746 19.564 1.00 37.59 514 SER A N 1
ATOM 3961 C CA . SER A 1 514 ? -23.462 -35.060 20.666 1.00 37.59 514 SER A CA 1
ATOM 3962 C C . SER A 1 514 ? -23.627 -36.057 21.812 1.00 37.59 514 SER A C 1
ATOM 3964 O O . SER A 1 514 ? -24.482 -36.931 21.738 1.00 37.59 514 SER A O 1
ATOM 3966 N N . ALA A 1 515 ? -22.793 -35.973 22.851 1.00 30.39 515 ALA A N 1
ATOM 3967 C CA . ALA A 1 515 ? -23.008 -36.764 24.056 1.00 30.39 515 ALA A CA 1
ATOM 3968 C C . ALA A 1 515 ? -24.276 -36.249 24.752 1.00 30.39 515 ALA A C 1
ATOM 3970 O O . ALA A 1 515 ? -24.299 -35.168 25.341 1.00 30.39 515 ALA A O 1
ATOM 3971 N N . THR A 1 516 ? -25.352 -37.017 24.632 1.00 34.56 516 THR A N 1
ATOM 3972 C CA . THR A 1 516 ? -26.599 -36.861 25.374 1.00 34.56 516 THR A CA 1
ATOM 3973 C C . THR A 1 516 ? -26.331 -37.023 26.866 1.00 34.56 516 THR A C 1
ATOM 3975 O O . THR A 1 516 ? -26.272 -38.141 27.354 1.00 34.56 516 THR A O 1
ATOM 3978 N N . THR A 1 517 ? -26.230 -35.918 27.604 1.00 29.36 517 THR A N 1
ATOM 3979 C CA . THR A 1 517 ? -26.592 -35.872 29.031 1.00 29.36 517 THR A CA 1
ATOM 3980 C C . THR A 1 517 ? -26.892 -34.436 29.460 1.00 29.36 517 THR A C 1
ATOM 3982 O O . THR A 1 517 ? -26.036 -33.571 29.331 1.00 29.36 517 THR A O 1
ATOM 3985 N N . ARG A 1 518 ? -28.122 -34.245 29.968 1.00 28.03 518 ARG A N 1
ATOM 3986 C CA . ARG A 1 518 ? -28.673 -33.167 30.821 1.00 28.03 518 ARG A CA 1
ATOM 3987 C C . ARG A 1 518 ? -28.231 -31.715 30.551 1.00 28.03 518 ARG A C 1
ATOM 3989 O O . ARG A 1 518 ? -27.089 -31.346 30.768 1.00 28.03 518 ARG A O 1
ATOM 3996 N N . ALA A 1 519 ? -29.222 -30.897 30.173 1.00 34.81 519 ALA A N 1
ATOM 3997 C CA . ALA A 1 519 ? -29.314 -29.438 30.320 1.00 34.81 519 ALA A CA 1
ATOM 3998 C C . ALA A 1 519 ? -27.976 -28.664 30.398 1.00 34.81 519 ALA A C 1
ATOM 4000 O O . ALA A 1 519 ? -27.414 -28.489 31.474 1.00 34.81 519 ALA A O 1
ATOM 4001 N N . GLY A 1 520 ? -27.520 -28.126 29.258 1.00 30.39 520 GLY A N 1
ATOM 4002 C CA . GLY A 1 520 ? -26.521 -27.044 29.232 1.00 30.39 520 GLY A CA 1
ATOM 4003 C C . GLY A 1 520 ? -25.174 -27.318 28.546 1.00 30.39 520 GLY A C 1
ATOM 4004 O O . GLY A 1 520 ? -24.267 -26.502 28.689 1.00 30.39 520 GLY A O 1
ATOM 4005 N N . GLY A 1 521 ? -25.005 -28.413 27.798 1.00 26.45 521 GLY A N 1
ATOM 4006 C CA . GLY A 1 521 ? -23.754 -28.703 27.078 1.00 26.45 521 GLY A CA 1
ATOM 4007 C C . GLY A 1 521 ? -23.636 -27.998 25.719 1.00 26.45 521 GLY A C 1
ATOM 4008 O O . GLY A 1 521 ? -24.514 -28.133 24.870 1.00 26.45 521 GLY A O 1
ATOM 4009 N N . THR A 1 522 ? -22.538 -27.272 25.493 1.00 26.67 522 THR A N 1
ATOM 4010 C CA . THR A 1 522 ? -22.172 -26.669 24.200 1.00 26.67 522 THR A CA 1
ATOM 4011 C C . THR A 1 522 ? -21.665 -27.706 23.179 1.00 26.67 522 THR A C 1
ATOM 4013 O O . THR A 1 522 ? -21.093 -28.723 23.583 1.00 26.67 522 THR A O 1
ATOM 4016 N N . PRO A 1 523 ? -21.836 -27.492 21.854 1.00 34.31 523 PRO A N 1
ATOM 4017 C CA . PRO A 1 523 ? -21.406 -28.444 20.833 1.00 34.31 523 PRO A CA 1
ATOM 4018 C C . PRO A 1 523 ? -19.877 -28.546 20.788 1.00 34.31 523 PRO A C 1
ATOM 4020 O O . PRO A 1 523 ? -19.173 -27.544 20.662 1.00 34.31 523 PRO A O 1
ATOM 4023 N N . THR A 1 524 ? -19.352 -29.765 20.847 1.00 35.00 524 THR A N 1
ATOM 4024 C CA . THR A 1 524 ? -17.924 -30.052 20.691 1.00 35.00 524 THR A CA 1
ATOM 4025 C C . THR A 1 524 ? -17.594 -30.331 19.224 1.00 35.00 524 THR A C 1
ATOM 4027 O O . THR A 1 524 ? -18.257 -31.121 18.550 1.00 35.00 524 THR A O 1
ATOM 4030 N N . TRP A 1 525 ? -16.556 -29.674 18.708 1.00 38.94 525 TRP A N 1
ATOM 4031 C CA . TRP A 1 525 ? -15.982 -29.958 17.389 1.00 38.94 525 TRP A CA 1
ATOM 4032 C C . TRP A 1 525 ? -14.775 -30.883 17.557 1.00 38.94 525 TRP A C 1
ATOM 4034 O O . TRP A 1 525 ? -13.953 -30.675 18.455 1.00 38.94 525 TRP A O 1
ATOM 4044 N N . THR A 1 526 ? -14.665 -31.902 16.707 1.00 35.31 526 THR A N 1
ATOM 4045 C CA . THR A 1 526 ? -13.567 -32.878 16.714 1.00 35.31 526 THR A CA 1
ATOM 4046 C C . THR A 1 526 ? -12.845 -32.852 15.369 1.00 35.31 526 THR A C 1
ATOM 4048 O O . THR A 1 526 ? -13.462 -33.013 14.315 1.00 35.31 526 THR A O 1
ATOM 4051 N N . ALA A 1 527 ? -11.531 -32.627 15.395 1.00 34.53 527 ALA A N 1
ATOM 4052 C CA . ALA A 1 527 ? -10.684 -32.710 14.209 1.00 34.53 527 ALA A CA 1
ATOM 4053 C C . ALA A 1 527 ? -10.393 -34.178 13.858 1.00 34.53 527 ALA A C 1
ATOM 4055 O O . ALA A 1 527 ? -10.190 -35.004 14.751 1.00 34.53 527 ALA A O 1
ATOM 4056 N N . GLY A 1 528 ? -10.351 -34.500 12.564 1.00 36.41 528 GLY A N 1
ATOM 4057 C CA . GLY A 1 528 ? -9.944 -35.821 12.095 1.00 36.41 528 GLY A CA 1
ATOM 4058 C C . GLY A 1 528 ? -8.541 -36.200 12.591 1.00 36.41 528 GLY A C 1
ATOM 4059 O O . GLY A 1 528 ? -7.562 -35.493 12.357 1.00 36.41 528 GLY A O 1
ATOM 4060 N N . THR A 1 529 ? -8.452 -37.352 13.257 1.00 37.72 529 THR A N 1
ATOM 4061 C CA . THR A 1 529 ? -7.241 -38.138 13.585 1.00 37.72 529 THR A CA 1
ATOM 4062 C C . THR A 1 529 ? -6.197 -37.626 14.589 1.00 37.72 529 THR A C 1
ATOM 4064 O O . THR A 1 529 ? -5.283 -38.385 14.888 1.00 37.72 529 THR A O 1
ATOM 4067 N N . THR A 1 530 ? -6.326 -36.466 15.243 1.00 35.50 530 THR A N 1
ATOM 4068 C CA . THR A 1 530 ? -5.521 -36.192 16.463 1.00 35.50 530 THR A CA 1
ATOM 4069 C C . THR A 1 530 ? -6.328 -35.486 17.551 1.00 35.50 530 THR A C 1
ATOM 4071 O O . THR A 1 530 ? -7.056 -34.525 17.311 1.00 35.50 530 THR A O 1
ATOM 4074 N N . SER A 1 531 ? -6.222 -36.005 18.776 1.00 31.34 531 SER A N 1
ATOM 4075 C CA . SER A 1 531 ? -7.019 -35.640 19.947 1.00 31.34 531 SER A CA 1
ATOM 4076 C C . SER A 1 531 ? -6.788 -34.193 20.402 1.00 31.34 531 SER A C 1
ATOM 4078 O O . SER A 1 531 ? -5.918 -33.911 21.227 1.00 31.34 531 SER A O 1
ATOM 4080 N N . ARG A 1 532 ? -7.605 -33.259 19.911 1.00 33.53 532 ARG A N 1
ATOM 4081 C CA . ARG A 1 532 ? -7.835 -31.957 20.554 1.00 33.53 532 ARG A CA 1
ATOM 4082 C C . ARG A 1 532 ? -9.329 -31.654 20.575 1.00 33.53 532 ARG A C 1
ATOM 4084 O O . ARG A 1 532 ? -9.937 -31.403 19.542 1.00 33.53 532 ARG A O 1
ATOM 4091 N N . THR A 1 533 ? -9.916 -31.670 21.768 1.00 30.92 533 THR A N 1
ATOM 4092 C CA . THR A 1 533 ? -11.309 -31.282 22.017 1.00 30.92 533 THR A CA 1
ATOM 4093 C C . THR A 1 533 ? -11.389 -29.783 22.291 1.00 30.92 533 THR A C 1
ATOM 4095 O O . THR A 1 533 ? -10.777 -29.309 23.251 1.00 30.92 533 THR A O 1
ATOM 4098 N N . TRP A 1 534 ? -12.157 -29.034 21.498 1.00 35.19 534 TRP A N 1
ATOM 4099 C CA . TRP A 1 534 ? -12.493 -27.642 21.810 1.00 35.19 534 TRP A CA 1
ATOM 4100 C C . TRP A 1 534 ? -13.885 -27.580 22.455 1.00 35.19 534 TRP A C 1
ATOM 4102 O O . TRP A 1 534 ? -14.848 -28.113 21.903 1.00 35.19 534 TRP A O 1
ATOM 4112 N N . ARG A 1 535 ? -13.983 -26.963 23.640 1.00 31.58 535 ARG A N 1
ATOM 4113 C CA . ARG A 1 535 ? -15.251 -26.622 24.304 1.00 31.58 535 ARG A CA 1
ATOM 4114 C C . ARG A 1 535 ? -15.542 -25.149 24.051 1.00 31.58 535 ARG A C 1
ATOM 4116 O O . ARG A 1 535 ? -14.705 -24.305 24.364 1.00 31.58 535 ARG A O 1
ATOM 4123 N N . GLU A 1 536 ? -16.731 -24.854 23.544 1.00 30.23 536 GLU A N 1
ATOM 4124 C CA . GLU A 1 536 ? -17.254 -23.495 23.420 1.00 30.23 536 GLU A CA 1
ATOM 4125 C C . GLU A 1 536 ? -17.360 -22.886 24.834 1.00 30.23 536 GLU A C 1
ATOM 4127 O O . GLU A 1 536 ? -18.170 -23.326 25.656 1.00 30.23 536 GLU A O 1
ATOM 4132 N N . ARG A 1 537 ? -16.485 -21.924 25.161 1.00 29.78 537 ARG A N 1
ATOM 4133 C CA . ARG A 1 537 ? -16.617 -21.095 26.368 1.00 29.78 537 ARG A CA 1
ATOM 4134 C C . ARG A 1 537 ? -17.432 -19.862 25.998 1.00 29.78 537 ARG A C 1
ATOM 4136 O O . ARG A 1 537 ? -16.999 -19.078 25.158 1.00 29.78 537 ARG A O 1
ATOM 4143 N N . ARG A 1 538 ? -18.588 -19.680 26.645 1.00 25.64 538 ARG A N 1
ATOM 4144 C CA . ARG A 1 538 ? -19.283 -18.384 26.669 1.00 25.64 538 ARG A CA 1
ATOM 4145 C C . ARG A 1 538 ? -18.324 -17.308 27.217 1.00 25.64 538 ARG A C 1
ATOM 4147 O O . ARG A 1 538 ? -17.527 -17.639 28.102 1.00 25.64 538 ARG A O 1
ATOM 4154 N N . PRO A 1 539 ? -18.382 -16.051 26.743 1.00 25.09 539 PRO A N 1
ATOM 4155 C CA . PRO A 1 539 ? -17.642 -14.959 27.367 1.00 25.09 539 PRO A CA 1
ATOM 4156 C C . PRO A 1 539 ? -18.014 -14.856 28.853 1.00 25.09 539 PRO A C 1
ATOM 4158 O O . PRO A 1 539 ? -19.176 -15.010 29.235 1.00 25.09 539 PRO A O 1
ATOM 4161 N N . ALA A 1 540 ? -17.003 -14.657 29.698 1.00 31.20 540 ALA A N 1
ATOM 4162 C CA . ALA A 1 540 ? -17.185 -14.509 31.132 1.00 31.20 540 ALA A CA 1
ATOM 4163 C C . ALA A 1 540 ? -17.838 -13.152 31.441 1.00 31.20 540 ALA A C 1
ATOM 4165 O O . ALA A 1 540 ? -17.264 -12.107 31.147 1.00 31.20 540 ALA A O 1
ATOM 4166 N N . THR A 1 541 ? -18.998 -13.219 32.104 1.00 27.58 541 THR A N 1
ATOM 4167 C CA . THR A 1 541 ? -19.763 -12.130 32.750 1.00 27.58 541 THR A CA 1
ATOM 4168 C C . THR A 1 541 ? -20.369 -11.058 31.823 1.00 27.58 541 THR A C 1
ATOM 4170 O O . THR A 1 541 ? -19.654 -10.180 31.346 1.00 27.58 541 THR A O 1
ATOM 4173 N N . PRO A 1 542 ? -21.704 -11.062 31.616 1.00 27.20 542 PRO A N 1
ATOM 4174 C CA . PRO A 1 542 ? -22.435 -9.929 31.060 1.00 27.20 542 PRO A CA 1
ATOM 4175 C C . PRO A 1 542 ? -22.637 -8.832 32.114 1.00 27.20 542 PRO A C 1
ATOM 4177 O O . PRO A 1 542 ? -22.733 -9.109 33.312 1.00 27.20 542 PRO A O 1
ATOM 4180 N N . CYS A 1 543 ? -22.754 -7.591 31.643 1.00 26.92 543 CYS A N 1
ATOM 4181 C CA . CYS A 1 543 ? -23.191 -6.441 32.425 1.00 26.92 543 CYS A CA 1
ATOM 4182 C C . CYS A 1 543 ? -24.499 -6.749 33.181 1.00 26.92 543 CYS A C 1
ATOM 4184 O O . CYS A 1 543 ? -25.408 -7.379 32.636 1.00 26.92 543 CYS A O 1
ATOM 4186 N N . GLY A 1 544 ? -24.615 -6.298 34.434 1.00 28.44 544 GLY A N 1
ATOM 4187 C CA . GLY A 1 544 ? -25.757 -6.583 35.317 1.00 28.44 544 GLY A CA 1
ATOM 4188 C C . GLY A 1 544 ? -27.119 -6.050 34.848 1.00 28.44 544 GLY A C 1
ATOM 4189 O O . GLY A 1 544 ? -28.133 -6.397 35.445 1.00 28.44 544 GLY A O 1
ATOM 4190 N N . THR A 1 545 ? -27.168 -5.260 33.775 1.00 30.72 545 THR A N 1
ATOM 4191 C CA . THR A 1 545 ? -28.395 -4.693 33.187 1.00 30.72 545 THR A CA 1
ATOM 4192 C C . THR A 1 545 ? -28.828 -5.382 31.888 1.00 30.72 545 THR A C 1
ATOM 4194 O O . THR A 1 545 ? -29.915 -5.122 31.384 1.00 30.72 545 THR A O 1
ATOM 4197 N N . CYS A 1 546 ? -28.034 -6.330 31.385 1.00 28.45 546 CYS A N 1
ATOM 4198 C CA . CYS A 1 546 ? -28.208 -6.995 30.096 1.00 28.45 546 CYS A CA 1
ATOM 4199 C C . CYS A 1 546 ? -29.059 -8.298 30.169 1.00 28.45 546 CYS A C 1
ATOM 4201 O O . CYS A 1 546 ? -28.803 -9.249 29.426 1.00 28.45 546 CYS A O 1
ATOM 4203 N N . ARG A 1 547 ? -30.032 -8.424 31.090 1.00 27.33 547 ARG A N 1
ATOM 4204 C CA . ARG A 1 547 ? -30.896 -9.626 31.178 1.00 27.33 547 ARG A CA 1
ATOM 4205 C C . ARG A 1 547 ? -32.053 -9.551 30.174 1.00 27.33 547 ARG A C 1
ATOM 4207 O O . ARG A 1 547 ? -33.157 -9.176 30.546 1.00 27.33 547 ARG A O 1
ATOM 4214 N N . ALA A 1 548 ? -31.809 -9.961 28.932 1.00 27.84 548 ALA A N 1
ATOM 4215 C CA . ALA A 1 548 ? -32.852 -10.443 28.024 1.00 27.84 548 ALA A CA 1
ATOM 4216 C C . ALA A 1 548 ? -32.255 -11.441 27.009 1.00 27.84 548 ALA A C 1
ATOM 4218 O O . ALA A 1 548 ? -31.553 -11.073 26.075 1.00 27.84 548 ALA A O 1
ATOM 4219 N N . SER A 1 549 ? -32.484 -12.727 27.292 1.00 27.59 549 SER A N 1
ATOM 4220 C CA . SER A 1 549 ? -32.633 -13.866 26.367 1.00 27.59 549 SER A CA 1
ATOM 4221 C C . SER A 1 549 ? -31.808 -13.927 25.061 1.00 27.59 549 SER A C 1
ATOM 4223 O O . SER A 1 549 ? -32.295 -13.571 23.994 1.00 27.59 549 SER A O 1
ATOM 4225 N N . TRP A 1 550 ? -30.636 -14.569 25.110 1.00 26.09 550 TRP A N 1
ATOM 4226 C CA . TRP A 1 550 ? -30.073 -15.307 23.963 1.00 26.09 550 TRP A CA 1
ATOM 4227 C C . TRP A 1 550 ? -30.523 -16.781 24.042 1.00 26.09 550 TRP A C 1
ATOM 4229 O O . TRP A 1 550 ? -30.135 -17.456 25.007 1.00 26.09 550 TRP A O 1
ATOM 4239 N N . PRO A 1 551 ? -31.284 -17.336 23.079 1.00 28.59 551 PRO A N 1
ATOM 4240 C CA . PRO A 1 551 ? -31.478 -18.777 22.990 1.00 28.59 551 PRO A CA 1
ATOM 4241 C C . PRO A 1 551 ? -30.324 -19.457 22.222 1.00 28.59 551 PRO A C 1
ATOM 4243 O O . PRO A 1 551 ? -29.635 -18.826 21.418 1.00 28.59 551 PRO A O 1
ATOM 4246 N N . PRO A 1 552 ? -30.075 -20.758 22.463 1.00 30.08 552 PRO A N 1
ATOM 4247 C CA . PRO A 1 552 ? -29.175 -21.558 21.638 1.00 30.08 552 PRO A CA 1
ATOM 4248 C C . PRO A 1 552 ? -29.747 -21.709 20.219 1.00 30.08 552 PRO A C 1
ATOM 4250 O O . PRO A 1 552 ? -30.944 -21.527 20.008 1.00 30.08 552 PRO A O 1
ATOM 4253 N N . ARG A 1 553 ? -28.880 -22.064 19.258 1.00 31.34 553 ARG A N 1
ATOM 4254 C CA . ARG A 1 553 ? -29.211 -22.404 17.860 1.00 31.34 553 ARG A CA 1
ATOM 4255 C C . ARG A 1 553 ? -30.645 -22.926 17.692 1.00 31.34 553 ARG A C 1
ATOM 4257 O O . ARG A 1 553 ? -30.988 -23.969 18.240 1.00 31.34 553 ARG A O 1
ATOM 4264 N N . VAL A 1 554 ? -31.411 -22.289 16.806 1.00 32.88 554 VAL A N 1
ATOM 4265 C CA . VAL A 1 554 ? -32.727 -22.773 16.337 1.00 32.88 554 VAL A CA 1
ATOM 4266 C C . VAL A 1 554 ? -32.618 -24.087 15.534 1.00 32.88 554 VAL A C 1
ATOM 4268 O O . VAL A 1 554 ? -33.619 -24.688 15.165 1.00 32.88 554 VAL A O 1
ATOM 4271 N N . SER A 1 555 ? -31.412 -24.638 15.368 1.00 34.00 555 SER A N 1
ATOM 4272 C CA . SER A 1 555 ? -31.208 -26.009 14.907 1.00 34.00 555 SER A CA 1
ATOM 4273 C C . SER A 1 555 ? -30.834 -26.946 16.068 1.00 34.00 555 SER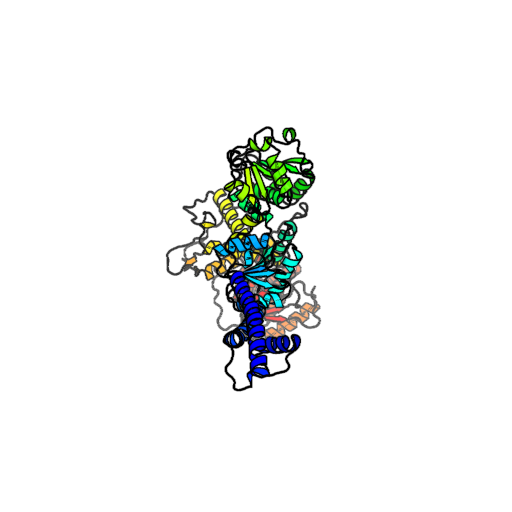 A C 1
ATOM 4275 O O . SER A 1 555 ? -29.691 -26.937 16.527 1.00 34.00 555 SER A O 1
ATOM 4277 N N . ARG A 1 556 ? -31.792 -27.816 16.451 1.00 32.59 556 ARG A N 1
ATOM 4278 C CA . ARG A 1 556 ? -31.640 -29.167 17.071 1.00 32.59 556 ARG A CA 1
ATOM 4279 C C . ARG A 1 556 ? -32.283 -29.497 18.436 1.00 32.59 556 ARG A C 1
ATOM 4281 O O . ARG A 1 556 ? -31.959 -30.553 18.968 1.00 32.59 556 ARG A O 1
ATOM 4288 N N . SER A 1 557 ? -33.245 -28.748 18.983 1.00 28.77 557 SER A N 1
ATOM 4289 C CA . SER A 1 557 ? -33.987 -29.247 20.174 1.00 28.77 557 SER A CA 1
ATOM 4290 C C . SER A 1 557 ? -35.510 -29.146 20.148 1.00 28.77 557 SER A C 1
ATOM 4292 O O . SER A 1 557 ? -36.145 -29.495 21.139 1.00 28.77 557 SER A O 1
ATOM 4294 N N . TYR A 1 558 ? -36.125 -28.751 19.037 1.00 32.94 558 TYR A N 1
ATOM 4295 C CA . TYR A 1 558 ? -37.554 -29.004 18.863 1.00 32.94 558 TYR A CA 1
ATOM 4296 C C . TYR A 1 558 ? -37.685 -30.426 18.351 1.00 32.94 558 TYR A C 1
ATOM 4298 O O . TYR A 1 558 ? -37.152 -30.728 17.283 1.00 32.94 558 TYR A O 1
ATOM 4306 N N . GLY A 1 559 ? -38.280 -31.291 19.176 1.00 30.98 559 GLY A N 1
ATOM 4307 C CA . GLY A 1 559 ? -38.394 -32.722 18.932 1.00 30.98 559 GLY A CA 1
ATOM 4308 C C . GLY A 1 559 ? -38.721 -33.035 17.476 1.00 30.98 559 GLY A C 1
ATOM 4309 O O . GLY A 1 559 ? -39.463 -32.306 16.816 1.00 30.98 559 GLY A O 1
ATOM 4310 N N . SER A 1 560 ? -38.128 -34.113 16.978 1.00 33.88 560 SER A N 1
ATOM 4311 C CA . SER A 1 560 ? -38.554 -34.769 15.752 1.00 33.88 560 SER A CA 1
ATOM 4312 C C . SER A 1 560 ? -40.030 -35.155 15.888 1.00 33.88 560 SER A C 1
ATOM 4314 O O . SER A 1 560 ? -40.346 -36.266 16.301 1.00 33.88 560 SER A O 1
ATOM 4316 N N . ALA A 1 561 ? -40.937 -34.234 15.575 1.00 39.34 561 ALA A N 1
ATOM 4317 C CA . ALA A 1 561 ? -42.205 -34.627 14.999 1.00 39.34 561 ALA A CA 1
ATOM 4318 C C . ALA A 1 561 ? -41.832 -35.230 13.643 1.00 39.34 561 ALA A C 1
ATOM 4320 O O . ALA A 1 561 ? -41.234 -34.552 12.801 1.00 39.34 561 ALA A O 1
ATOM 4321 N N . GLU A 1 562 ? -42.032 -36.539 13.515 1.00 42.00 562 GLU A N 1
ATOM 4322 C CA . GLU A 1 562 ? -41.812 -37.289 12.285 1.00 42.00 562 GLU A CA 1
ATOM 4323 C C . GLU A 1 562 ? -42.408 -36.514 11.106 1.00 42.00 562 GLU A C 1
ATOM 4325 O O . GLU A 1 562 ? -43.577 -36.124 11.135 1.00 42.00 562 GLU A O 1
ATOM 4330 N N . ARG A 1 563 ? -41.613 -36.288 10.049 1.00 47.34 563 ARG A N 1
ATOM 4331 C CA . ARG A 1 563 ? -42.210 -36.004 8.740 1.00 47.34 563 ARG A CA 1
ATOM 4332 C C . ARG A 1 563 ? -43.140 -37.176 8.457 1.00 47.34 563 ARG A C 1
ATOM 4334 O O . ARG A 1 563 ? -42.663 -38.308 8.385 1.00 47.34 563 ARG A O 1
ATOM 4341 N N . VAL A 1 564 ? -44.433 -36.916 8.302 1.00 51.28 564 VAL A N 1
ATOM 4342 C CA . VAL A 1 564 ? -45.360 -37.938 7.818 1.00 51.28 564 VAL A CA 1
ATOM 4343 C C . VAL A 1 564 ? -44.970 -38.195 6.366 1.00 51.28 564 VAL A C 1
ATOM 4345 O O . VAL A 1 564 ? -45.236 -37.381 5.482 1.00 51.28 564 VAL A O 1
ATOM 4348 N N . SER A 1 565 ? -44.227 -39.273 6.126 1.00 52.22 565 SER A N 1
ATOM 4349 C CA . SER A 1 565 ? -43.749 -39.612 4.791 1.00 52.22 565 SER A CA 1
ATOM 4350 C C . SER A 1 565 ? -44.949 -39.828 3.862 1.00 52.22 565 SER A C 1
ATOM 4352 O O . SER A 1 565 ? -45.818 -40.653 4.126 1.00 52.22 565 SER A O 1
ATOM 4354 N N . GLY A 1 566 ? -45.012 -39.054 2.774 1.00 65.31 566 GLY A N 1
ATOM 4355 C CA . GLY A 1 566 ? -46.044 -39.185 1.737 1.00 65.31 566 GLY A CA 1
ATOM 4356 C C . GLY A 1 566 ? -47.178 -38.151 1.759 1.00 65.31 566 GLY A C 1
ATOM 4357 O O . GLY A 1 566 ? -48.017 -38.201 0.863 1.00 65.31 566 GLY A O 1
ATOM 4358 N N . VAL A 1 567 ? -47.204 -37.201 2.705 1.00 78.88 567 VAL A N 1
ATOM 4359 C CA . VAL A 1 567 ? -48.207 -36.115 2.749 1.00 78.88 567 VAL A CA 1
ATOM 4360 C C . VAL A 1 567 ? -47.577 -34.779 2.318 1.00 78.88 567 VAL A C 1
ATOM 4362 O O . VAL A 1 567 ? -46.627 -34.342 2.967 1.00 78.88 567 VAL A O 1
ATOM 4365 N N . PRO A 1 568 ? -48.079 -34.102 1.262 1.00 86.38 568 PRO A N 1
ATOM 4366 C CA . PRO A 1 568 ? -47.560 -32.806 0.823 1.00 86.38 568 PRO A CA 1
ATOM 4367 C C . PRO A 1 568 ? -47.600 -31.754 1.939 1.00 86.38 568 PRO A C 1
ATOM 4369 O O . PRO A 1 568 ? -48.680 -31.431 2.446 1.00 86.38 568 PRO A O 1
ATOM 4372 N N . THR A 1 569 ? -46.437 -31.194 2.283 1.00 91.94 569 THR A N 1
ATOM 4373 C CA . THR A 1 569 ? -46.295 -30.161 3.318 1.00 91.94 569 THR A CA 1
ATOM 4374 C C . THR A 1 569 ? -45.914 -28.817 2.699 1.00 91.94 569 THR A C 1
ATOM 4376 O O . THR A 1 569 ? -44.865 -28.681 2.070 1.00 91.94 569 THR A O 1
ATOM 4379 N N . ILE A 1 570 ? -46.765 -27.805 2.874 1.00 94.00 570 ILE A N 1
ATOM 4380 C CA . ILE A 1 570 ? -46.645 -26.503 2.203 1.00 94.00 570 ILE A CA 1
ATOM 4381 C C . ILE A 1 570 ? -46.378 -25.413 3.242 1.00 94.00 570 ILE A C 1
ATOM 4383 O O . ILE A 1 570 ? -47.243 -25.119 4.069 1.00 94.00 570 ILE A O 1
ATOM 4387 N N . ALA A 1 571 ? -45.207 -24.779 3.173 1.00 95.56 571 ALA A N 1
ATOM 4388 C CA . ALA A 1 571 ? -44.902 -23.573 3.938 1.00 95.56 571 ALA A CA 1
ATOM 4389 C C . ALA A 1 571 ? -45.572 -22.349 3.314 1.00 95.56 571 ALA A C 1
ATOM 4391 O O . ALA A 1 571 ? -45.673 -22.247 2.089 1.00 95.56 571 ALA A O 1
ATOM 4392 N N . PHE A 1 572 ? -45.976 -21.390 4.145 1.00 96.62 572 PHE A N 1
ATOM 4393 C CA . PHE A 1 572 ? -46.630 -20.176 3.680 1.00 96.62 572 PHE A CA 1
ATOM 4394 C C . PHE A 1 572 ? -45.975 -18.900 4.203 1.00 96.62 572 PHE A C 1
ATOM 4396 O O . PHE A 1 572 ? -45.638 -18.786 5.376 1.00 96.62 572 PHE A O 1
ATOM 4403 N N . THR A 1 573 ? -45.853 -17.905 3.325 1.00 94.50 573 THR A N 1
ATOM 4404 C CA . THR A 1 573 ? -45.503 -16.531 3.697 1.00 94.50 573 THR A CA 1
ATOM 4405 C C . THR A 1 573 ? -46.315 -15.540 2.867 1.00 94.50 573 THR A C 1
ATOM 4407 O O . THR A 1 573 ? -46.567 -15.771 1.681 1.00 94.50 573 THR A O 1
ATOM 4410 N N . GLY A 1 574 ? -46.729 -14.411 3.440 1.00 91.69 574 GLY A N 1
ATOM 4411 C CA . GLY A 1 574 ? -47.441 -13.409 2.656 1.00 91.69 574 GLY A CA 1
ATOM 4412 C C . GLY A 1 574 ? -47.513 -12.017 3.264 1.00 91.69 574 GLY A C 1
ATOM 4413 O O . GLY A 1 574 ? -47.070 -11.772 4.385 1.00 91.69 574 GLY A O 1
ATOM 4414 N N . HIS A 1 575 ? -48.061 -11.085 2.481 1.00 87.94 575 HIS A N 1
ATOM 4415 C CA . HIS A 1 575 ? -48.240 -9.695 2.902 1.00 87.94 575 HIS A CA 1
ATOM 4416 C C . HIS A 1 575 ? -49.236 -9.550 4.061 1.00 87.94 575 HIS A C 1
ATOM 4418 O O . HIS A 1 575 ? -50.291 -10.197 4.097 1.00 87.94 575 HIS A O 1
ATOM 4424 N N . ARG A 1 576 ? -48.901 -8.630 4.972 1.00 87.44 576 ARG A N 1
ATOM 4425 C CA . ARG A 1 576 ? -49.774 -8.156 6.055 1.00 87.44 576 ARG A CA 1
ATOM 4426 C C . ARG A 1 576 ? -50.685 -7.034 5.542 1.00 87.44 576 ARG A C 1
ATOM 4428 O O . ARG A 1 576 ? -50.387 -6.448 4.508 1.00 87.44 576 ARG A O 1
ATOM 4435 N N . GLY A 1 577 ? -51.797 -6.764 6.229 1.00 80.69 577 GLY A N 1
ATOM 4436 C CA . GLY A 1 577 ? -52.622 -5.575 5.952 1.00 80.69 577 GLY A CA 1
ATOM 4437 C C . GLY A 1 577 ? -53.331 -5.532 4.587 1.00 80.69 577 GLY A C 1
ATOM 4438 O O . GLY A 1 577 ? -53.553 -4.458 4.047 1.00 80.69 577 GLY A O 1
ATOM 4439 N N . LEU A 1 578 ? -53.703 -6.671 3.994 1.00 84.06 578 LEU A N 1
ATOM 4440 C CA . LEU A 1 578 ? -54.273 -6.711 2.636 1.00 84.06 578 LEU A CA 1
ATOM 4441 C C . LEU A 1 578 ? -55.586 -5.897 2.489 1.00 84.06 578 LEU A C 1
ATOM 4443 O O . LEU A 1 578 ? -56.544 -6.166 3.223 1.00 84.06 578 LEU A O 1
ATOM 4447 N N . PRO A 1 579 ? -55.715 -5.007 1.476 1.00 87.81 579 PRO A N 1
ATOM 4448 C CA . PRO A 1 579 ? -56.992 -4.380 1.127 1.00 87.81 579 PRO A CA 1
ATOM 4449 C C . PRO A 1 579 ? -58.085 -5.422 0.853 1.00 87.81 579 PRO A C 1
ATOM 4451 O O . PRO A 1 579 ? -57.794 -6.490 0.308 1.00 87.81 579 PRO A O 1
ATOM 4454 N N . ARG A 1 580 ? -59.355 -5.115 1.166 1.00 85.94 580 ARG A N 1
ATOM 4455 C CA . ARG A 1 580 ? -60.479 -6.075 1.049 1.00 85.94 580 ARG A CA 1
ATOM 4456 C C . ARG A 1 580 ? -60.555 -6.746 -0.327 1.00 85.94 580 ARG A C 1
ATOM 4458 O O . ARG A 1 580 ? -60.652 -7.970 -0.402 1.00 85.94 580 ARG A O 1
ATOM 4465 N N . ASP A 1 581 ? -60.438 -5.971 -1.401 1.00 87.81 581 ASP A N 1
ATOM 4466 C CA . ASP A 1 581 ? -60.493 -6.494 -2.771 1.00 87.81 581 ASP A CA 1
ATOM 4467 C C . ASP A 1 581 ? -59.301 -7.408 -3.089 1.00 87.81 581 ASP A C 1
ATOM 4469 O O . ASP A 1 581 ? -59.462 -8.458 -3.719 1.00 87.81 581 ASP A O 1
ATOM 4473 N N . THR A 1 582 ? -58.107 -7.048 -2.607 1.00 89.56 582 THR A N 1
ATOM 4474 C CA . THR A 1 582 ? -56.891 -7.861 -2.730 1.00 89.56 582 THR A CA 1
ATOM 4475 C C . THR A 1 582 ? -57.034 -9.174 -1.949 1.00 89.56 582 THR A C 1
ATOM 4477 O O . THR A 1 582 ? -56.740 -10.243 -2.483 1.00 89.56 582 THR A O 1
ATOM 4480 N N . ALA A 1 583 ? -57.569 -9.132 -0.725 1.00 89.25 583 ALA A N 1
ATOM 4481 C CA . ALA A 1 583 ? -57.812 -10.314 0.100 1.00 89.25 583 ALA A CA 1
ATOM 4482 C C . ALA A 1 583 ? -58.791 -11.303 -0.563 1.00 89.25 583 ALA A C 1
ATOM 4484 O O . ALA A 1 583 ? -58.554 -12.513 -0.543 1.00 89.25 583 ALA A O 1
ATOM 4485 N N . VAL A 1 584 ? -59.857 -10.815 -1.215 1.00 90.50 584 VAL A N 1
ATOM 4486 C CA . VAL A 1 584 ? -60.805 -11.664 -1.966 1.00 90.50 584 VAL A CA 1
ATOM 4487 C C . VAL A 1 584 ? -60.117 -12.362 -3.144 1.00 90.50 584 VAL A C 1
ATOM 4489 O O . VAL A 1 584 ? -60.320 -13.565 -3.348 1.00 90.50 584 VAL A O 1
ATOM 4492 N N . ARG A 1 585 ? -59.281 -11.637 -3.901 1.00 91.88 585 ARG A N 1
ATOM 4493 C CA . ARG A 1 585 ? -58.518 -12.188 -5.036 1.00 91.88 585 ARG A CA 1
ATOM 4494 C C . ARG A 1 585 ? -57.506 -13.235 -4.580 1.00 91.88 585 ARG A C 1
ATOM 4496 O O . ARG A 1 585 ? -57.475 -14.326 -5.147 1.00 91.88 585 ARG A O 1
ATOM 4503 N N . ILE A 1 586 ? -56.735 -12.931 -3.536 1.00 92.75 586 ILE A N 1
ATOM 4504 C CA . ILE A 1 586 ? -55.758 -13.855 -2.948 1.00 92.75 586 ILE A CA 1
ATOM 4505 C C . ILE A 1 586 ? -56.462 -15.109 -2.436 1.00 92.75 586 ILE A C 1
ATOM 4507 O O . ILE A 1 586 ? -56.046 -16.206 -2.785 1.00 92.75 586 ILE A O 1
ATOM 4511 N N . ARG A 1 587 ? -57.582 -14.985 -1.711 1.00 92.31 587 ARG A N 1
ATOM 4512 C CA . ARG A 1 587 ? -58.353 -16.147 -1.240 1.00 92.31 587 ARG A CA 1
ATOM 4513 C C . ARG A 1 587 ? -58.791 -17.059 -2.390 1.00 92.31 587 ARG A C 1
ATOM 4515 O O . ARG A 1 587 ? -58.673 -18.276 -2.282 1.00 92.31 587 ARG A O 1
ATOM 4522 N N . ARG A 1 588 ? -59.280 -16.493 -3.501 1.00 91.00 588 ARG A N 1
ATOM 4523 C CA . ARG A 1 588 ? -59.658 -17.275 -4.693 1.00 91.00 588 ARG A CA 1
ATOM 4524 C C . ARG A 1 588 ? -58.450 -17.988 -5.307 1.00 91.00 588 ARG A C 1
ATOM 4526 O O . ARG A 1 588 ? -58.579 -19.145 -5.698 1.00 91.00 588 ARG A O 1
ATOM 4533 N N . ALA A 1 589 ? -57.299 -17.319 -5.376 1.00 91.19 589 ALA A N 1
ATOM 4534 C CA . ALA A 1 589 ? -56.063 -17.905 -5.888 1.00 91.19 589 ALA A CA 1
ATOM 4535 C C . ALA A 1 589 ? -55.543 -19.033 -4.984 1.00 91.19 589 ALA A C 1
ATOM 4537 O O . ALA A 1 589 ? -55.245 -20.113 -5.484 1.00 91.19 589 ALA A O 1
ATOM 4538 N N . LEU A 1 590 ? -55.523 -18.825 -3.663 1.00 92.88 590 LEU A N 1
ATOM 4539 C CA . LEU A 1 590 ? -55.155 -19.847 -2.679 1.00 92.88 590 LEU A CA 1
ATOM 4540 C C . LEU A 1 590 ? -56.048 -21.079 -2.812 1.00 92.88 590 LEU A C 1
ATOM 4542 O O . LEU A 1 590 ? -55.541 -22.190 -2.918 1.00 92.88 590 LEU A O 1
ATOM 4546 N N . ARG A 1 591 ? -57.368 -20.888 -2.907 1.00 90.62 591 ARG A N 1
ATOM 4547 C CA . ARG A 1 591 ? -58.316 -21.990 -3.104 1.00 90.62 591 ARG A CA 1
ATOM 4548 C C . ARG A 1 591 ? -58.048 -22.773 -4.385 1.00 90.62 591 ARG A C 1
ATOM 4550 O O . ARG A 1 591 ? -58.083 -23.996 -4.355 1.00 90.62 591 ARG A O 1
ATOM 4557 N N . ALA A 1 592 ? -57.792 -22.087 -5.498 1.00 88.69 592 ALA A N 1
ATOM 4558 C CA . ALA A 1 592 ? -57.503 -22.742 -6.772 1.00 88.69 592 ALA A CA 1
ATOM 4559 C C . ALA A 1 592 ? -56.205 -23.562 -6.706 1.00 88.69 592 ALA A C 1
ATOM 4561 O O . ALA A 1 592 ? -56.175 -24.700 -7.167 1.00 88.69 592 ALA A O 1
ATOM 4562 N N . VAL A 1 593 ? -55.158 -23.009 -6.084 1.00 89.69 593 VAL A N 1
ATOM 4563 C CA . VAL A 1 593 ? -53.875 -23.703 -5.908 1.00 89.69 593 VAL A CA 1
ATOM 4564 C C . VAL A 1 593 ? -54.023 -24.914 -4.998 1.00 89.69 593 VAL A C 1
ATOM 4566 O O . VAL A 1 593 ? -53.523 -25.977 -5.348 1.00 89.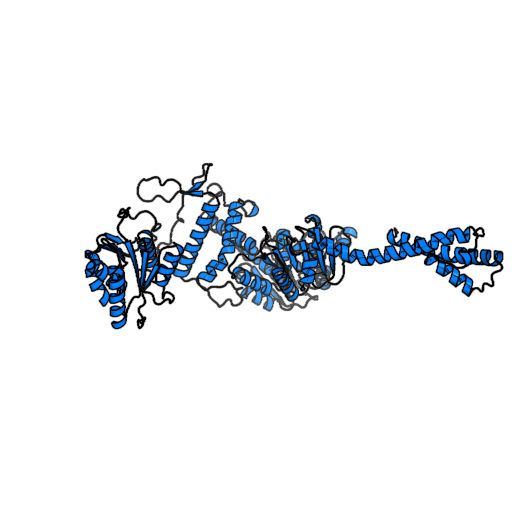69 593 VAL A O 1
ATOM 4569 N N . LEU A 1 594 ? -54.720 -24.775 -3.868 1.00 88.38 594 LEU A N 1
ATOM 4570 C CA . LEU A 1 594 ? -54.919 -25.857 -2.902 1.00 88.38 594 LEU A CA 1
ATOM 4571 C C . LEU A 1 594 ? -55.855 -26.953 -3.432 1.00 88.38 594 LEU A C 1
ATOM 4573 O O . LEU A 1 594 ? -55.630 -28.123 -3.147 1.00 88.38 594 LEU A O 1
ATOM 4577 N N . ALA A 1 595 ? -56.859 -26.612 -4.249 1.00 83.75 595 ALA A N 1
ATOM 4578 C CA . ALA A 1 595 ? -57.738 -27.596 -4.889 1.00 83.75 595 ALA A CA 1
ATOM 4579 C C . ALA A 1 595 ? -56.994 -28.506 -5.882 1.00 83.75 595 ALA A C 1
ATOM 4581 O O . ALA A 1 595 ? -57.395 -29.648 -6.079 1.00 83.75 595 ALA A O 1
ATOM 4582 N N . GLY A 1 596 ? -55.910 -28.012 -6.490 1.00 76.25 596 GLY A N 1
ATOM 4583 C CA . GLY A 1 596 ? -55.039 -28.794 -7.368 1.00 76.25 596 GLY A CA 1
ATOM 4584 C C . GLY A 1 596 ? -54.024 -29.680 -6.637 1.00 76.25 596 GLY A C 1
ATOM 4585 O O . GLY A 1 596 ? -53.209 -30.321 -7.298 1.00 76.25 596 GLY A O 1
ATOM 4586 N N . ARG A 1 597 ? -54.020 -29.704 -5.295 1.00 80.06 597 ARG A N 1
ATOM 4587 C CA . ARG A 1 597 ? -53.108 -30.536 -4.495 1.00 80.06 597 ARG A CA 1
ATOM 4588 C C . ARG A 1 597 ? -53.795 -31.833 -4.063 1.00 80.06 597 ARG A C 1
ATOM 4590 O O . ARG A 1 597 ? -54.980 -31.841 -3.736 1.00 80.06 597 ARG A O 1
ATOM 4597 N N . GLY A 1 598 ? -53.037 -32.933 -4.070 1.00 66.56 598 GLY A N 1
ATOM 4598 C CA . GLY A 1 598 ? -53.486 -34.219 -3.529 1.00 66.56 598 GLY A CA 1
ATOM 4599 C C . GLY A 1 598 ? -53.795 -34.117 -2.032 1.00 66.56 598 GLY A C 1
ATOM 4600 O O . GLY A 1 598 ? -53.234 -33.267 -1.342 1.00 66.56 598 GLY A O 1
ATOM 4601 N N . ARG A 1 599 ? -54.709 -34.962 -1.546 1.00 76.19 599 ARG A N 1
ATOM 4602 C CA . ARG A 1 599 ? -55.106 -35.036 -0.131 1.00 76.19 599 ARG A CA 1
ATOM 4603 C C . ARG A 1 599 ? -54.621 -36.352 0.487 1.00 76.19 599 ARG A C 1
ATOM 4605 O O . ARG A 1 599 ? -54.643 -37.357 -0.226 1.00 76.19 599 ARG A O 1
ATOM 4612 N N . PRO A 1 600 ? -54.274 -36.385 1.787 1.00 79.31 600 PRO A N 1
ATOM 4613 C CA . PRO A 1 600 ? -54.239 -35.262 2.745 1.00 79.31 600 PRO A CA 1
ATOM 4614 C C . PRO A 1 600 ? -53.109 -34.255 2.444 1.00 79.31 600 PRO A C 1
ATOM 4616 O O . PRO A 1 600 ? -52.225 -34.571 1.658 1.00 79.31 600 PRO A O 1
ATOM 4619 N N . LEU A 1 601 ? -53.150 -33.043 3.019 1.00 89.88 601 LEU A N 1
ATOM 4620 C CA . LEU A 1 601 ? -52.085 -32.025 2.921 1.00 89.88 601 LEU A CA 1
ATOM 4621 C C . LEU A 1 601 ? -51.890 -31.321 4.268 1.00 89.88 601 LEU A C 1
ATOM 4623 O O . LEU A 1 601 ? -52.864 -31.161 5.007 1.00 89.88 601 LEU A O 1
ATOM 4627 N N . VAL A 1 602 ? -50.670 -30.860 4.549 1.00 94.00 602 VAL A N 1
ATOM 4628 C CA . VAL A 1 602 ? -50.342 -30.090 5.761 1.00 94.00 602 VAL A CA 1
ATOM 4629 C C . VAL A 1 602 ? -49.884 -28.684 5.376 1.00 94.00 602 VAL A C 1
ATOM 4631 O O . VAL A 1 602 ? -48.952 -28.514 4.592 1.00 94.00 602 VAL A O 1
ATOM 4634 N N . GLY A 1 603 ? -50.541 -27.660 5.917 1.00 95.12 603 GLY A N 1
ATOM 4635 C CA . GLY A 1 603 ? -50.111 -26.267 5.795 1.00 95.12 603 GLY A CA 1
ATOM 4636 C C . GLY A 1 603 ? -49.274 -25.839 6.996 1.00 95.12 603 GLY A C 1
ATOM 4637 O O . GLY A 1 603 ? -49.670 -26.089 8.130 1.00 95.12 603 GLY A O 1
ATOM 4638 N N . LEU A 1 604 ? -48.153 -25.157 6.762 1.00 96.94 604 LEU A N 1
ATOM 4639 C CA . LEU A 1 604 ? -47.342 -24.539 7.812 1.00 96.94 604 LEU A CA 1
ATOM 4640 C C . LEU A 1 604 ? -47.463 -23.011 7.726 1.00 96.94 604 LEU A C 1
ATOM 4642 O O . LEU A 1 604 ? -47.257 -22.438 6.655 1.00 96.94 604 LEU A O 1
ATOM 4646 N N . SER A 1 605 ? -47.793 -22.338 8.832 1.00 95.94 605 SER A N 1
ATOM 4647 C CA . SER A 1 605 ? -47.940 -20.872 8.860 1.00 95.94 605 SER A CA 1
ATOM 4648 C C . SER A 1 605 ? -47.559 -20.273 10.213 1.00 95.94 605 SER A C 1
ATOM 4650 O O . SER A 1 605 ? -47.701 -20.913 11.254 1.00 95.94 605 SER A O 1
ATOM 4652 N N . CYS A 1 606 ? -47.121 -19.010 10.204 1.00 94.62 606 CYS A N 1
ATOM 4653 C CA . CYS A 1 606 ? -46.916 -18.233 11.428 1.00 94.62 606 CYS A CA 1
ATOM 4654 C C . CYS A 1 606 ? -48.187 -17.513 11.912 1.00 94.62 606 CYS A C 1
ATOM 4656 O O . CYS A 1 606 ? -48.149 -16.828 12.929 1.00 94.62 606 CYS A O 1
ATOM 4658 N N . LEU A 1 607 ? -49.311 -17.637 11.191 1.00 94.19 607 LEU A N 1
ATOM 4659 C CA . LEU A 1 607 ? -50.584 -16.950 11.457 1.00 94.19 607 LEU A CA 1
ATOM 4660 C C . LEU A 1 607 ? -50.478 -15.418 11.557 1.00 94.19 607 LEU A C 1
ATOM 4662 O O . LEU A 1 607 ? -51.264 -14.770 12.261 1.00 94.19 607 LEU A O 1
ATOM 4666 N N . ALA A 1 608 ? -49.544 -14.827 10.809 1.00 91.69 608 ALA A N 1
ATOM 4667 C CA . ALA A 1 608 ? -49.460 -13.381 10.668 1.00 91.69 608 ALA A CA 1
ATOM 4668 C C . ALA A 1 608 ? -50.783 -12.786 10.154 1.00 91.69 608 ALA A C 1
ATOM 4670 O O . ALA A 1 608 ? -51.583 -13.442 9.482 1.00 91.69 608 ALA A O 1
ATOM 4671 N N . GLU A 1 609 ? -51.034 -11.517 10.466 1.00 89.19 609 GLU A N 1
ATOM 4672 C CA . GLU A 1 609 ? -52.199 -10.821 9.919 1.00 89.19 609 GLU A CA 1
ATOM 4673 C C . GLU A 1 609 ? -52.209 -10.871 8.383 1.00 89.19 609 GLU A C 1
ATOM 4675 O O . GLU A 1 609 ? -51.177 -10.703 7.736 1.00 89.19 609 GLU A O 1
ATOM 4680 N N . GLY A 1 610 ? -53.397 -11.020 7.792 1.00 90.56 610 GLY A N 1
ATOM 4681 C CA . GLY A 1 610 ? -53.587 -10.927 6.349 1.00 90.56 610 GLY A CA 1
ATOM 4682 C C . GLY A 1 610 ? -53.469 -12.282 5.662 1.00 90.56 610 GLY A C 1
ATOM 4683 O O . GLY A 1 610 ? -54.318 -13.153 5.859 1.00 90.56 610 GLY A O 1
ATOM 4684 N N . ALA A 1 611 ? -52.467 -12.433 4.796 1.00 92.12 611 ALA A N 1
ATOM 4685 C CA . ALA A 1 611 ? -52.353 -13.579 3.898 1.00 92.12 611 ALA A CA 1
ATOM 4686 C C . ALA A 1 611 ? -52.213 -14.926 4.636 1.00 92.12 611 ALA A C 1
ATOM 4688 O O . ALA A 1 611 ? -52.824 -15.908 4.217 1.00 92.12 611 ALA A O 1
ATOM 4689 N N . ASP A 1 612 ? -51.466 -14.959 5.742 1.00 94.00 612 ASP A N 1
ATOM 4690 C CA . ASP A 1 612 ? -51.204 -16.168 6.535 1.00 94.00 612 ASP A CA 1
ATOM 4691 C C . ASP A 1 612 ? -52.492 -16.771 7.115 1.00 94.00 612 ASP A C 1
ATOM 4693 O O . ASP A 1 612 ? -52.786 -17.950 6.913 1.00 94.00 612 ASP A O 1
ATOM 4697 N N . GLN A 1 613 ? -53.332 -15.949 7.749 1.00 94.62 613 GLN A N 1
ATOM 4698 C CA . GLN A 1 613 ? -54.628 -16.401 8.271 1.00 94.62 613 GLN A CA 1
ATOM 4699 C C . GLN A 1 613 ? -55.611 -16.810 7.158 1.00 94.62 613 GLN A C 1
ATOM 4701 O O . GLN A 1 613 ? -56.443 -17.699 7.357 1.00 94.62 613 GLN A O 1
ATOM 4706 N N . LEU A 1 614 ? -55.534 -16.194 5.968 1.00 94.44 614 LEU A N 1
ATOM 4707 C CA . LEU A 1 614 ? -56.332 -16.621 4.810 1.00 94.44 614 LEU A CA 1
ATOM 4708 C C . LEU A 1 614 ? -55.901 -18.002 4.310 1.00 94.44 614 LEU A C 1
ATOM 4710 O O . LEU A 1 614 ? -56.764 -18.834 4.032 1.00 94.44 614 LEU A O 1
ATOM 4714 N N . PHE A 1 615 ? -54.595 -18.248 4.216 1.00 95.94 615 PHE A N 1
ATOM 4715 C CA . PHE A 1 615 ? -54.050 -19.548 3.837 1.00 95.94 615 PHE A CA 1
ATOM 4716 C C . PHE A 1 615 ? -54.472 -20.641 4.819 1.00 95.94 615 PHE A C 1
ATOM 4718 O O . PHE A 1 615 ? -55.051 -21.637 4.388 1.00 95.94 615 PHE A O 1
ATOM 4725 N N . ALA A 1 616 ? -54.292 -20.418 6.123 1.00 95.62 616 ALA A N 1
ATOM 4726 C CA . ALA A 1 616 ? -54.669 -21.377 7.160 1.00 95.62 616 ALA A CA 1
ATOM 4727 C C . ALA A 1 616 ? -56.150 -21.797 7.063 1.00 95.62 616 ALA A C 1
ATOM 4729 O O . ALA A 1 616 ? -56.475 -22.983 7.101 1.00 95.62 616 ALA A O 1
ATOM 4730 N N . ARG A 1 617 ? -57.060 -20.838 6.834 1.00 95.06 617 ARG A N 1
ATOM 4731 C CA . ARG A 1 617 ? -58.493 -21.126 6.632 1.00 95.06 617 ARG A CA 1
ATOM 4732 C C . ARG A 1 617 ? -58.771 -21.942 5.371 1.00 95.06 617 ARG A C 1
ATOM 4734 O O . ARG A 1 617 ? -59.657 -22.792 5.387 1.00 95.06 617 ARG A O 1
ATOM 4741 N N . GLU A 1 618 ? -58.083 -21.668 4.264 1.00 94.81 618 GLU A N 1
ATOM 4742 C CA . GLU A 1 618 ? -58.303 -22.413 3.018 1.00 94.81 618 GLU A CA 1
ATOM 4743 C C . GLU A 1 618 ? -57.694 -23.825 3.068 1.00 94.81 618 GLU A C 1
ATOM 4745 O O . GLU A 1 618 ? -58.279 -24.735 2.486 1.00 94.81 618 GLU A O 1
ATOM 4750 N N . VAL A 1 619 ? -56.606 -24.037 3.820 1.00 93.75 619 VAL A N 1
ATOM 4751 C CA . VAL A 1 619 ? -56.065 -25.376 4.123 1.00 93.75 619 VAL A CA 1
ATOM 4752 C C . VAL A 1 619 ? -57.093 -26.214 4.885 1.00 93.75 619 VAL A C 1
ATOM 4754 O O . VAL A 1 619 ? -57.460 -27.297 4.429 1.00 93.75 619 VAL A O 1
ATOM 4757 N N . LEU A 1 620 ? -57.642 -25.677 5.981 1.00 92.75 620 LEU A N 1
ATOM 4758 C CA . LEU A 1 620 ? -58.654 -26.370 6.788 1.00 92.75 620 LEU A CA 1
ATOM 4759 C C . LEU A 1 620 ? -59.942 -26.643 5.990 1.00 92.75 620 LEU A C 1
ATOM 4761 O O . LEU A 1 620 ? -60.494 -27.739 6.041 1.00 92.75 620 LEU A O 1
ATOM 4765 N N . ARG A 1 621 ? -60.404 -25.686 5.169 1.00 90.88 621 ARG A N 1
ATOM 4766 C CA . ARG A 1 621 ? -61.566 -25.881 4.271 1.00 90.88 621 ARG A CA 1
ATOM 4767 C C . ARG A 1 621 ? -61.341 -26.948 3.207 1.00 90.88 621 ARG A C 1
ATOM 4769 O O . ARG A 1 621 ? -62.300 -27.575 2.764 1.00 90.88 621 ARG A O 1
ATOM 4776 N N . ALA A 1 622 ? -60.100 -27.133 2.770 1.00 88.06 622 ALA A N 1
ATOM 4777 C CA . ALA A 1 622 ? -59.740 -28.194 1.843 1.00 88.06 622 ALA A CA 1
ATOM 4778 C C . ALA A 1 622 ? -59.661 -29.574 2.526 1.00 88.06 622 ALA A C 1
ATOM 4780 O O . ALA A 1 622 ? -59.376 -30.552 1.840 1.00 88.06 622 ALA A O 1
ATOM 4781 N N . GLY A 1 623 ? -59.932 -29.674 3.834 1.00 87.88 623 GLY A N 1
ATOM 4782 C CA . GLY A 1 623 ? -59.789 -30.906 4.609 1.00 87.88 623 GLY A CA 1
ATOM 4783 C C . GLY A 1 623 ? -58.330 -31.276 4.888 1.00 87.88 623 GLY A C 1
ATOM 4784 O O . GLY A 1 623 ? -58.044 -32.450 5.099 1.00 87.88 623 GLY A O 1
ATOM 4785 N N . GLY A 1 624 ? -57.412 -30.304 4.810 1.00 90.88 624 GLY A N 1
ATOM 4786 C CA . GLY A 1 624 ? -56.020 -30.461 5.228 1.00 90.88 624 GLY A CA 1
ATOM 4787 C C . GLY A 1 624 ? -55.821 -30.154 6.712 1.00 90.88 624 GLY A C 1
ATOM 4788 O O . GLY A 1 624 ? -56.719 -29.644 7.383 1.00 90.88 624 GLY A O 1
ATOM 4789 N N . GLU A 1 625 ? -54.618 -30.429 7.202 1.00 94.06 625 GLU A N 1
ATOM 4790 C CA . GLU A 1 625 ? -54.192 -30.147 8.575 1.00 94.06 625 GLU A CA 1
ATOM 4791 C C . GLU A 1 625 ? -53.283 -28.909 8.616 1.00 94.06 625 GLU A C 1
ATOM 4793 O O . GLU A 1 625 ? -52.676 -28.527 7.613 1.00 94.06 625 GLU A O 1
ATOM 4798 N N . LEU A 1 626 ? -53.196 -28.260 9.777 1.00 95.31 626 LEU A N 1
ATOM 4799 C CA . LEU A 1 626 ? -52.430 -27.030 9.972 1.00 95.31 626 LEU A CA 1
ATOM 4800 C C . LEU A 1 626 ? -51.418 -27.216 11.102 1.00 95.31 626 LEU A C 1
ATOM 4802 O O . LEU A 1 626 ? -51.818 -27.548 12.214 1.00 95.31 626 LEU A O 1
ATOM 4806 N N . ASP A 1 627 ? -50.148 -26.910 10.854 1.00 96.12 627 ASP A N 1
ATOM 4807 C CA . ASP A 1 627 ? -49.166 -26.701 11.917 1.00 96.12 627 ASP A CA 1
ATOM 4808 C C . ASP A 1 627 ? -48.822 -25.210 12.007 1.00 96.12 627 ASP A C 1
ATOM 4810 O O . ASP A 1 627 ? -48.567 -24.533 11.004 1.00 96.12 627 ASP A O 1
ATOM 4814 N N . VAL A 1 628 ? -48.811 -24.685 13.229 1.00 96.81 628 VAL A N 1
ATOM 4815 C CA . VAL A 1 628 ? -48.581 -23.265 13.497 1.00 96.81 628 VAL A CA 1
ATOM 4816 C C . VAL A 1 628 ? -47.218 -23.072 14.137 1.00 96.81 628 VAL A C 1
ATOM 4818 O O . VAL A 1 628 ? -46.902 -23.702 15.144 1.00 96.81 628 VAL A O 1
ATOM 4821 N N . ILE A 1 629 ? -46.418 -22.163 13.584 1.00 96.06 629 ILE A N 1
ATOM 4822 C CA . ILE A 1 629 ? -45.110 -21.797 14.127 1.00 96.06 629 ILE A CA 1
ATOM 4823 C C . ILE A 1 629 ? -45.236 -20.418 14.767 1.00 96.06 629 ILE A C 1
ATOM 4825 O O . ILE A 1 629 ? -45.388 -19.417 14.077 1.00 96.06 629 ILE A O 1
ATOM 4829 N N . VAL A 1 630 ? -45.175 -20.349 16.092 1.00 94.31 630 VAL A N 1
ATOM 4830 C CA . VAL A 1 630 ? -45.316 -19.100 16.844 1.00 94.31 630 VAL A CA 1
ATOM 4831 C C . VAL A 1 630 ? -43.930 -18.467 17.029 1.00 94.31 630 VAL A C 1
ATOM 4833 O O . VAL A 1 630 ? -43.093 -19.054 17.721 1.00 94.31 630 VAL A O 1
ATOM 4836 N N . PRO A 1 631 ? -43.657 -17.273 16.464 1.00 87.38 631 PRO A N 1
ATOM 4837 C CA . PRO A 1 631 ? -42.327 -16.658 16.511 1.00 87.38 631 PRO A CA 1
ATOM 4838 C C . PRO A 1 631 ? -41.800 -16.338 17.910 1.00 87.38 631 PRO A C 1
ATOM 4840 O O . PRO A 1 631 ? -40.594 -16.337 18.119 1.00 87.38 631 PRO A O 1
ATOM 4843 N N . SER A 1 632 ? -42.674 -16.055 18.875 1.00 89.62 632 SER A N 1
ATOM 4844 C CA . SER A 1 632 ? -42.279 -15.704 20.245 1.00 89.62 632 SER A CA 1
ATOM 4845 C C . SER A 1 632 ? -43.445 -15.853 21.218 1.00 89.62 632 SER A C 1
ATOM 4847 O O . SER A 1 632 ? -44.597 -15.760 20.795 1.00 89.62 632 SER A O 1
ATOM 4849 N N . ALA A 1 633 ? -43.171 -15.947 22.520 1.00 82.94 633 ALA A N 1
ATOM 4850 C CA . ALA A 1 633 ? -44.205 -15.999 23.557 1.00 82.94 633 ALA A CA 1
ATOM 4851 C C . ALA A 1 633 ? -45.186 -14.808 23.494 1.00 82.94 633 ALA A C 1
ATOM 4853 O O . ALA A 1 633 ? -46.392 -15.019 23.560 1.00 82.94 633 ALA A O 1
ATOM 4854 N N . GLY A 1 634 ? -44.692 -13.581 23.279 1.00 85.75 634 GLY A N 1
ATOM 4855 C CA . GLY A 1 634 ? -45.521 -12.371 23.141 1.00 85.75 634 GLY A CA 1
ATOM 4856 C C . GLY A 1 634 ? -46.060 -12.096 21.729 1.00 85.75 634 GLY A C 1
ATOM 4857 O O . GLY A 1 634 ? -46.375 -10.949 21.404 1.00 85.75 634 GLY A O 1
ATOM 4858 N N . TYR A 1 635 ? -46.092 -13.095 20.836 1.00 91.00 635 TYR A N 1
ATOM 4859 C CA . TYR A 1 635 ? -46.437 -12.865 19.426 1.00 91.00 635 TYR A CA 1
ATOM 4860 C C . TYR A 1 635 ? -47.885 -12.404 19.243 1.00 91.00 635 TYR A C 1
ATOM 4862 O O . TYR A 1 635 ? -48.146 -11.449 18.506 1.00 91.00 635 TYR A O 1
ATOM 4870 N N . ARG A 1 636 ? -48.825 -13.028 19.958 1.00 91.44 636 ARG A N 1
ATOM 4871 C CA . ARG A 1 636 ? -50.253 -12.700 19.888 1.00 91.44 636 ARG A CA 1
ATOM 4872 C C . ARG A 1 636 ? -50.517 -11.228 20.219 1.00 91.44 636 ARG A C 1
ATOM 4874 O O . ARG A 1 636 ? -51.323 -10.572 19.559 1.00 91.44 636 ARG A O 1
ATOM 4881 N N . GLU A 1 637 ? -49.818 -10.684 21.210 1.00 90.25 637 GLU A N 1
ATOM 4882 C CA . GLU A 1 637 ? -49.944 -9.295 21.648 1.00 90.25 637 GLU A CA 1
ATOM 4883 C C . GLU A 1 637 ? -49.382 -8.310 20.614 1.00 90.25 637 GLU A C 1
ATOM 4885 O O . GLU A 1 637 ? -49.844 -7.169 20.554 1.00 90.25 637 GLU A O 1
ATOM 4890 N N . SER A 1 638 ? -48.451 -8.737 19.758 1.00 88.88 638 SER A N 1
ATOM 4891 C CA . SER A 1 638 ? -47.930 -7.895 18.671 1.00 88.88 638 SER A CA 1
ATOM 4892 C C . SER A 1 638 ? -48.850 -7.788 17.458 1.00 88.88 638 SER A C 1
ATOM 4894 O O . SER A 1 638 ? -48.734 -6.832 16.690 1.00 88.88 638 SER A O 1
ATOM 4896 N N . LEU A 1 639 ? -49.789 -8.726 17.286 1.00 88.19 639 LEU A N 1
ATOM 4897 C CA . LEU A 1 639 ? -50.753 -8.669 16.191 1.00 88.19 639 LEU A CA 1
ATOM 4898 C C . LEU A 1 639 ? -51.749 -7.515 16.407 1.00 88.19 639 LEU A C 1
ATOM 4900 O O . LEU A 1 639 ? -52.217 -7.306 17.540 1.00 88.19 639 LEU A O 1
ATOM 4904 N N . PRO A 1 640 ? -52.142 -6.789 15.341 1.00 87.81 640 PRO A N 1
ATOM 4905 C CA . PRO A 1 640 ? -53.193 -5.781 15.427 1.00 87.81 640 PRO A CA 1
ATOM 4906 C C . PRO A 1 640 ? -54.486 -6.363 15.990 1.00 87.81 640 PRO A C 1
ATOM 4908 O O . PRO A 1 640 ? -54.835 -7.511 15.715 1.00 87.81 640 PRO A O 1
ATOM 4911 N N . ARG A 1 641 ? -55.227 -5.570 16.778 1.00 86.19 641 ARG A N 1
ATOM 4912 C CA . ARG A 1 641 ? -56.428 -6.047 17.496 1.00 86.19 641 ARG A CA 1
ATOM 4913 C C . ARG A 1 641 ? -57.433 -6.756 16.579 1.00 86.19 641 ARG A C 1
ATOM 4915 O O . ARG A 1 641 ? -58.006 -7.757 16.991 1.00 86.19 641 ARG A O 1
ATOM 4922 N N . ALA A 1 642 ? -57.598 -6.278 15.344 1.00 83.44 642 ALA A N 1
ATOM 4923 C CA . ALA A 1 642 ? -58.490 -6.875 14.348 1.00 83.44 642 ALA A CA 1
ATOM 4924 C C . ALA A 1 642 ? -58.051 -8.280 13.886 1.00 83.44 642 ALA A C 1
ATOM 4926 O O . ALA A 1 642 ? -58.898 -9.103 13.550 1.00 83.44 642 ALA A O 1
ATOM 4927 N N . ALA A 1 643 ? -56.748 -8.573 13.903 1.00 86.94 643 ALA A N 1
ATOM 4928 C CA . ALA A 1 643 ? -56.177 -9.850 13.479 1.00 86.94 643 ALA A CA 1
ATOM 4929 C C . ALA A 1 643 ? -56.082 -10.889 14.609 1.00 86.94 643 ALA A C 1
ATOM 4931 O O . ALA A 1 643 ? -55.932 -12.080 14.333 1.00 86.94 643 ALA A O 1
ATOM 4932 N N . ARG A 1 644 ? -56.186 -10.461 15.878 1.00 91.69 644 ARG A N 1
ATOM 4933 C CA . ARG A 1 644 ? -56.117 -11.360 17.046 1.00 91.69 644 ARG A CA 1
ATOM 4934 C C . ARG A 1 644 ? -57.272 -12.355 17.085 1.00 91.69 644 ARG A C 1
ATOM 4936 O O . ARG A 1 644 ? -57.038 -13.518 17.364 1.00 91.69 644 ARG A O 1
ATOM 4943 N N . ALA A 1 645 ? -58.484 -11.927 16.727 1.00 89.75 645 ALA A N 1
ATOM 4944 C CA . ALA A 1 645 ? -59.645 -12.819 16.695 1.00 89.75 645 ALA A CA 1
ATOM 4945 C C . ALA A 1 645 ? -59.454 -13.988 15.710 1.00 89.75 645 ALA A C 1
ATOM 4947 O O . ALA A 1 645 ? -59.783 -15.121 16.036 1.00 89.75 645 ALA A O 1
ATOM 4948 N N . GLY A 1 646 ? -58.877 -13.726 14.530 1.00 90.56 646 GLY A N 1
ATOM 4949 C CA . GLY A 1 646 ? -58.559 -14.778 13.559 1.00 90.56 646 GLY A CA 1
ATOM 4950 C C . GLY A 1 646 ? -57.421 -15.688 14.021 1.00 90.56 646 GLY A C 1
ATOM 4951 O O . GLY A 1 646 ? -57.478 -16.894 13.809 1.00 90.56 646 GLY A O 1
ATOM 4952 N N . TYR A 1 647 ? -56.412 -15.131 14.695 1.00 93.44 647 TYR A N 1
ATOM 4953 C CA . TYR A 1 647 ? -55.344 -15.917 15.317 1.00 93.44 647 TYR A CA 1
ATOM 4954 C C . TYR A 1 647 ? -55.891 -16.854 16.410 1.00 93.44 647 TYR A C 1
ATOM 4956 O O . TYR A 1 647 ? -55.580 -18.041 16.404 1.00 93.44 647 TYR A O 1
ATOM 4964 N N . ASP A 1 648 ? -56.752 -16.344 17.293 1.00 93.38 648 ASP A N 1
ATOM 4965 C CA . ASP A 1 648 ? -57.366 -17.096 18.397 1.00 93.38 648 ASP A CA 1
ATOM 4966 C C . ASP A 1 648 ? -58.349 -18.170 17.919 1.00 93.38 648 ASP A C 1
ATOM 4968 O O . ASP A 1 648 ? -58.515 -19.190 18.579 1.00 93.38 648 ASP A O 1
ATOM 4972 N N . GLU A 1 649 ? -58.987 -17.953 16.767 1.00 93.94 649 GLU A N 1
ATOM 4973 C CA . GLU A 1 649 ? -59.827 -18.949 16.097 1.00 93.94 649 GLU A CA 1
ATOM 4974 C C . GLU A 1 649 ? -58.987 -20.092 15.504 1.00 93.94 649 GLU A C 1
ATOM 4976 O O . GLU A 1 649 ? -59.384 -21.251 15.577 1.00 93.94 649 GLU A O 1
ATOM 4981 N N . LEU A 1 650 ? -57.835 -19.777 14.901 1.00 95.00 650 LEU A N 1
ATOM 4982 C CA . LEU A 1 650 ? -57.042 -20.732 14.118 1.00 95.00 650 LEU A CA 1
ATOM 4983 C C . LEU A 1 650 ? -56.027 -21.519 14.947 1.00 95.00 650 LEU A C 1
ATOM 4985 O O . LEU A 1 650 ? -55.786 -22.686 14.650 1.00 95.00 650 LEU A O 1
ATOM 4989 N N . LEU A 1 651 ? -55.432 -20.906 15.972 1.00 94.56 651 LEU A N 1
ATOM 4990 C CA . LEU A 1 651 ? -54.406 -21.550 16.792 1.00 94.56 651 LEU A CA 1
ATOM 4991 C C . LEU A 1 651 ? -54.896 -22.860 17.452 1.00 94.56 651 LEU A C 1
ATOM 4993 O O . LEU A 1 651 ? -54.152 -23.837 17.395 1.00 94.56 651 LEU A O 1
ATOM 4997 N N . PRO A 1 652 ? -56.121 -22.950 18.015 1.00 94.25 652 PRO A N 1
ATOM 4998 C CA . PRO A 1 652 ? -56.632 -24.195 18.598 1.00 94.25 652 PRO A CA 1
ATOM 4999 C C . PRO A 1 652 ? -56.951 -25.286 17.567 1.00 94.25 652 PRO A C 1
ATOM 5001 O O . PRO A 1 652 ? -57.087 -26.446 17.940 1.00 94.25 652 PRO A O 1
ATOM 5004 N N . LEU A 1 653 ? -57.095 -24.925 16.286 1.00 93.94 653 LEU A N 1
ATOM 5005 C CA . LEU A 1 653 ? -57.346 -25.863 15.184 1.00 93.94 653 LEU A CA 1
ATOM 5006 C C . LEU A 1 653 ? -56.049 -26.460 14.621 1.00 93.94 653 LEU A C 1
ATOM 5008 O O . LEU A 1 653 ? -56.101 -27.314 13.735 1.00 93.94 653 LEU A O 1
ATOM 5012 N N . ALA A 1 654 ? -54.891 -25.996 15.096 1.00 93.38 654 ALA A N 1
ATOM 5013 C CA . ALA A 1 654 ? -53.603 -26.517 14.682 1.00 93.38 654 ALA A CA 1
ATOM 5014 C C . ALA A 1 654 ? -53.379 -27.922 15.250 1.00 93.38 654 ALA A C 1
ATOM 5016 O O . ALA A 1 654 ? -53.547 -28.163 16.445 1.00 93.38 654 ALA A O 1
ATOM 5017 N N . ARG A 1 655 ? -52.921 -28.835 14.398 1.00 91.75 655 ARG A N 1
ATOM 5018 C CA . ARG A 1 655 ? -52.464 -30.166 14.796 1.00 91.75 655 ARG A CA 1
ATOM 5019 C C . ARG A 1 655 ? -51.245 -30.066 15.712 1.00 91.75 655 ARG A C 1
ATOM 5021 O O . ARG A 1 655 ? -51.183 -30.741 16.739 1.00 91.75 655 ARG A O 1
ATOM 5028 N N . HIS A 1 656 ? -50.299 -29.194 15.361 1.00 90.94 656 HIS A N 1
ATOM 5029 C CA . HIS A 1 656 ? -49.141 -28.874 16.190 1.00 90.94 656 HIS A CA 1
ATOM 5030 C C . HIS A 1 656 ? -48.896 -27.370 16.277 1.00 90.94 656 HIS A C 1
ATOM 5032 O O . HIS A 1 656 ? -49.012 -26.641 15.292 1.00 90.94 656 HIS A O 1
ATOM 5038 N N . VAL A 1 657 ? -48.493 -26.919 17.466 1.00 92.94 657 VAL A N 1
ATOM 5039 C CA . VAL A 1 657 ? -48.043 -25.546 17.712 1.00 92.94 657 VAL A CA 1
ATOM 5040 C C . VAL A 1 657 ? -46.579 -25.577 18.139 1.00 92.94 657 VAL A C 1
ATOM 5042 O O . VAL A 1 657 ? -46.228 -26.163 19.163 1.00 92.94 657 VAL A O 1
ATOM 5045 N N . HIS A 1 658 ? -45.719 -24.937 17.353 1.00 89.00 658 HIS A N 1
ATOM 5046 C CA . HIS A 1 658 ? -44.285 -24.833 17.592 1.00 89.00 658 HIS A CA 1
ATOM 5047 C C . HIS A 1 658 ? -43.924 -23.410 18.008 1.00 89.00 658 HIS A C 1
ATOM 5049 O O . HIS A 1 658 ? -43.814 -22.524 17.167 1.00 89.00 658 HIS A O 1
ATOM 5055 N N . THR A 1 659 ? -43.711 -23.186 19.302 1.00 87.62 659 THR A N 1
ATOM 5056 C CA . THR A 1 659 ? -43.295 -21.870 19.805 1.00 87.62 659 THR A CA 1
ATOM 5057 C C . THR A 1 659 ? -41.778 -21.751 19.825 1.00 87.62 659 THR A C 1
ATOM 5059 O O . THR A 1 659 ? -41.088 -22.511 20.515 1.00 87.62 659 THR A O 1
ATOM 5062 N N . MET A 1 660 ? -41.253 -20.779 19.080 1.00 83.19 660 MET A N 1
ATOM 5063 C CA . MET A 1 660 ? -39.825 -20.485 19.052 1.00 83.19 660 MET A CA 1
ATOM 5064 C C . MET A 1 660 ? -39.340 -19.887 20.384 1.00 83.19 660 MET A C 1
ATOM 5066 O O . MET A 1 660 ? -40.140 -19.312 21.126 1.00 83.19 660 MET A O 1
ATOM 5070 N N . PRO A 1 661 ? -38.043 -20.008 20.732 1.00 77.75 661 PRO A N 1
ATOM 5071 C CA . PRO A 1 661 ? -37.552 -19.736 22.080 1.00 77.75 661 PRO A CA 1
ATOM 5072 C C . PRO A 1 661 ? -37.233 -18.245 22.266 1.00 77.75 661 PRO A C 1
ATOM 5074 O O . PRO A 1 661 ? -36.159 -17.886 22.745 1.00 77.75 661 PRO A O 1
ATOM 5077 N N . PHE A 1 662 ? -38.155 -17.377 21.852 1.00 65.62 662 PHE A N 1
ATOM 5078 C CA . PHE A 1 662 ? -38.038 -15.926 21.949 1.00 65.62 662 PHE A CA 1
ATOM 5079 C C . PHE A 1 662 ? -39.150 -15.381 22.846 1.00 65.62 662 PHE A C 1
ATOM 5081 O O . PHE A 1 662 ? -40.312 -15.770 22.716 1.00 65.62 662 PHE A O 1
ATOM 5088 N N . GLU A 1 663 ? -38.813 -14.463 23.752 1.00 76.56 663 GLU A N 1
ATOM 5089 C CA . GLU A 1 663 ? -39.816 -13.799 24.596 1.00 76.56 663 GLU A CA 1
ATOM 5090 C C . GLU A 1 663 ? -40.602 -12.746 23.803 1.00 76.56 663 GLU A C 1
ATOM 5092 O O . GLU A 1 663 ? -41.821 -12.638 23.951 1.00 76.56 663 GLU A O 1
ATOM 5097 N N . ARG A 1 664 ? -39.914 -12.002 22.925 1.00 73.88 664 ARG A N 1
ATOM 5098 C CA . ARG A 1 664 ? -40.465 -10.864 22.179 1.00 73.88 664 ARG A CA 1
ATOM 5099 C C . ARG A 1 664 ? -40.510 -11.114 20.663 1.00 73.88 664 ARG A C 1
ATOM 5101 O O . ARG A 1 664 ? -39.626 -11.788 20.133 1.00 73.88 664 ARG A O 1
ATOM 5108 N N . PRO A 1 665 ? -41.500 -10.542 19.953 1.00 80.12 665 PRO A N 1
ATOM 5109 C CA . PRO A 1 665 ? -41.694 -10.732 18.516 1.00 80.12 665 PRO A CA 1
ATOM 5110 C C . PRO A 1 665 ? -40.834 -9.756 17.696 1.00 80.12 665 PRO A C 1
ATOM 5112 O O . PRO A 1 665 ? -41.323 -8.820 17.059 1.00 80.12 665 PRO A O 1
ATOM 5115 N N . GLU A 1 666 ? -39.523 -9.964 17.754 1.00 78.69 666 GLU A N 1
ATOM 5116 C CA . GLU A 1 666 ? -38.512 -9.166 17.053 1.00 78.69 666 GLU A CA 1
ATOM 5117 C C . GLU A 1 666 ? -38.231 -9.712 15.636 1.00 78.69 666 GLU A C 1
ATOM 5119 O O . GLU A 1 666 ? -38.529 -10.875 15.358 1.00 78.69 666 GLU A O 1
ATOM 5124 N N . PRO A 1 667 ? -37.626 -8.924 14.720 1.00 76.00 667 PRO A N 1
ATOM 5125 C CA . PRO A 1 667 ? -37.310 -9.367 13.354 1.00 76.00 667 PRO A CA 1
ATOM 5126 C C . PRO A 1 667 ? -36.603 -10.730 13.259 1.00 76.00 667 PRO A C 1
ATOM 5128 O O . PRO A 1 667 ? -36.939 -11.559 12.413 1.00 76.00 667 PRO A O 1
ATOM 5131 N N . VAL A 1 668 ? -35.665 -10.999 14.171 1.00 61.44 668 VAL A N 1
ATOM 5132 C CA . VAL A 1 668 ? -34.943 -12.281 14.247 1.00 61.44 668 VAL A CA 1
ATOM 5133 C C . VAL A 1 668 ? -35.877 -13.438 14.613 1.00 61.44 668 VAL A C 1
ATOM 5135 O O . VAL A 1 668 ? -35.745 -14.525 14.055 1.00 61.44 668 VAL A O 1
ATOM 5138 N N . ALA A 1 669 ? -36.855 -13.207 15.493 1.00 75.81 669 ALA A N 1
ATOM 5139 C CA . ALA A 1 669 ? -37.840 -14.208 15.887 1.00 75.81 669 ALA A CA 1
ATOM 5140 C C . ALA A 1 669 ? -38.734 -14.614 14.699 1.00 75.81 669 ALA A C 1
ATOM 5142 O O . ALA A 1 669 ? -38.985 -15.803 14.488 1.00 75.81 669 ALA A O 1
ATOM 5143 N N . TYR A 1 670 ? -39.149 -13.647 13.867 1.00 81.38 670 TYR A N 1
ATOM 5144 C CA . TYR A 1 670 ? -39.915 -13.915 12.641 1.00 81.38 670 TYR A CA 1
ATOM 5145 C C . TYR A 1 670 ? -39.119 -14.722 11.615 1.00 81.38 670 TYR A C 1
ATOM 5147 O O . TYR A 1 670 ? -39.637 -15.685 11.043 1.00 81.38 670 TYR A O 1
ATOM 5155 N N . MET A 1 671 ? -37.851 -14.363 11.396 1.00 83.75 671 MET A N 1
ATOM 5156 C CA . MET A 1 671 ? -37.003 -15.098 10.461 1.00 83.75 671 MET A CA 1
ATOM 5157 C C . MET A 1 671 ? -36.693 -16.510 10.970 1.00 83.75 671 MET A C 1
ATOM 5159 O O . MET A 1 671 ? -36.772 -17.467 10.207 1.00 83.75 671 MET A O 1
ATOM 5163 N N . ALA A 1 672 ? -36.419 -16.672 12.266 1.00 71.06 672 ALA A N 1
ATOM 5164 C CA . ALA A 1 672 ? -36.193 -17.978 12.878 1.00 71.06 672 ALA A CA 1
ATOM 5165 C C . ALA A 1 672 ? -37.407 -18.910 12.738 1.00 71.06 672 ALA A C 1
ATOM 5167 O O . ALA A 1 672 ? -37.244 -20.076 12.381 1.00 71.06 672 ALA A O 1
ATOM 5168 N N . ALA A 1 673 ? -38.619 -18.392 12.964 1.00 83.44 673 ALA A N 1
ATOM 5169 C CA . ALA A 1 673 ? -39.858 -19.127 12.718 1.00 83.44 673 ALA A CA 1
ATOM 5170 C C . ALA A 1 673 ? -40.012 -19.517 11.239 1.00 83.44 673 ALA A C 1
ATOM 5172 O O . ALA A 1 673 ? -40.376 -20.651 10.928 1.00 83.44 673 ALA A O 1
ATOM 5173 N N . SER A 1 674 ? -39.669 -18.606 10.326 1.00 87.56 674 SER A N 1
ATOM 5174 C CA . SER A 1 674 ? -39.743 -18.851 8.883 1.00 87.56 674 SER A CA 1
ATOM 5175 C C . SER A 1 674 ? -38.753 -19.924 8.422 1.00 87.56 674 SER A C 1
ATOM 5177 O O . SER A 1 674 ? -39.121 -20.815 7.664 1.00 87.56 674 SER A O 1
ATOM 5179 N N . VAL A 1 675 ? -37.516 -19.900 8.919 1.00 80.94 675 VAL A N 1
ATOM 5180 C CA . VAL A 1 675 ? -36.502 -20.933 8.643 1.00 80.94 675 VAL A CA 1
ATOM 5181 C C . VAL A 1 675 ? -36.959 -22.284 9.195 1.00 80.94 675 VAL A C 1
ATOM 5183 O O . VAL A 1 675 ? -36.934 -23.284 8.480 1.00 80.94 675 VAL A O 1
ATOM 5186 N N . PHE A 1 676 ? -37.452 -22.310 10.437 1.00 84.19 676 PHE A N 1
ATOM 5187 C CA . PHE A 1 676 ? -37.970 -23.523 11.072 1.00 84.19 676 PHE A CA 1
ATOM 5188 C C . PHE A 1 676 ? -39.119 -24.160 10.277 1.00 84.19 676 PHE A C 1
ATOM 5190 O O . PHE A 1 676 ? -39.192 -25.387 10.152 1.00 84.19 676 PHE A O 1
ATOM 5197 N N . MET A 1 677 ? -40.003 -23.320 9.739 1.00 92.12 677 MET A N 1
ATOM 5198 C CA . MET A 1 677 ? -41.094 -23.712 8.857 1.00 92.12 677 MET A CA 1
ATOM 5199 C C . MET A 1 677 ? -40.569 -24.290 7.532 1.00 92.12 677 MET A C 1
ATOM 5201 O O . MET A 1 677 ? -41.004 -25.365 7.125 1.00 92.12 677 MET A O 1
ATOM 5205 N N . LEU A 1 678 ? -39.613 -23.623 6.877 1.00 88.62 678 LEU A N 1
ATOM 5206 C CA . LEU A 1 678 ? -39.046 -24.068 5.597 1.00 88.62 678 LEU A CA 1
ATOM 5207 C C . LEU A 1 678 ? -38.329 -25.423 5.708 1.00 88.62 678 LEU A C 1
ATOM 5209 O O . LEU A 1 678 ? -38.510 -26.279 4.852 1.00 88.62 678 LEU A O 1
ATOM 5213 N N . GLU A 1 679 ? -37.595 -25.693 6.790 1.00 85.50 679 GLU A N 1
ATOM 5214 C CA . GLU A 1 679 ? -36.932 -26.996 7.007 1.00 85.50 679 GLU A CA 1
ATOM 5215 C C . GLU A 1 679 ? -37.899 -28.205 7.012 1.00 85.50 679 GLU A C 1
ATOM 5217 O O . GLU A 1 679 ? -37.478 -29.365 6.874 1.00 85.50 679 GLU A O 1
ATOM 5222 N N . ARG A 1 680 ? -39.197 -27.943 7.203 1.00 87.25 680 ARG A N 1
ATOM 5223 C CA . ARG A 1 680 ? -40.272 -28.937 7.325 1.00 87.25 680 ARG A CA 1
ATOM 5224 C C . ARG A 1 680 ? -41.210 -28.978 6.123 1.00 87.25 680 ARG A C 1
ATOM 5226 O O . ARG A 1 680 ? -42.065 -29.854 6.096 1.00 87.25 680 ARG A O 1
ATOM 5233 N N . ALA A 1 681 ? -41.053 -28.083 5.154 1.00 89.88 681 ALA A N 1
ATOM 5234 C CA . ALA A 1 681 ? -41.903 -28.029 3.973 1.00 89.88 681 ALA A CA 1
ATOM 5235 C C . ALA A 1 681 ? -41.243 -28.659 2.744 1.00 89.88 681 ALA A C 1
ATOM 5237 O O . ALA A 1 681 ? -40.021 -28.645 2.596 1.00 89.88 681 ALA A O 1
ATOM 5238 N N . ASP A 1 682 ? -42.077 -29.162 1.838 1.00 90.12 682 ASP A N 1
ATOM 5239 C CA . ASP A 1 682 ? -41.670 -29.621 0.509 1.00 90.12 682 ASP A CA 1
ATOM 5240 C C . ASP A 1 682 ? -41.640 -28.456 -0.497 1.00 90.12 682 ASP A C 1
ATOM 5242 O O . ASP A 1 682 ? -40.868 -28.452 -1.457 1.00 90.12 682 ASP A O 1
ATOM 5246 N N . GLU A 1 683 ? -42.488 -27.447 -0.283 1.00 92.94 683 GLU A N 1
ATOM 5247 C CA . GLU A 1 683 ? -42.572 -26.245 -1.112 1.00 92.94 683 GLU A CA 1
ATOM 5248 C C . GLU A 1 683 ? -43.015 -25.015 -0.307 1.00 92.94 683 GLU A C 1
ATOM 5250 O O . GLU A 1 683 ? -43.675 -25.124 0.729 1.00 92.94 683 GLU A O 1
ATOM 5255 N N . LEU A 1 684 ? -42.683 -23.830 -0.826 1.00 96.00 684 LEU A N 1
ATOM 5256 C CA . LEU A 1 684 ? -43.113 -22.539 -0.294 1.00 96.00 684 LEU A CA 1
ATOM 5257 C C . LEU A 1 684 ? -44.173 -21.910 -1.203 1.00 96.00 684 LEU A C 1
ATOM 5259 O O . LEU A 1 684 ? -43.932 -21.669 -2.389 1.00 96.00 684 LEU A O 1
ATOM 5263 N N . LEU A 1 685 ? -45.315 -21.550 -0.626 1.00 95.81 685 LEU A N 1
ATOM 5264 C CA . LEU A 1 685 ? -46.317 -20.692 -1.244 1.00 95.81 685 LEU A CA 1
ATOM 5265 C C . LEU A 1 685 ? -46.163 -19.259 -0.717 1.00 95.81 685 LEU A C 1
ATOM 5267 O O . LEU A 1 685 ? -46.292 -19.015 0.481 1.00 95.81 685 LEU A O 1
ATOM 5271 N N . ALA A 1 686 ? -45.895 -18.307 -1.610 1.00 95.88 686 ALA A N 1
ATOM 5272 C CA . ALA A 1 686 ? -45.606 -16.923 -1.245 1.00 95.88 686 ALA A CA 1
ATOM 5273 C C . ALA A 1 686 ? -46.623 -15.948 -1.851 1.00 95.88 686 ALA A C 1
ATOM 5275 O O . ALA A 1 686 ? -46.672 -15.774 -3.068 1.00 95.88 686 ALA A O 1
ATOM 5276 N N . VAL A 1 687 ? -47.409 -15.259 -1.023 1.00 93.81 687 VAL A N 1
ATOM 5277 C CA . VAL A 1 687 ? -48.242 -14.129 -1.471 1.00 93.81 687 VAL A CA 1
ATOM 5278 C C . VAL A 1 687 ? -47.392 -12.863 -1.467 1.00 93.81 687 VAL A C 1
ATOM 5280 O O . VAL A 1 687 ? -47.236 -12.204 -0.439 1.00 93.81 687 VAL A O 1
ATOM 5283 N N . TRP A 1 688 ? -46.808 -12.550 -2.623 1.00 93.38 688 TRP A N 1
ATOM 5284 C CA . TRP A 1 688 ? -45.737 -11.564 -2.742 1.00 93.38 688 TRP A CA 1
ATOM 5285 C C . TRP A 1 688 ? -45.815 -10.785 -4.059 1.00 93.38 688 TRP A C 1
ATOM 5287 O O . TRP A 1 688 ? -46.029 -11.361 -5.117 1.00 93.38 688 TRP A O 1
ATOM 5297 N N . ASP A 1 689 ? -45.594 -9.475 -3.983 1.00 85.81 689 ASP A N 1
ATOM 5298 C CA . ASP A 1 689 ? -45.685 -8.491 -5.073 1.00 85.81 689 ASP A CA 1
ATOM 5299 C C . ASP A 1 689 ? -44.395 -8.368 -5.903 1.00 85.81 689 ASP A C 1
ATOM 5301 O O . ASP A 1 689 ? -44.352 -7.601 -6.862 1.00 85.81 689 ASP A O 1
ATOM 5305 N N . GLY A 1 690 ? -43.335 -9.094 -5.536 1.00 83.81 690 GLY A N 1
ATOM 5306 C CA . GLY A 1 690 ? -42.022 -9.001 -6.177 1.00 83.81 690 GLY A CA 1
ATOM 5307 C C . GLY A 1 690 ? -41.120 -7.892 -5.620 1.00 83.81 690 GLY A C 1
ATOM 5308 O O . GLY A 1 690 ? -39.977 -7.773 -6.057 1.00 83.81 690 GLY A O 1
ATOM 5309 N N . LEU A 1 691 ? -41.598 -7.090 -4.659 1.00 80.12 691 LEU A N 1
ATOM 5310 C CA . LEU A 1 691 ? -40.845 -5.970 -4.083 1.00 80.12 691 LEU A CA 1
ATOM 5311 C C . LEU A 1 691 ? -40.070 -6.376 -2.812 1.00 80.12 691 LEU A C 1
ATOM 5313 O O . LEU A 1 691 ? -40.454 -7.337 -2.142 1.00 80.12 691 LEU A O 1
ATOM 5317 N N . PRO A 1 692 ? -39.010 -5.639 -2.422 1.00 71.00 692 PRO A N 1
ATOM 5318 C CA . PRO A 1 692 ? -38.260 -5.913 -1.193 1.00 71.00 692 PRO A CA 1
ATOM 5319 C C . PRO A 1 692 ? -39.118 -5.919 0.089 1.00 71.00 692 PRO A C 1
ATOM 5321 O O . PRO A 1 692 ? -40.202 -5.318 0.161 1.00 71.00 692 PRO A O 1
ATOM 5324 N N . ALA A 1 693 ? -38.619 -6.596 1.128 1.00 74.19 693 ALA A N 1
ATOM 5325 C CA . ALA A 1 693 ? -39.246 -6.608 2.448 1.00 74.19 693 ALA A CA 1
ATOM 5326 C C . ALA A 1 693 ? -39.166 -5.220 3.115 1.00 74.19 693 ALA A C 1
ATOM 5328 O O . ALA A 1 693 ? -38.197 -4.488 2.939 1.00 74.19 693 ALA A O 1
ATOM 5329 N N . ARG A 1 694 ? -40.186 -4.856 3.912 1.00 65.62 694 ARG A N 1
ATOM 5330 C CA . ARG A 1 694 ? -40.185 -3.615 4.727 1.00 65.62 694 ARG A CA 1
ATOM 5331 C C . ARG A 1 694 ? -39.315 -3.730 5.992 1.00 65.62 694 ARG A C 1
ATOM 5333 O O . ARG A 1 694 ? -39.090 -2.732 6.662 1.00 65.62 694 ARG A O 1
ATOM 5340 N N . GLY A 1 695 ? -38.869 -4.935 6.334 1.00 63.62 695 GLY A N 1
ATOM 5341 C CA . GLY A 1 695 ? -38.034 -5.238 7.493 1.00 63.62 695 GLY A CA 1
ATOM 5342 C C . GLY A 1 695 ? -37.628 -6.712 7.481 1.00 63.62 695 GLY A C 1
ATOM 5343 O O . GLY A 1 695 ? -38.299 -7.511 6.825 1.00 63.62 695 GLY A O 1
ATOM 5344 N N . TYR A 1 696 ? -36.543 -7.039 8.190 1.00 58.34 696 TYR A N 1
ATOM 5345 C CA . TYR A 1 696 ? -35.960 -8.383 8.217 1.00 58.34 696 TYR A CA 1
ATOM 5346 C C . TYR A 1 696 ? -36.954 -9.439 8.722 1.00 58.34 696 TYR A C 1
ATOM 5348 O O . TYR A 1 696 ? -37.692 -9.199 9.682 1.00 58.34 696 TYR A O 1
ATOM 5356 N N . GLY A 1 697 ? -36.970 -10.600 8.069 1.00 67.44 697 GLY A N 1
ATOM 5357 C CA . GLY A 1 697 ? -37.959 -11.653 8.314 1.00 67.44 697 GLY A CA 1
ATOM 5358 C C . GLY A 1 697 ? -39.293 -11.396 7.606 1.00 67.44 697 GLY A C 1
ATOM 5359 O O . GLY A 1 697 ? -40.311 -11.987 7.962 1.00 67.44 697 GLY A O 1
ATOM 5360 N N . GLY A 1 698 ? -39.312 -10.491 6.622 1.00 79.69 698 GLY A N 1
ATOM 5361 C CA . GLY A 1 698 ? -40.473 -10.250 5.769 1.00 79.69 698 GLY A CA 1
ATOM 5362 C C . GLY A 1 698 ? -40.569 -11.246 4.610 1.00 79.69 698 GLY A C 1
ATOM 5363 O O . GLY A 1 698 ? -39.638 -11.990 4.319 1.00 79.69 698 GLY A O 1
ATOM 5364 N N . THR A 1 699 ? -41.688 -11.216 3.882 1.00 85.25 699 THR A N 1
ATOM 5365 C CA . THR A 1 699 ? -42.001 -12.155 2.785 1.00 85.25 699 THR A CA 1
ATOM 5366 C C . THR A 1 699 ? -40.875 -12.305 1.751 1.00 85.25 699 THR A C 1
ATOM 5368 O O . THR A 1 699 ? -40.590 -13.418 1.317 1.00 85.25 699 THR A O 1
ATOM 5371 N N . ALA A 1 700 ? -40.205 -11.208 1.372 1.00 80.62 700 ALA A N 1
ATOM 5372 C CA . ALA A 1 700 ? -39.113 -11.251 0.394 1.00 80.62 700 ALA A CA 1
ATOM 5373 C C . ALA A 1 700 ? -37.866 -11.986 0.923 1.00 80.62 700 ALA A C 1
ATOM 5375 O O . ALA A 1 700 ? -37.239 -12.722 0.163 1.00 80.62 700 ALA A O 1
ATOM 5376 N N . ASP A 1 701 ? -37.546 -11.843 2.214 1.00 70.94 701 ASP A N 1
ATOM 5377 C CA . ASP A 1 701 ? -36.403 -12.518 2.845 1.00 70.94 701 ASP A CA 1
ATOM 5378 C C . ASP A 1 701 ? -36.650 -14.028 2.932 1.00 70.94 701 ASP A C 1
ATOM 5380 O O . ASP A 1 701 ? -35.763 -14.826 2.640 1.00 70.94 701 ASP A O 1
ATOM 5384 N N . VAL A 1 702 ? -37.886 -14.428 3.254 1.00 86.31 702 VAL A N 1
ATOM 5385 C CA . VAL A 1 702 ? -38.297 -15.842 3.294 1.00 86.31 702 VAL A CA 1
ATOM 5386 C C . VAL A 1 702 ? -38.234 -16.470 1.898 1.00 86.31 702 VAL A C 1
ATOM 5388 O O . VAL A 1 702 ? -37.737 -17.584 1.743 1.00 86.31 702 VAL A O 1
ATOM 5391 N N . VAL A 1 703 ? -38.682 -15.748 0.863 1.00 87.44 703 VAL A N 1
ATOM 5392 C CA . VAL A 1 703 ? -38.580 -16.195 -0.538 1.00 87.44 703 VAL A CA 1
ATOM 5393 C C . VAL A 1 703 ? -37.123 -16.318 -0.985 1.00 87.44 703 VAL A C 1
ATOM 5395 O O . VAL A 1 703 ? -36.782 -17.292 -1.659 1.00 87.44 703 VAL A O 1
ATOM 5398 N N . ALA A 1 704 ? -36.265 -15.358 -0.628 1.00 76.19 704 ALA A N 1
ATOM 5399 C CA . ALA A 1 704 ? -34.838 -15.418 -0.929 1.00 76.19 704 ALA A CA 1
ATOM 5400 C C . ALA A 1 704 ? -34.190 -16.641 -0.264 1.00 76.19 704 ALA A C 1
ATOM 5402 O O . ALA A 1 704 ? -33.555 -17.440 -0.950 1.00 76.19 704 ALA A O 1
ATOM 5403 N N . HIS A 1 705 ? -34.457 -16.854 1.027 1.00 73.38 705 HIS A N 1
ATOM 5404 C CA . HIS A 1 705 ? -33.928 -17.989 1.777 1.00 73.38 705 HIS A CA 1
ATOM 5405 C C . HIS A 1 705 ? -34.407 -19.341 1.225 1.00 73.38 705 HIS A C 1
ATOM 5407 O O . HIS A 1 705 ? -33.614 -20.265 1.075 1.00 73.38 705 HIS A O 1
ATOM 5413 N N . ALA A 1 706 ? -35.683 -19.463 0.847 1.00 83.31 706 ALA A N 1
ATOM 5414 C CA . ALA A 1 706 ? -36.200 -20.687 0.232 1.00 83.31 706 ALA A CA 1
ATOM 5415 C C . ALA A 1 706 ? -35.533 -20.992 -1.121 1.00 83.31 706 ALA A C 1
ATOM 5417 O O . ALA A 1 706 ? -35.214 -22.144 -1.407 1.00 83.31 706 ALA A O 1
ATOM 5418 N N . ARG A 1 707 ? -35.269 -19.963 -1.940 1.00 83.44 707 ARG A N 1
ATOM 5419 C CA . ARG A 1 707 ? -34.550 -20.118 -3.217 1.00 83.44 707 ARG A CA 1
ATOM 5420 C C . ARG A 1 707 ? -33.088 -20.517 -3.023 1.00 83.44 707 ARG A C 1
ATOM 5422 O O . ARG A 1 707 ? -32.589 -21.318 -3.804 1.00 83.44 707 ARG A O 1
ATOM 5429 N N . GLU A 1 708 ? -32.421 -19.994 -1.996 1.00 77.06 708 GLU A N 1
ATOM 5430 C CA . GLU A 1 708 ? -31.052 -20.394 -1.631 1.00 77.06 708 GLU A CA 1
ATOM 5431 C C . GLU A 1 708 ? -30.957 -21.874 -1.233 1.00 77.06 708 GLU A C 1
ATOM 5433 O O . GLU A 1 708 ? -29.926 -22.499 -1.466 1.00 77.06 708 GLU A O 1
ATOM 5438 N N . GLN A 1 709 ? -32.029 -22.441 -0.672 1.00 76.94 709 GLN A N 1
ATOM 5439 C CA . GLN A 1 709 ? -32.136 -23.866 -0.330 1.00 76.94 709 GLN A CA 1
ATOM 5440 C C . GLN A 1 709 ? -32.659 -24.735 -1.490 1.00 76.94 709 GLN A C 1
ATOM 5442 O O . GLN A 1 709 ? -33.050 -25.877 -1.263 1.00 76.94 709 GLN A O 1
ATOM 5447 N N . GLU A 1 710 ? -32.720 -24.197 -2.715 1.00 85.62 710 GLU A N 1
ATOM 5448 C CA . GLU A 1 710 ? -33.257 -24.872 -3.910 1.00 85.62 710 GLU A CA 1
ATOM 5449 C C . GLU A 1 710 ? -34.706 -25.388 -3.740 1.00 85.62 710 GLU A C 1
ATOM 5451 O O . GLU A 1 710 ? -35.162 -26.275 -4.465 1.00 85.62 710 GLU A O 1
ATOM 5456 N N . MET A 1 711 ? -35.472 -24.810 -2.805 1.00 87.44 711 MET A N 1
ATOM 5457 C CA . MET A 1 711 ? -36.868 -25.175 -2.574 1.00 87.44 711 MET A CA 1
ATOM 5458 C C . MET A 1 711 ? -37.765 -24.621 -3.682 1.00 87.44 711 MET A C 1
ATOM 5460 O O . MET A 1 711 ? -37.600 -23.492 -4.157 1.00 87.44 711 MET A O 1
ATOM 5464 N N . ARG A 1 712 ? -38.791 -25.387 -4.064 1.00 90.81 712 ARG A N 1
ATOM 5465 C CA . ARG A 1 712 ? -39.817 -24.911 -4.994 1.00 90.81 712 ARG A CA 1
ATOM 5466 C C . ARG A 1 712 ? -40.615 -23.766 -4.361 1.00 90.81 712 ARG A C 1
ATOM 5468 O O . ARG A 1 712 ? -41.315 -23.973 -3.374 1.00 90.81 712 ARG A O 1
ATOM 5475 N N . VAL A 1 713 ? -40.563 -22.581 -4.973 1.00 93.94 713 VAL A N 1
ATOM 5476 C CA . VAL A 1 713 ? -41.340 -21.403 -4.550 1.00 93.94 713 VAL A CA 1
ATOM 5477 C C . VAL A 1 713 ? -42.423 -21.073 -5.576 1.00 93.94 713 VAL A C 1
ATOM 5479 O O . VAL A 1 713 ? -42.114 -20.765 -6.729 1.00 93.94 713 VAL A O 1
ATOM 5482 N N . LEU A 1 714 ? -43.688 -21.082 -5.156 1.00 93.69 714 LEU A N 1
ATOM 5483 C CA . LEU A 1 714 ? -44.828 -20.627 -5.951 1.00 93.69 714 LEU A CA 1
ATOM 5484 C C . LEU A 1 714 ? -45.277 -19.242 -5.472 1.00 93.69 714 LEU A C 1
ATOM 5486 O O . LEU A 1 714 ? -45.763 -19.091 -4.354 1.00 93.69 714 LEU A O 1
ATOM 5490 N N . VAL A 1 715 ? -45.130 -18.229 -6.325 1.00 93.56 715 VAL A N 1
ATOM 5491 C CA . VAL A 1 715 ? -45.527 -16.848 -6.010 1.00 93.56 715 VAL A CA 1
ATOM 5492 C C . VAL A 1 715 ? -46.959 -16.585 -6.483 1.00 93.56 715 VAL A C 1
ATOM 5494 O O . VAL A 1 715 ? -47.289 -16.836 -7.641 1.00 93.56 715 VAL A O 1
ATOM 5497 N N . LEU A 1 716 ? -47.805 -16.054 -5.597 1.00 91.31 716 LEU A N 1
ATOM 5498 C CA . LEU A 1 716 ? -49.196 -15.694 -5.864 1.00 91.31 716 LEU A CA 1
ATOM 5499 C C . LEU A 1 716 ? -49.427 -14.191 -5.716 1.00 91.31 716 LEU A C 1
ATOM 5501 O O . LEU A 1 716 ? -49.504 -13.661 -4.608 1.00 91.31 716 LEU A O 1
ATOM 5505 N N . TRP A 1 717 ? -49.633 -13.523 -6.850 1.00 92.19 717 TRP A N 1
ATOM 5506 C CA . TRP A 1 717 ? -50.046 -12.122 -6.900 1.00 92.19 717 TRP A CA 1
ATOM 5507 C C . TRP A 1 717 ? -51.038 -11.893 -8.048 1.00 92.19 717 TRP A C 1
ATOM 5509 O O . TRP A 1 717 ? -50.635 -11.587 -9.171 1.00 92.19 717 TRP A O 1
ATOM 5519 N N . PRO A 1 718 ? -52.350 -12.111 -7.822 1.00 88.06 718 PRO A N 1
ATOM 5520 C CA . PRO A 1 718 ? -53.347 -12.012 -8.884 1.00 88.06 718 PRO A CA 1
ATOM 5521 C C . PRO A 1 718 ? -53.398 -10.609 -9.511 1.00 88.06 718 PRO A C 1
ATOM 5523 O O . PRO A 1 718 ? -53.324 -9.623 -8.770 1.00 88.06 718 PRO A O 1
ATOM 5526 N N . PRO A 1 719 ? -53.616 -10.479 -10.833 1.00 82.50 719 PRO A N 1
ATOM 5527 C CA . PRO A 1 719 ? -53.758 -9.181 -11.487 1.00 82.50 719 PRO A CA 1
ATOM 5528 C C . PRO A 1 719 ? -54.816 -8.290 -10.820 1.00 82.50 719 PRO A C 1
ATOM 5530 O O . PRO A 1 719 ? -55.913 -8.737 -10.463 1.00 82.50 719 PRO A O 1
ATOM 5533 N N . GLY A 1 720 ? -54.468 -7.014 -10.643 1.00 80.69 720 GLY A N 1
ATOM 5534 C CA . GLY A 1 720 ? -55.288 -6.031 -9.929 1.00 80.69 720 GLY A CA 1
ATOM 5535 C C . GLY A 1 720 ? -55.149 -6.061 -8.401 1.00 80.69 720 GLY A C 1
ATOM 5536 O O . GLY A 1 720 ? -55.824 -5.281 -7.734 1.00 80.69 720 GLY A O 1
ATOM 5537 N N . SER A 1 721 ? -54.291 -6.924 -7.842 1.00 86.94 721 SER A N 1
ATOM 5538 C CA . SER A 1 721 ? -53.933 -6.897 -6.417 1.00 86.94 721 SER A CA 1
ATOM 5539 C C . SER A 1 721 ? -53.038 -5.701 -6.106 1.00 86.94 721 SER A C 1
ATOM 5541 O O . SER A 1 721 ? -52.118 -5.387 -6.862 1.00 86.94 721 SER A O 1
ATOM 5543 N N . ARG A 1 722 ? -53.303 -5.043 -4.978 1.00 82.56 722 ARG A N 1
ATOM 5544 C CA . ARG A 1 722 ? -52.506 -3.920 -4.470 1.00 82.56 722 ARG A CA 1
ATOM 5545 C C . ARG A 1 722 ? -51.987 -4.226 -3.075 1.00 82.56 722 ARG A C 1
ATOM 5547 O O . ARG A 1 722 ? -52.708 -4.830 -2.277 1.00 82.56 722 ARG A O 1
ATOM 5554 N N . ARG A 1 723 ? -50.753 -3.793 -2.821 1.00 79.00 723 ARG A N 1
ATOM 5555 C CA . ARG A 1 723 ? -50.153 -3.734 -1.488 1.00 79.00 723 ARG A CA 1
ATOM 5556 C C . ARG A 1 723 ? -50.660 -2.489 -0.757 1.00 79.00 723 ARG A C 1
ATOM 5558 O O . ARG A 1 723 ? -51.048 -1.525 -1.415 1.00 79.00 723 ARG A O 1
ATOM 5565 N N . ASP A 1 724 ? -50.715 -2.586 0.564 1.00 65.56 724 ASP A N 1
ATOM 5566 C CA . ASP A 1 724 ? -51.171 -1.543 1.485 1.00 65.56 724 ASP A CA 1
ATOM 5567 C C . ASP A 1 724 ? -50.237 -0.332 1.561 1.00 65.56 724 ASP A C 1
ATOM 5569 O O . ASP A 1 724 ? -49.000 -0.512 1.421 1.00 65.56 724 ASP A O 1
#

Radius of gyration: 39.95 Å; Cα contacts (8 Å, |Δi|>4): 1146; chains: 1; bounding box: 114×69×103 Å

Solvent-accessible surface area (backbone atoms only — not comparable to full-atom values): 39815 Å² total; per-residue (Å²): 137,85,76,58,70,69,55,56,53,50,52,51,49,50,51,44,46,52,49,17,52,55,29,19,37,54,19,45,56,54,47,34,62,77,66,70,50,95,68,52,77,66,52,38,50,50,44,40,58,30,27,42,75,79,43,42,82,80,72,78,53,99,64,90,71,47,70,46,28,54,49,13,60,54,42,26,33,50,42,44,52,47,52,51,50,54,54,47,47,61,63,46,51,56,53,52,42,33,52,52,33,37,69,41,65,71,23,39,36,38,28,32,78,43,70,55,28,49,28,26,49,60,53,39,63,80,76,49,87,39,38,32,37,25,24,86,68,92,55,80,78,52,75,44,92,52,35,40,67,39,78,39,59,56,58,37,59,68,43,36,50,41,51,10,51,66,38,29,46,37,37,38,24,29,42,96,45,41,68,57,7,51,44,24,50,54,32,45,54,79,58,43,50,83,83,49,99,65,57,36,33,29,38,22,37,24,84,49,62,69,60,33,48,41,54,49,27,48,55,49,42,52,80,75,88,63,58,42,50,72,46,65,43,37,54,38,53,44,23,31,51,52,48,42,70,78,54,62,89,85,69,77,53,34,32,37,38,35,27,69,38,71,41,26,46,31,34,54,51,48,53,20,53,55,42,63,76,53,80,62,100,65,52,41,36,34,39,34,38,16,65,56,24,56,66,52,49,51,54,49,29,52,50,37,58,58,38,62,70,31,28,44,76,45,65,38,66,40,56,89,84,67,71,70,54,88,77,72,50,68,94,60,76,34,57,33,38,37,30,29,33,84,52,41,67,58,21,48,46,51,62,71,73,36,68,83,61,60,75,37,45,69,57,12,26,38,32,35,31,67,62,48,77,84,49,48,52,49,45,70,76,60,52,74,54,66,81,53,70,54,12,71,38,82,42,29,39,29,61,65,27,24,35,67,71,65,68,62,53,40,70,43,52,53,45,16,49,50,53,51,50,50,51,43,53,58,40,46,77,69,68,58,50,49,92,84,37,80,77,64,52,60,77,90,75,41,56,69,68,58,54,50,49,33,32,53,52,39,62,44,48,18,53,49,35,47,75,74,76,43,74,56,68,66,58,76,58,72,84,68,79,82,76,84,51,72,71,53,50,54,52,49,50,51,55,49,50,54,52,52,51,51,51,42,46,73,73,51,41,37,81,40,83,80,81,88,68,76,93,84,78,67,77,42,45,34,46,77,93,56,100,56,82,51,76,70,74,75,84,83,78,78,65,96,83,68,86,72,88,84,64,76,71,94,76,83,78,78,74,86,72,71,79,65,84,91,50,57,28,38,18,52,40,34,48,58,65,52,42,71,72,31,45,55,49,47,50,54,51,51,46,56,58,56,69,74,48,75,82,60,31,36,37,34,32,61,50,46,50,43,43,31,48,52,50,55,52,49,34,49,73,71,68,27,46,35,37,34,33,36,29,12,76,44,34,69,78,70,44,56,78,83,41,37,61,58,39,66,64,47,59,80,65,31,81,42,78,47,70,40,88,30,69,53,68,43,50,68,26,41,32,53,32,49,51,59,41,48,81,68,31,71,31,39,43,31,41,50,88,85,60,82,49,98,49,68,49,25,51,42,51,53,53,51,53,38,51,76,68,71,41,54,72,48,76,48,66,59,91,91,57,57,84,111

Sequence (724 aa):
MAFPASYVVRAVFAGLAVAALVTGYIGLQTYAKTLNLPSGPLDLLYWDLQLFVFDSAPLDEPKPLPGLLEFARFAAPGVTIYTLVDGARLLFAAELRRLRARRSKEHVVVCGTGSPALALVERLRATSTRIVMIGSAPVAATGDRRVLYVRGDARSPATLRAAGIQRASVLYACEPDSSANTAIALAAHGVARADGRRPLSAYALISDPDLCAALRARRLSLPGRPRLRLDFFNLDELAARVLLDRHPIVNEQPVVVIGLDAFGRSLLVEMARRRRLIPAPYPLPVTVIDADATKTVEAVCRRFEFVAETCALTTHNAPPGDLPLGELLPSEPPQRVFVCHRDQDLALKTALTSLRLWNCGPGSLVVRVEEAGTFSRAFDDVHLLEGLSGALRVFAVNEEAGDPRLIGEDLVETLARAIHESYIVENTARRHVRATNPSLVPWESLPSRLRAANRRQAEDIGRKLTSIGCALAPRVEPELHFAFKDYEIEQLAMMEHERWLRDLVADGWTRGPSATTRAGGTPTWTAGTTSRTWRERRPATPCGTCRASWPPRVSRSYGSAERVSGVPTIAFTGHRGLPRDTAVRIRRALRAVLAGRGRPLVGLSCLAEGADQLFAREVLRAGGELDVIVPSAGYRESLPRAARAGYDELLPLARHVHTMPFERPEPVAYMAASVFMLERADELLAVWDGLPARGYGGTADVVAHAREQEMRVLVLWPPGSRRD

Foldseek 3Di:
DDDDPVVVVVVVLVVLQVLLLVLQLVQLVVLCVVVVHPDDSVNSNVQSLVLLVLDGVSVVDPDDGDPSNVSSSPSNVVSSVVVVVVVVCVVVVLVVLLVVLLPDAQEEEEEADDLLSLLLLVLCVVPTQAYEYEDQDDDPSCPDPRYGYQHDQLLDLVSCNSNNLQRYQEYEYDHPDQVSQVSSLVSSLVNHDQDDPHAYEYEGEDQDPQVLQFVQQQVLQDDDDRSYNYHYDYLLLLLLVLCCVVVPDDDQFEEEEEDPDSNSLSNLLVNLVVQVLVPDPDAREYQYEEQPFPVSVVQSCQLPVSSVVRYPYHYDRDYQQDDPCVVRPDPTQGLAYEQEDPDQVSQVNCVPVCVVQLVNDACRYETEDQDCVPPVCVVPVVVPPVPSNNSYDYRHSSNSSSNCVSSVCGPLLVQLQVVLSVVLVVVVVVVDDCVNPVQNDHPVPHPPLSSVLSSVVSSCPSVLCVVVPHGGGRCSGSPPDDDDDPVSVVSSVVVNVVSVVVSCVVVQWDWDDPPDDDDDADTWIDHPPDDDIDGDDDPPDDDPVPPDDDDPDLPDPPDPPDLPPPAAEEEEAEAAPFDPVLLVQLLVVLLVVLVPDDPDHEYEAQLAHGNRLSNLVSNVVSVYAYEHEHLAPCRLVPHDPVSSVSVVVRVVRHPYYHYDHHHDNDLVSLLSSLVVSLVSHQAYEYADPPDDAPGHSHRVNSVVVCVVVVHHYDYDRDPPTDHD

Mean predicted aligned error: 18.21 Å

Secondary structure (DSSP, 8-state):
----HHHHHHHHHHHHHHHHHHHHHHHHHHHHHHHT----HHHHHHHHHHGGGT--GGGGS-SPPPHHHHHHHHHHHHHHHHHHHHHHHHHHHHHHHHHHHHH--SPEEEE--SHHHHHHHHHHHTT-S-EEEEESS--GGGGSTTEEEEES-TTSHHHHHHTTGGG-SEEEE--S-HHHHHHHHHHHHHHS-TT-SSPEEEEEE-S-HHHHHHHHHHHHTS-S--SEEEEEE-HHHHHHHHHHHHS---SSS-EEEE--SHHHHHHHHHHHHHHHHS--SSPEEEEEEETTHHHHHHHHHHH-HHHHHHEEEEEEE--TT---HHHHS-SSPPSEEEE--SSHHHHHHHHHH-GGGGGS-TT-EEEEES-STTTHHHHHTS-TTTTSTT-EEEEEHHHHHT-HHHHT--HHHHHHHHHHHHHHHHHHHTT--TTT-TT-S-GGGS-HHHHHHHHHHHHHHHHHHHHTT--------TT------HHHHHHHHHHHHHHHHHHHHHTTEEEPP----SS-PPPPEEESSS--EEP-PPPS---TT--S-PPP-SSS-S------TTS-EEEEEE-SS--HHHHHHHHHHHHHHHHTS-SS-EEEE---TTHHHHHHHHHHHTT-EEEEEES-TTHHHHS-HHHHHHHHHHGGG-SEEEE-S-SS--HHHHHHHHHHHHTT-SEEEEE--SSPPSSTTSHHHHHHHHHHTT-EEEE---TT----

pLDDT: mean 79.53, std 16.9, range [25.09, 96.94]